Protein AF-0000000067927973 (afdb_homodimer)

Foldseek 3Di:
DPCLDPVLLVVLLVCLVVLLVDVRLQVSQVSVCVSVVFQKKKKWKACLDVVCRPDIDIHIPFDPVLVVVCVVVVVCVVACLNVVQQVDQAKDWCVPDDCVPPSNVVSLVVVVVRGFANTKMWHKDADDLRMIMIMMTHHPDDPVVCVVCVVVCRVRVNVVRHSSSVSVSVNSVVDAQLFDADPLLLQLLVVVVVVDDLVRSCVVVVHDSVVSVVSPVVLCVRQVHPDSVRSSSSCSSNCVSPDPD/DPCLDPVLLVVLLVCLVVLLPPVRLQVSQVSVCVSVVFQKKKKWKACLDVVCRPDIDIHIPFDPVLVVVCVVVVVCVPACLNVVQQVDQAKDWCVPDDCVPPSNVVSLVVVVVRGFANTKMWHKDADDLRMIMIMMTHHPDDPVVCVVCVVVCRVRVNVVRHSSSVSVSVNVVVDAQLFDADPLLLQLLVVVVVVDDLVRSCVVVVHDSVVSVVSPVVLCVRQVHPDSVRSSVSCSSSCVSPDPD

Structure (mmCIF, N/CA/C/O backbone):
data_AF-0000000067927973-model_v1
#
loop_
_entity.id
_entity.type
_entity.pdbx_description
1 polymer 'LuxR family transcriptional regulator (Modular protein)'
#
loop_
_atom_site.group_PDB
_atom_site.id
_atom_site.type_symbol
_atom_site.label_atom_id
_atom_site.label_alt_id
_atom_site.label_comp_id
_atom_site.label_asym_id
_atom_site.label_entity_id
_atom_site.label_seq_id
_atom_site.pdbx_PDB_ins_code
_atom_site.Cartn_x
_atom_site.Cartn_y
_atom_site.Cartn_z
_atom_site.occupancy
_atom_site.B_iso_or_equiv
_atom_site.auth_seq_id
_atom_site.auth_comp_id
_atom_site.auth_asym_id
_atom_site.auth_atom_id
_atom_site.pdbx_PDB_model_num
ATOM 1 N N . MET A 1 1 ? 14.305 26.734 12.539 1 32.91 1 MET A N 1
ATOM 2 C CA . MET A 1 1 ? 13.25 25.781 12.859 1 32.91 1 MET A CA 1
ATOM 3 C C . MET A 1 1 ? 12.266 25.641 11.703 1 32.91 1 MET A C 1
ATOM 5 O O . MET A 1 1 ? 11.484 26.547 11.438 1 32.91 1 MET A O 1
ATOM 9 N N . ASN A 1 2 ? 12.688 25.172 10.57 1 39.66 2 ASN A N 1
ATOM 10 C CA . ASN A 1 2 ? 12.117 25.312 9.234 1 39.66 2 ASN A CA 1
ATOM 11 C C . ASN A 1 2 ? 10.656 24.859 9.195 1 39.66 2 ASN A C 1
ATOM 13 O O . ASN A 1 2 ? 10.352 23.719 9.516 1 39.66 2 ASN A O 1
ATOM 17 N N . ASN A 1 3 ? 9.82 25.75 9.617 1 44.16 3 ASN A N 1
ATOM 18 C CA . ASN A 1 3 ? 8.359 25.703 9.594 1 44.16 3 ASN A CA 1
ATOM 19 C C . ASN A 1 3 ? 7.836 25.078 8.305 1 44.16 3 ASN A C 1
ATOM 21 O O . ASN A 1 3 ? 7.621 25.781 7.309 1 44.16 3 ASN A O 1
ATOM 25 N N . TRP A 1 4 ? 8.422 24.016 8.023 1 52.91 4 TRP A N 1
ATOM 26 C CA . TRP A 1 4 ? 7.801 23.5 6.805 1 52.91 4 TRP A CA 1
ATOM 27 C C . TRP A 1 4 ? 6.281 23.547 6.906 1 52.91 4 TRP A C 1
ATOM 29 O O . TRP A 1 4 ? 5.703 23.125 7.906 1 52.91 4 TRP A O 1
ATOM 39 N N . ARG A 1 5 ? 5.715 24.719 6.414 1 61.44 5 ARG A N 1
ATOM 40 C CA . ARG A 1 5 ? 4.312 25.109 6.43 1 61.44 5 ARG A CA 1
ATOM 41 C C . ARG A 1 5 ? 3.461 24.141 5.621 1 61.44 5 ARG A C 1
ATOM 43 O O . ARG A 1 5 ? 3.932 23.562 4.637 1 61.44 5 ARG A O 1
ATOM 50 N N . ALA A 1 6 ? 2.576 23.672 6.18 1 69 6 ALA A N 1
ATOM 51 C CA . ALA A 1 6 ? 1.533 22.922 5.488 1 69 6 ALA A CA 1
ATOM 52 C C . ALA A 1 6 ? 1.406 23.375 4.035 1 69 6 ALA A C 1
ATOM 54 O O . ALA A 1 6 ? 1.096 22.562 3.156 1 69 6 ALA A O 1
ATOM 55 N N . THR A 1 7 ? 2.008 24.5 3.777 1 74.5 7 THR A N 1
ATOM 56 C CA . THR A 1 7 ? 1.832 25.094 2.457 1 74.5 7 THR A CA 1
ATOM 57 C C . THR A 1 7 ? 2.748 24.422 1.436 1 74.5 7 THR A C 1
ATOM 59 O O . THR A 1 7 ? 2.375 24.266 0.272 1 74.5 7 THR A O 1
ATOM 62 N N . THR A 1 8 ? 3.84 23.953 1.928 1 86.69 8 THR A N 1
ATOM 63 C CA . THR A 1 8 ? 4.777 23.312 1.008 1 86.69 8 THR A CA 1
ATOM 64 C C . THR A 1 8 ? 4.195 22.016 0.457 1 86.69 8 THR A C 1
ATOM 66 O O . THR A 1 8 ? 4.156 21.812 -0.758 1 86.69 8 THR A O 1
ATOM 69 N N . LEU A 1 9 ? 3.633 21.25 1.323 1 92.94 9 LEU A N 1
ATOM 70 C CA . LEU A 1 9 ? 3.053 19.984 0.899 1 92.94 9 LEU A CA 1
ATOM 71 C C . LEU A 1 9 ? 1.876 20.203 -0.043 1 92.94 9 LEU A C 1
ATOM 73 O O . LEU A 1 9 ? 1.796 19.594 -1.105 1 92.94 9 LEU A O 1
ATOM 77 N N . PHE A 1 10 ? 1.017 21.172 0.324 1 91.94 10 PHE A N 1
ATOM 78 C CA . PHE A 1 10 ? -0.204 21.391 -0.443 1 91.94 10 PHE A CA 1
ATOM 79 C C . PHE A 1 10 ? 0.12 21.922 -1.834 1 91.94 10 PHE A C 1
ATOM 81 O O . PHE A 1 10 ? -0.5 21.516 -2.818 1 91.94 10 PHE A O 1
ATOM 88 N N . GLU A 1 11 ? 1.092 22.75 -1.889 1 89.75 11 GLU A N 1
ATOM 89 C CA . GLU A 1 11 ? 1.516 23.281 -3.182 1 89.75 11 GLU A CA 1
ATOM 90 C C . GLU A 1 11 ? 2.039 22.172 -4.086 1 89.75 11 GLU A C 1
ATOM 92 O O . GLU A 1 11 ? 1.733 22.141 -5.281 1 89.75 11 GLU A O 1
ATOM 97 N N . ILE A 1 12 ? 2.771 21.312 -3.535 1 90.25 12 ILE A N 1
ATOM 98 C CA . ILE A 1 12 ? 3.33 20.219 -4.312 1 90.25 12 ILE A CA 1
ATOM 99 C C . ILE A 1 12 ? 2.207 19.281 -4.777 1 90.25 12 ILE A C 1
ATOM 101 O O . ILE A 1 12 ? 2.145 18.922 -5.949 1 90.25 12 ILE A O 1
ATOM 105 N N . LEU A 1 13 ? 1.294 18.969 -3.9 1 90.31 13 LEU A N 1
ATOM 106 C CA . LEU A 1 13 ? 0.213 18.031 -4.211 1 90.31 13 LEU A CA 1
ATOM 107 C C . LEU A 1 13 ? -0.683 18.594 -5.312 1 90.31 13 LEU A C 1
ATOM 109 O O . LEU A 1 13 ? -1.119 17.859 -6.195 1 90.31 13 LEU A O 1
ATOM 113 N N . ILE A 1 14 ? -0.899 19.828 -5.262 1 87.06 14 ILE A N 1
ATOM 114 C CA . ILE A 1 14 ? -1.794 20.484 -6.215 1 87.06 14 ILE A CA 1
ATOM 115 C C . ILE A 1 14 ? -1.144 20.516 -7.594 1 87.06 14 ILE A C 1
ATOM 117 O O . ILE A 1 14 ? -1.825 20.359 -8.609 1 87.06 14 ILE A O 1
ATOM 121 N N . ASN A 1 15 ? 0.155 20.516 -7.66 1 85.5 15 ASN A N 1
ATOM 122 C CA . ASN A 1 15 ? 0.859 20.672 -8.93 1 85.5 15 ASN A CA 1
ATOM 123 C C . ASN A 1 15 ? 1.329 19.328 -9.484 1 85.5 15 ASN A C 1
ATOM 125 O O . ASN A 1 15 ? 1.759 19.25 -10.641 1 85.5 15 ASN A O 1
ATOM 129 N N . LEU A 1 16 ? 1.214 18.312 -8.719 1 85.06 16 LEU A N 1
ATOM 130 C CA . LEU A 1 16 ? 1.741 17.016 -9.109 1 85.06 16 LEU A CA 1
ATOM 131 C C . LEU A 1 16 ? 1.034 16.484 -10.359 1 85.06 16 LEU A C 1
ATOM 133 O O . LEU A 1 16 ? 1.679 15.969 -11.273 1 85.06 16 LEU A O 1
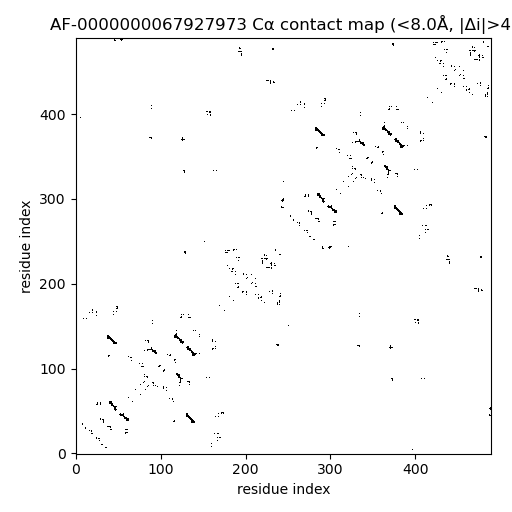ATOM 137 N N . PRO A 1 17 ? -0.336 16.641 -10.5 1 74.62 17 PRO A N 1
ATOM 138 C CA . PRO A 1 17 ? -1.008 16.156 -11.703 1 74.62 17 PRO A CA 1
ATOM 139 C C . PRO A 1 17 ? -0.509 16.844 -12.977 1 74.62 17 PRO A C 1
ATOM 141 O O . PRO A 1 17 ? -0.556 16.25 -14.062 1 74.62 17 PRO A O 1
ATOM 144 N N . ASP A 1 18 ? -0.152 18.047 -12.883 1 73.44 18 ASP A N 1
ATOM 145 C CA . ASP A 1 18 ? 0.335 18.812 -14.039 1 73.44 18 ASP A CA 1
ATOM 146 C C . ASP A 1 18 ? 1.708 18.312 -14.477 1 73.44 18 ASP A C 1
ATOM 148 O O . ASP A 1 18 ? 2.109 18.516 -15.625 1 73.44 18 ASP A O 1
ATOM 152 N N . LEU A 1 19 ? 2.398 17.703 -13.617 1 65.44 19 LEU A N 1
ATOM 153 C CA . LEU A 1 19 ? 3.715 17.156 -13.938 1 65.44 19 LEU A CA 1
ATOM 154 C C . LEU A 1 19 ? 3.586 15.867 -14.742 1 65.44 19 LEU A C 1
ATOM 156 O O . LEU A 1 19 ? 4.539 15.445 -15.398 1 65.44 19 LEU A O 1
ATOM 160 N N . ALA A 1 20 ? 2.508 15.148 -14.727 1 58.56 20 ALA A N 1
ATOM 161 C CA . ALA A 1 20 ? 2.273 13.859 -15.367 1 58.56 20 ALA A CA 1
ATOM 162 C C . ALA A 1 20 ? 2.41 13.969 -16.875 1 58.56 20 ALA A C 1
ATOM 164 O O . ALA A 1 20 ? 2.748 12.992 -17.547 1 58.56 20 ALA A O 1
ATOM 165 N N . ASP A 1 21 ? 2.152 14.953 -17.5 1 56.66 21 ASP A N 1
ATOM 166 C CA . ASP A 1 21 ? 2.295 15.062 -18.953 1 56.66 21 ASP A CA 1
ATOM 167 C C . ASP A 1 21 ? 3.764 15.023 -19.359 1 56.66 21 ASP A C 1
ATOM 169 O O . ASP A 1 21 ? 4.105 14.5 -20.422 1 56.66 21 ASP A O 1
ATOM 173 N N . GLN A 1 22 ? 4.844 15.594 -18.719 1 51.59 22 GLN A N 1
ATOM 174 C CA . GLN A 1 22 ? 6.242 15.617 -19.141 1 51.59 22 GLN A CA 1
ATOM 175 C C . GLN A 1 22 ? 7.078 14.641 -18.328 1 51.59 22 GLN A C 1
ATOM 177 O O . GLN A 1 22 ? 6.598 14.07 -17.344 1 51.59 22 GLN A O 1
ATOM 182 N N . GLN A 1 23 ? 8.625 14.438 -18.453 1 59.62 23 GLN A N 1
ATOM 183 C CA . GLN A 1 23 ? 9.633 13.68 -17.719 1 59.62 23 GLN A CA 1
ATOM 184 C C . GLN A 1 23 ? 9.375 13.742 -16.219 1 59.62 23 GLN A C 1
ATOM 186 O O . GLN A 1 23 ? 10.117 14.383 -15.477 1 59.62 23 GLN A O 1
ATOM 191 N N . GLN A 1 24 ? 8.156 13.117 -15.617 1 77.56 24 GLN A N 1
ATOM 192 C CA . GLN A 1 24 ? 7.219 13.648 -14.633 1 77.56 24 GLN A CA 1
ATOM 193 C C . GLN A 1 24 ? 7.656 13.305 -13.211 1 77.56 24 GLN A C 1
ATOM 195 O O . GLN A 1 24 ? 7.777 14.195 -12.367 1 77.56 24 GLN A O 1
ATOM 200 N N . VAL A 1 25 ? 8.445 12.211 -13.047 1 88.38 25 VAL A N 1
ATOM 201 C CA . VAL A 1 25 ? 8.727 11.883 -11.656 1 88.38 25 VAL A CA 1
ATOM 202 C C . VAL A 1 25 ? 10 12.594 -11.203 1 88.38 25 VAL A C 1
ATOM 204 O O . VAL A 1 25 ? 10.047 13.148 -10.102 1 88.38 25 VAL A O 1
ATOM 207 N N . GLU A 1 26 ? 10.992 12.797 -12.078 1 90.62 26 GLU A N 1
ATOM 208 C CA . GLU A 1 26 ? 12.25 13.469 -11.766 1 90.62 26 GLU A CA 1
ATOM 209 C C . GLU A 1 26 ? 12.023 14.945 -11.469 1 90.62 26 GLU A C 1
ATOM 211 O O . GLU A 1 26 ? 12.648 15.508 -10.562 1 90.62 26 GLU A O 1
ATOM 216 N N . ALA A 1 27 ? 11.203 15.539 -12.219 1 90.56 27 ALA A N 1
ATOM 217 C CA . ALA A 1 27 ? 10.875 16.953 -11.984 1 90.56 27 ALA A CA 1
ATOM 218 C C . ALA A 1 27 ? 10.203 17.125 -10.625 1 90.56 27 ALA A C 1
ATOM 220 O O . ALA A 1 27 ? 10.484 18.109 -9.914 1 90.56 27 ALA A O 1
ATOM 221 N N . ALA A 1 28 ? 9.336 16.219 -10.305 1 93.06 28 ALA A N 1
ATOM 222 C CA . ALA A 1 28 ? 8.68 16.266 -9 1 93.06 28 ALA A CA 1
ATOM 223 C C . ALA A 1 28 ? 9.703 16.141 -7.871 1 93.06 28 ALA A C 1
ATOM 225 O O . ALA A 1 28 ? 9.633 16.875 -6.887 1 93.06 28 ALA A O 1
ATOM 226 N N . LEU A 1 29 ? 10.688 15.227 -8.07 1 95.5 29 LEU A N 1
ATOM 227 C CA . LEU A 1 29 ? 11.719 15.031 -7.051 1 95.5 29 LEU A CA 1
ATOM 228 C C . LEU A 1 29 ? 12.555 16.297 -6.875 1 95.5 29 LEU A C 1
ATOM 230 O O . LEU A 1 29 ? 12.883 16.672 -5.746 1 95.5 29 LEU A O 1
ATOM 234 N N . ALA A 1 30 ? 12.844 16.922 -7.969 1 93.81 30 ALA A N 1
ATOM 235 C CA . ALA A 1 30 ? 13.641 18.141 -7.914 1 93.81 30 ALA A CA 1
ATOM 236 C C . ALA A 1 30 ? 12.906 19.234 -7.141 1 93.81 30 ALA A C 1
ATOM 238 O O . ALA A 1 30 ? 13.508 19.953 -6.344 1 93.81 30 ALA A O 1
ATOM 239 N N . ARG A 1 31 ? 11.68 19.344 -7.375 1 92.44 31 ARG A N 1
ATOM 240 C CA . ARG A 1 31 ? 10.859 20.328 -6.68 1 92.44 31 ARG A CA 1
ATOM 241 C C . ARG A 1 31 ? 10.797 20.031 -5.188 1 92.44 31 ARG A C 1
ATOM 243 O O . ARG A 1 31 ? 10.93 20.938 -4.359 1 92.44 31 ARG A O 1
ATOM 250 N N . ILE A 1 32 ? 10.578 18.781 -4.852 1 95.25 32 ILE A N 1
ATOM 251 C CA . ILE A 1 32 ? 10.516 18.359 -3.457 1 95.25 32 ILE A CA 1
ATOM 252 C C . ILE A 1 32 ? 11.844 18.656 -2.762 1 95.25 32 ILE A C 1
ATOM 254 O O . ILE A 1 32 ? 11.859 19.203 -1.657 1 95.25 32 ILE A O 1
ATOM 258 N N . LEU A 1 33 ? 12.93 18.297 -3.436 1 96.69 33 LEU A N 1
ATOM 259 C CA . LEU A 1 33 ? 14.273 18.547 -2.91 1 96.69 33 LEU A CA 1
ATOM 260 C C . LEU A 1 33 ? 14.461 20.016 -2.561 1 96.69 33 LEU A C 1
ATOM 262 O O . LEU A 1 33 ? 14.867 20.344 -1.444 1 96.69 33 LEU A O 1
ATOM 266 N N . ASP A 1 34 ? 14.07 20.859 -3.457 1 94.38 34 ASP A N 1
ATOM 267 C CA . ASP A 1 34 ? 14.273 22.297 -3.311 1 94.38 34 ASP A CA 1
ATOM 268 C C . ASP A 1 34 ? 13.375 22.875 -2.223 1 94.38 34 ASP A C 1
ATOM 270 O O . ASP A 1 34 ? 13.836 23.609 -1.343 1 94.38 34 ASP A O 1
ATOM 274 N N . GLN A 1 35 ? 12.188 22.531 -2.203 1 93.81 35 GLN A N 1
ATOM 275 C CA . GLN A 1 35 ? 11.203 23.141 -1.321 1 93.81 35 GLN A CA 1
ATOM 276 C C . GLN A 1 35 ? 11.414 22.703 0.126 1 93.81 35 GLN A C 1
ATOM 278 O O . GLN A 1 35 ? 11.133 23.469 1.056 1 93.81 35 GLN A O 1
ATOM 283 N N . TYR A 1 36 ? 11.961 21.469 0.339 1 95.25 36 TYR A N 1
ATOM 284 C CA . TYR A 1 36 ? 12.148 20.969 1.696 1 95.25 36 TYR A CA 1
ATOM 285 C C . TYR A 1 36 ? 13.594 21.125 2.145 1 95.25 36 TYR A C 1
ATOM 287 O O . TYR A 1 36 ? 13.93 20.812 3.291 1 95.25 36 TYR A O 1
ATOM 295 N N . GLY A 1 37 ? 14.445 21.609 1.269 1 94.81 37 GLY A N 1
ATOM 296 C CA . GLY A 1 37 ? 15.852 21.797 1.613 1 94.81 37 GLY A CA 1
ATOM 297 C C . GLY A 1 37 ? 16.562 20.484 1.938 1 94.81 37 GLY A C 1
ATOM 298 O O . GLY A 1 37 ? 17.281 20.406 2.93 1 94.81 37 GLY A O 1
ATOM 299 N N . LEU A 1 38 ? 16.328 19.469 1.158 1 97.56 38 LEU A N 1
ATOM 300 C CA . LEU A 1 38 ? 16.906 18.141 1.364 1 97.56 38 LEU A CA 1
ATOM 301 C C . LEU A 1 38 ? 18.219 18.016 0.601 1 97.56 38 LEU A C 1
ATOM 303 O O . LEU A 1 38 ? 18.516 18.812 -0.283 1 97.56 38 LEU A O 1
ATOM 307 N N . LYS A 1 39 ? 18.969 17.125 1.025 1 98.31 39 LYS A N 1
ATOM 308 C CA . LYS A 1 39 ? 20.219 16.844 0.317 1 98.31 39 LYS A CA 1
ATOM 309 C C . LYS A 1 39 ? 19.984 16 -0.93 1 98.31 39 LYS A C 1
ATOM 311 O O . LYS A 1 39 ? 20.516 16.297 -2 1 98.31 39 LYS A O 1
ATOM 316 N N . THR A 1 40 ? 19.266 14.961 -0.766 1 98.44 40 THR A N 1
ATOM 317 C CA . THR A 1 40 ? 18.906 14.141 -1.915 1 98.44 40 THR A CA 1
ATOM 318 C C . THR A 1 40 ? 17.516 13.539 -1.732 1 98.44 40 THR A C 1
ATOM 320 O O . THR A 1 40 ? 17 13.477 -0.614 1 98.44 40 THR A O 1
ATOM 323 N N . VAL A 1 41 ? 16.891 13.156 -2.848 1 98.25 41 VAL A N 1
ATOM 324 C CA . VAL A 1 41 ? 15.617 12.445 -2.898 1 98.25 41 VAL A CA 1
ATOM 325 C C . VAL A 1 41 ? 15.695 11.32 -3.93 1 98.25 41 VAL A C 1
ATOM 327 O O . VAL A 1 41 ? 16.328 11.469 -4.977 1 98.25 41 VAL A O 1
ATOM 330 N N . ALA A 1 42 ? 15.07 10.203 -3.59 1 97.94 42 ALA A N 1
ATOM 331 C CA . ALA A 1 42 ? 15.078 9.055 -4.492 1 97.94 42 ALA A CA 1
ATOM 332 C C . ALA A 1 42 ? 13.75 8.312 -4.453 1 97.94 42 ALA A C 1
ATOM 334 O O . ALA A 1 42 ? 13.117 8.219 -3.398 1 97.94 42 ALA A O 1
ATOM 335 N N . TYR A 1 43 ? 13.32 7.809 -5.594 1 96.88 43 TYR A N 1
ATOM 336 C CA . TYR A 1 43 ? 12.18 6.914 -5.727 1 96.88 43 TYR A CA 1
ATOM 337 C C . TYR A 1 43 ? 12.562 5.648 -6.484 1 96.88 43 TYR A C 1
ATOM 339 O O . TYR A 1 43 ? 13.109 5.723 -7.59 1 96.88 43 TYR A O 1
ATOM 347 N N . LEU A 1 44 ? 12.336 4.578 -5.828 1 95.25 44 LEU A N 1
ATOM 348 C CA . LEU A 1 44 ? 12.531 3.262 -6.426 1 95.25 44 LEU A CA 1
ATOM 349 C C . LEU A 1 44 ? 11.211 2.51 -6.531 1 95.25 44 LEU A C 1
ATOM 351 O O . LEU A 1 44 ? 10.531 2.289 -5.523 1 95.25 44 LEU A O 1
ATOM 355 N N . GLY A 1 45 ? 10.797 2.158 -7.738 1 92.38 45 GLY A N 1
ATOM 356 C CA . GLY A 1 45 ? 9.594 1.386 -7.977 1 92.38 45 GLY A CA 1
ATOM 357 C C . GLY A 1 45 ? 9.867 -0.007 -8.508 1 92.38 45 GLY A C 1
ATOM 358 O O . GLY A 1 45 ? 10.641 -0.173 -9.461 1 92.38 45 GLY A O 1
ATOM 359 N N . ALA A 1 46 ? 9.227 -0.953 -7.824 1 87.31 46 ALA A N 1
ATOM 360 C CA . ALA A 1 46 ? 9.32 -2.342 -8.266 1 87.31 46 ALA A CA 1
ATOM 361 C C . ALA A 1 46 ? 7.965 -2.865 -8.719 1 87.31 46 ALA A C 1
ATOM 363 O O . ALA A 1 46 ? 6.941 -2.582 -8.094 1 87.31 46 ALA A O 1
ATOM 364 N N . GLY A 1 47 ? 7.992 -3.602 -9.82 1 80.31 47 GLY A N 1
ATOM 365 C CA . GLY A 1 47 ? 6.777 -4.242 -10.297 1 80.31 47 GLY A CA 1
ATOM 366 C C . GLY A 1 47 ? 5.781 -3.266 -10.898 1 80.31 47 GLY A C 1
ATOM 367 O O . GLY A 1 47 ? 4.574 -3.518 -10.891 1 80.31 47 GLY A O 1
ATOM 368 N N . LEU A 1 48 ? 6.289 -2.127 -11.398 1 82.94 48 LEU A N 1
ATOM 369 C CA . LEU A 1 48 ? 5.379 -1.108 -11.914 1 82.94 48 LEU A CA 1
ATOM 370 C C . LEU A 1 48 ? 4.824 -1.512 -13.273 1 82.94 48 LEU A C 1
ATOM 372 O O . LEU A 1 48 ? 3.68 -1.188 -13.609 1 82.94 48 LEU A O 1
ATOM 376 N N . ASN A 1 49 ? 5.703 -2.129 -13.984 1 73.94 49 ASN A N 1
ATOM 377 C CA . ASN A 1 49 ? 5.32 -2.59 -15.312 1 73.94 49 ASN A CA 1
ATOM 378 C C . ASN A 1 49 ? 5.113 -4.102 -15.344 1 73.94 49 ASN A C 1
ATOM 380 O O . ASN A 1 49 ? 6.055 -4.867 -15.117 1 73.94 49 ASN A O 1
ATOM 384 N N . PRO A 1 50 ? 3.932 -4.508 -15.594 1 65.88 50 PRO A N 1
ATOM 385 C CA . PRO A 1 50 ? 3.68 -5.949 -15.586 1 65.88 50 PRO A CA 1
ATOM 386 C C . PRO A 1 50 ? 4.469 -6.691 -16.656 1 65.88 50 PRO A C 1
ATOM 388 O O . PRO A 1 50 ? 4.723 -7.895 -16.531 1 65.88 50 PRO A O 1
ATOM 391 N N . GLN A 1 51 ? 4.773 -6.023 -17.734 1 64.12 51 GLN A N 1
ATOM 392 C CA . GLN A 1 51 ? 5.496 -6.664 -18.828 1 64.12 51 GLN A CA 1
ATOM 393 C C . GLN A 1 51 ? 6.992 -6.727 -18.547 1 64.12 51 GLN A C 1
ATOM 395 O O . GLN A 1 51 ? 7.719 -7.5 -19.172 1 64.12 51 GLN A O 1
ATOM 400 N N . ARG A 1 52 ? 7.469 -5.848 -17.703 1 64.62 52 ARG A N 1
ATOM 401 C CA . ARG A 1 52 ? 8.875 -5.773 -17.328 1 64.62 52 ARG A CA 1
ATOM 402 C C . ARG A 1 52 ? 9.055 -5.809 -15.82 1 64.62 52 ARG A C 1
ATOM 404 O O . ARG A 1 52 ? 9.641 -4.895 -15.234 1 64.62 52 ARG A O 1
ATOM 411 N N . THR A 1 53 ? 8.656 -6.922 -15.25 1 61.41 53 THR A N 1
ATOM 412 C CA . THR A 1 53 ? 8.547 -6.992 -13.797 1 61.41 53 THR A CA 1
ATOM 413 C C . THR A 1 53 ? 9.93 -7.012 -13.148 1 61.41 53 THR A C 1
ATOM 415 O O . THR A 1 53 ? 10.086 -6.598 -12 1 61.41 53 THR A O 1
ATOM 418 N N . LEU A 1 54 ? 10.859 -7.215 -13.992 1 65.31 54 LEU A N 1
ATOM 419 C CA . LEU A 1 54 ? 12.172 -7.418 -13.391 1 65.31 54 LEU A CA 1
ATOM 420 C C . LEU A 1 54 ? 13.008 -6.141 -13.469 1 65.31 54 LEU A C 1
ATOM 422 O O . LEU A 1 54 ? 14.094 -6.074 -12.898 1 65.31 54 LEU A O 1
ATOM 426 N N . GLU A 1 55 ? 12.461 -5.125 -14.039 1 76.06 55 GLU A N 1
ATOM 427 C CA . GLU A 1 55 ? 13.195 -3.871 -14.148 1 76.06 55 GLU A CA 1
ATOM 428 C C . GLU A 1 55 ? 12.602 -2.799 -13.242 1 76.06 55 GLU A C 1
ATOM 430 O O . GLU A 1 55 ? 11.492 -2.318 -13.492 1 76.06 55 GLU A O 1
ATOM 435 N N . PRO A 1 56 ? 13.391 -2.379 -12.328 1 85.62 56 PRO A N 1
ATOM 436 C CA . PRO A 1 56 ? 12.844 -1.354 -11.438 1 85.62 56 PRO A CA 1
ATOM 437 C C . PRO A 1 56 ? 12.828 0.034 -12.07 1 85.62 56 PRO A C 1
ATOM 439 O O . PRO A 1 56 ? 13.609 0.309 -12.984 1 85.62 56 PRO A O 1
ATOM 442 N N . TYR A 1 57 ? 11.898 0.81 -11.734 1 89.88 57 TYR A N 1
ATOM 443 C CA . TYR A 1 57 ? 11.828 2.229 -12.07 1 89.88 57 TYR A CA 1
ATOM 444 C C . TYR A 1 57 ? 12.625 3.062 -11.07 1 89.88 57 TYR A C 1
ATOM 446 O O . TYR A 1 57 ? 12.406 2.963 -9.859 1 89.88 57 TYR A O 1
ATOM 454 N N . LEU A 1 58 ? 13.586 3.803 -11.609 1 92.81 58 LEU A N 1
ATOM 455 C CA . LEU A 1 58 ? 14.43 4.594 -10.719 1 92.81 58 LEU A CA 1
ATOM 456 C C . LEU A 1 58 ? 14.398 6.066 -11.109 1 92.81 58 LEU A C 1
ATOM 458 O O . LEU A 1 58 ? 14.633 6.418 -12.266 1 92.81 58 LEU A O 1
ATOM 462 N N . ALA A 1 59 ? 14.047 6.898 -10.18 1 94.44 59 ALA A N 1
ATOM 463 C CA . ALA A 1 59 ? 14.188 8.352 -10.273 1 94.44 59 ALA A CA 1
ATOM 464 C C . ALA A 1 59 ? 14.922 8.906 -9.062 1 94.44 59 ALA A C 1
ATOM 466 O O . ALA A 1 59 ? 14.492 8.703 -7.922 1 94.44 59 ALA A O 1
ATOM 467 N N . VAL A 1 60 ? 16.016 9.586 -9.32 1 96.19 60 VAL A N 1
ATOM 468 C CA . VAL A 1 60 ? 16.828 10.031 -8.195 1 96.19 60 VAL A CA 1
ATOM 469 C C . VAL A 1 60 ? 17.438 11.406 -8.5 1 96.19 60 VAL A C 1
ATOM 471 O O . VAL A 1 60 ? 17.469 11.828 -9.656 1 96.19 60 VAL A O 1
ATOM 474 N N . THR A 1 61 ? 17.828 12.039 -7.438 1 97.06 61 THR A N 1
ATOM 475 C CA . THR A 1 61 ? 18.594 13.273 -7.57 1 97.06 61 THR A CA 1
ATOM 476 C C . THR A 1 61 ? 20.062 13.039 -7.285 1 97.06 61 THR A C 1
ATOM 478 O O . THR A 1 61 ? 20.844 13.992 -7.164 1 97.06 61 THR A O 1
ATOM 481 N N . TYR A 1 62 ? 20.438 11.766 -7.156 1 96.56 62 TYR A N 1
ATOM 482 C CA . TYR A 1 62 ? 21.828 11.398 -6.949 1 96.56 62 TYR A CA 1
ATOM 483 C C . TYR A 1 62 ? 22.688 11.781 -8.156 1 96.56 62 TYR A C 1
ATOM 485 O O . TYR A 1 62 ? 22.172 11.906 -9.273 1 96.56 62 TYR A O 1
ATOM 493 N N . CYS A 1 63 ? 23.984 11.969 -7.902 1 97 63 CYS A N 1
ATOM 494 C CA . CYS A 1 63 ? 24.875 12.125 -9.047 1 97 63 CYS A CA 1
ATOM 495 C C . CYS A 1 63 ? 25.047 10.805 -9.797 1 97 63 CYS A C 1
ATOM 497 O O . CYS A 1 63 ? 24.953 9.734 -9.195 1 97 63 CYS A O 1
ATOM 499 N N . ASP A 1 64 ? 25.359 10.891 -11.055 1 96.94 64 ASP A N 1
ATOM 500 C CA . ASP A 1 64 ? 25.469 9.727 -11.93 1 96.94 64 ASP A CA 1
ATOM 501 C C . ASP A 1 64 ? 26.578 8.781 -11.461 1 96.94 64 ASP A C 1
ATOM 503 O O . ASP A 1 64 ? 26.453 7.562 -11.586 1 96.94 64 ASP A O 1
ATOM 507 N N . GLU A 1 65 ? 27.594 9.328 -10.93 1 97.88 65 GLU A N 1
ATOM 508 C CA . GLU A 1 65 ? 28.719 8.523 -10.477 1 97.88 65 GLU A CA 1
ATOM 509 C C . GLU A 1 65 ? 28.312 7.59 -9.336 1 97.88 65 GLU A C 1
ATOM 511 O O . GLU A 1 65 ? 28.703 6.422 -9.312 1 97.88 65 GLU A O 1
ATOM 516 N N . TRP A 1 66 ? 27.531 8.086 -8.469 1 98.06 66 TRP A N 1
ATOM 517 C CA . TRP A 1 66 ? 27.062 7.25 -7.367 1 98.06 66 TRP A CA 1
ATOM 518 C C . TRP A 1 66 ? 26.125 6.152 -7.871 1 98.06 66 TRP A C 1
ATOM 520 O O . TRP A 1 66 ? 26.25 4.996 -7.461 1 98.06 66 TRP A O 1
ATOM 530 N N . VAL A 1 67 ? 25.234 6.512 -8.75 1 97.38 67 VAL A N 1
ATOM 531 C CA . VAL A 1 67 ? 24.297 5.543 -9.297 1 97.38 67 VAL A CA 1
ATOM 532 C C . VAL A 1 67 ? 25.047 4.395 -9.961 1 97.38 67 VAL A C 1
ATOM 534 O O . VAL A 1 67 ? 24.75 3.225 -9.711 1 97.38 67 VAL A O 1
ATOM 537 N N . SER A 1 68 ? 26.031 4.719 -10.734 1 97.25 68 SER A N 1
ATOM 538 C CA . SER A 1 68 ? 26.828 3.717 -11.422 1 97.25 68 SER A CA 1
ATOM 539 C C . SER A 1 68 ? 27.609 2.855 -10.438 1 97.25 68 SER A C 1
ATOM 541 O O . SER A 1 68 ? 27.656 1.631 -10.57 1 97.25 68 SER A O 1
ATOM 543 N N . HIS A 1 69 ? 28.219 3.506 -9.469 1 97.88 69 HIS A N 1
ATOM 544 C CA . HIS A 1 69 ? 29 2.797 -8.461 1 97.88 69 HIS A CA 1
ATOM 545 C C . HIS A 1 69 ? 28.125 1.851 -7.648 1 97.88 69 HIS A C 1
ATOM 547 O O . HIS A 1 69 ? 28.469 0.689 -7.441 1 97.88 69 HIS A O 1
ATOM 553 N N . TYR A 1 70 ? 26.984 2.334 -7.219 1 97.12 70 TYR A N 1
ATOM 554 C CA . TYR A 1 70 ? 26.016 1.57 -6.449 1 97.12 70 TYR A CA 1
ATOM 555 C C . TYR A 1 70 ? 25.609 0.298 -7.184 1 97.12 70 TYR A C 1
ATOM 557 O O . TYR A 1 70 ? 25.594 -0.786 -6.598 1 97.12 70 TYR A O 1
ATOM 565 N N . LYS A 1 71 ? 25.344 0.423 -8.477 1 94.75 71 LYS A N 1
ATOM 566 C CA . LYS A 1 71 ? 24.953 -0.709 -9.305 1 94.75 71 LYS A CA 1
ATOM 567 C C . LYS A 1 71 ? 26.109 -1.671 -9.516 1 94.75 71 LYS A C 1
ATOM 569 O O . LYS A 1 71 ? 25.953 -2.887 -9.406 1 94.75 71 LYS A O 1
ATOM 574 N N . ALA A 1 72 ? 27.266 -1.153 -9.781 1 96.44 72 ALA A N 1
ATOM 575 C CA . ALA A 1 72 ? 28.453 -1.955 -10.086 1 96.44 72 ALA A CA 1
ATOM 576 C C . ALA A 1 72 ? 28.844 -2.828 -8.898 1 96.44 72 ALA A C 1
ATOM 578 O O . ALA A 1 72 ? 29.25 -3.982 -9.078 1 96.44 72 ALA A O 1
ATOM 579 N N . VAL A 1 73 ? 28.719 -2.285 -7.715 1 96.25 73 VAL A N 1
ATOM 580 C CA . VAL A 1 73 ? 29.125 -2.992 -6.508 1 96.25 73 VAL A CA 1
ATOM 581 C C . VAL A 1 73 ? 28.047 -3.969 -6.078 1 96.25 73 VAL A C 1
ATOM 583 O O . VAL A 1 73 ? 28.297 -4.91 -5.324 1 96.25 73 VAL A O 1
ATOM 586 N N . GLY A 1 74 ? 26.797 -3.676 -6.508 1 94.19 74 GLY A N 1
ATOM 587 C CA . GLY A 1 74 ? 25.656 -4.484 -6.09 1 94.19 74 GLY A CA 1
ATOM 588 C C . GLY A 1 74 ? 25.156 -4.137 -4.703 1 94.19 74 GLY A C 1
ATOM 589 O O . GLY A 1 74 ? 24.812 -5.023 -3.92 1 94.19 74 GLY A O 1
ATOM 590 N N . TYR A 1 75 ? 25.125 -2.867 -4.352 1 95.44 75 TYR A N 1
ATOM 591 C CA . TYR A 1 75 ? 24.766 -2.416 -3.012 1 95.44 75 TYR A CA 1
ATOM 592 C C . TYR A 1 75 ? 23.297 -2.717 -2.709 1 95.44 75 TYR A C 1
ATOM 594 O O . TYR A 1 75 ? 22.906 -2.807 -1.544 1 95.44 75 TYR A O 1
ATOM 602 N N . VAL A 1 76 ? 22.5 -2.896 -3.781 1 91.62 76 VAL A N 1
ATOM 603 C CA . VAL A 1 76 ? 21.078 -3.152 -3.594 1 91.62 76 VAL A CA 1
ATOM 604 C C . VAL A 1 76 ? 20.875 -4.418 -2.76 1 91.62 76 VAL A C 1
ATOM 606 O O . VAL A 1 76 ? 19.906 -4.531 -2.012 1 91.62 76 VAL A O 1
ATOM 609 N N . ASP A 1 77 ? 21.828 -5.277 -2.764 1 86.56 77 ASP A N 1
ATOM 610 C CA . ASP A 1 77 ? 21.703 -6.566 -2.09 1 86.56 77 ASP A CA 1
ATOM 611 C C . ASP A 1 77 ? 22 -6.434 -0.598 1 86.56 77 ASP A C 1
ATOM 613 O O . ASP A 1 77 ? 21.688 -7.328 0.187 1 86.56 77 ASP A O 1
ATOM 617 N N . ILE A 1 78 ? 22.594 -5.32 -0.167 1 91.44 78 ILE A N 1
ATOM 618 C CA . ILE A 1 78 ? 23 -5.23 1.233 1 91.44 78 ILE A CA 1
ATOM 619 C C . ILE A 1 78 ? 22.453 -3.941 1.843 1 91.44 78 ILE A C 1
ATOM 621 O O . ILE A 1 78 ? 22.516 -3.744 3.059 1 91.44 78 ILE A O 1
ATOM 625 N N . ASP A 1 79 ? 21.953 -3.008 1.049 1 95.31 79 ASP A N 1
ATOM 626 C CA . ASP A 1 79 ? 21.422 -1.727 1.511 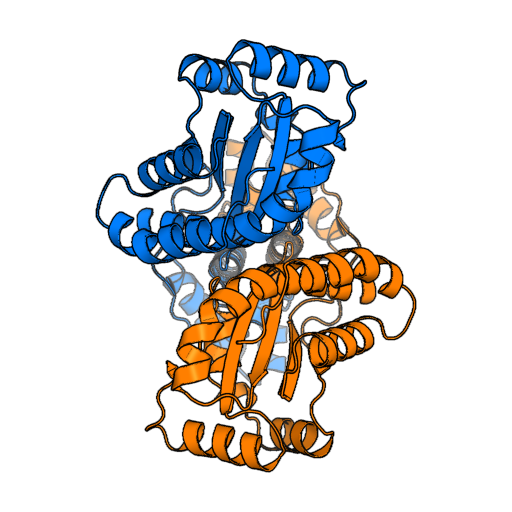1 95.31 79 ASP A CA 1
ATOM 627 C C . ASP A 1 79 ? 20.219 -1.928 2.426 1 95.31 79 ASP A C 1
ATOM 629 O O . ASP A 1 79 ? 19.141 -2.316 1.968 1 95.31 79 ASP A O 1
ATOM 633 N N . PRO A 1 80 ? 20.391 -1.604 3.67 1 95.44 80 PRO A N 1
ATOM 634 C CA . PRO A 1 80 ? 19.266 -1.828 4.582 1 95.44 80 PRO A CA 1
ATOM 635 C C . PRO A 1 80 ? 18.062 -0.958 4.25 1 95.44 80 PRO A C 1
ATOM 637 O O . PRO A 1 80 ? 16.922 -1.344 4.535 1 95.44 80 PRO A O 1
ATOM 640 N N . ALA A 1 81 ? 18.266 0.221 3.639 1 96.38 81 ALA A N 1
ATOM 641 C CA . ALA A 1 81 ? 17.141 1.061 3.242 1 96.38 81 ALA A CA 1
ATOM 642 C C . ALA A 1 81 ? 16.219 0.327 2.266 1 96.38 81 ALA A C 1
ATOM 644 O O . ALA A 1 81 ? 15 0.417 2.367 1 96.38 81 ALA A O 1
ATOM 645 N N . VAL A 1 82 ? 16.812 -0.403 1.401 1 93.69 82 VAL A N 1
ATOM 646 C CA . VAL A 1 82 ? 16.062 -1.138 0.396 1 93.69 82 VAL A CA 1
ATOM 647 C C . VAL A 1 82 ? 15.57 -2.459 0.983 1 93.69 82 VAL A C 1
ATOM 649 O O . VAL A 1 82 ? 14.375 -2.777 0.902 1 93.69 82 VAL A O 1
ATOM 652 N N . GLN A 1 83 ? 16.438 -3.207 1.683 1 88.25 83 GLN A N 1
ATOM 653 C CA . GLN A 1 83 ? 16.125 -4.543 2.176 1 88.25 83 GLN A CA 1
ATOM 654 C C . GLN A 1 83 ? 15.039 -4.492 3.246 1 88.25 83 GLN A C 1
ATOM 656 O O . GLN A 1 83 ? 14.133 -5.336 3.266 1 88.25 83 GLN A O 1
ATOM 661 N N . ILE A 1 84 ? 15.109 -3.539 4.09 1 90 84 ILE A N 1
ATOM 662 C CA . ILE A 1 84 ? 14.133 -3.387 5.164 1 90 84 ILE A CA 1
ATOM 663 C C . ILE A 1 84 ? 12.93 -2.586 4.66 1 90 84 ILE A C 1
ATOM 665 O O . ILE A 1 84 ? 11.781 -2.975 4.879 1 90 84 ILE A O 1
ATOM 669 N N . GLY A 1 85 ? 13.188 -1.519 3.939 1 91.5 85 GLY A N 1
ATOM 670 C CA . GLY A 1 85 ? 12.141 -0.618 3.484 1 91.5 85 GLY A CA 1
ATOM 671 C C . GLY A 1 85 ? 11.109 -1.298 2.6 1 91.5 85 GLY A C 1
ATOM 672 O O . GLY A 1 85 ? 9.906 -1.078 2.754 1 91.5 85 GLY A O 1
ATOM 673 N N . MET A 1 86 ? 11.57 -2.105 1.805 1 88.56 86 MET A N 1
ATOM 674 C CA . MET A 1 86 ? 10.68 -2.736 0.834 1 88.56 86 MET A CA 1
ATOM 675 C C . MET A 1 86 ? 9.828 -3.816 1.495 1 88.56 86 MET A C 1
ATOM 677 O O . MET A 1 86 ? 8.883 -4.324 0.893 1 88.56 86 MET A O 1
ATOM 681 N N . ARG A 1 87 ? 10.086 -4.109 2.746 1 83.06 87 ARG A N 1
ATOM 682 C CA . ARG A 1 87 ? 9.359 -5.164 3.445 1 83.06 87 ARG A CA 1
ATOM 683 C C . ARG A 1 87 ? 8.492 -4.59 4.562 1 83.06 87 ARG A C 1
ATOM 685 O O . ARG A 1 87 ? 7.887 -5.336 5.332 1 83.06 87 ARG A O 1
ATOM 692 N N . ARG A 1 88 ? 8.461 -3.314 4.676 1 88.38 88 ARG A N 1
ATOM 693 C CA . ARG A 1 88 ? 7.676 -2.637 5.703 1 88.38 88 ARG A CA 1
ATOM 694 C C . ARG A 1 88 ? 6.539 -1.835 5.082 1 88.38 88 ARG A C 1
ATOM 696 O O . ARG A 1 88 ? 6.5 -1.643 3.863 1 88.38 88 ARG A O 1
ATOM 703 N N . ILE A 1 89 ? 5.621 -1.47 5.945 1 91.88 89 ILE A N 1
ATOM 704 C CA . ILE A 1 89 ? 4.578 -0.566 5.469 1 91.88 89 ILE A CA 1
ATOM 705 C C . ILE A 1 89 ? 4.758 0.81 6.105 1 91.88 89 ILE A C 1
ATOM 707 O O . ILE A 1 89 ? 4.207 1.802 5.617 1 91.88 89 ILE A O 1
ATOM 711 N N . VAL A 1 90 ? 5.586 0.883 7.23 1 94.62 90 VAL A N 1
ATOM 712 C CA .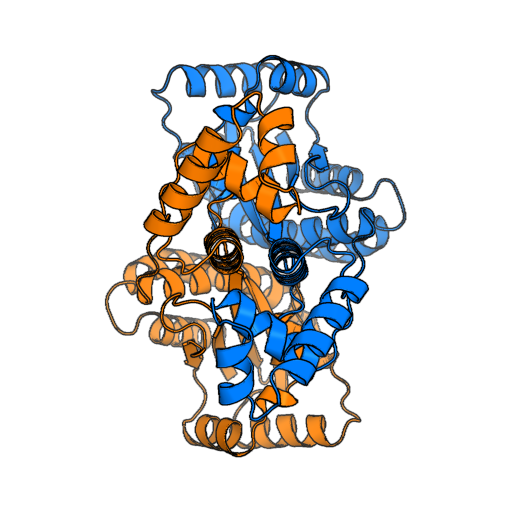 VAL A 1 90 ? 5.836 2.154 7.898 1 94.62 90 VAL A CA 1
ATOM 713 C C . VAL A 1 90 ? 7.238 2.654 7.555 1 94.62 90 VAL A C 1
ATOM 715 O O . VAL A 1 90 ? 8.102 1.871 7.156 1 94.62 90 VAL A O 1
ATOM 718 N N . PRO A 1 91 ? 7.531 3.961 7.742 1 97.25 91 PRO A N 1
ATOM 719 C CA . PRO A 1 91 ? 8.836 4.531 7.406 1 97.25 91 PRO A CA 1
ATOM 720 C C . PRO A 1 91 ? 9.969 3.932 8.234 1 97.25 91 PRO A C 1
ATOM 722 O O . PRO A 1 91 ? 9.742 3.473 9.359 1 97.25 91 PRO A O 1
ATOM 725 N N . VAL A 1 92 ? 11.133 3.988 7.625 1 97.06 92 VAL A N 1
ATOM 726 C CA . VAL A 1 92 ? 12.344 3.537 8.305 1 97.06 92 VAL A CA 1
ATOM 727 C C . VAL A 1 92 ? 13.344 4.688 8.391 1 97.06 92 VAL A C 1
ATOM 729 O O . VAL A 1 92 ? 13.734 5.262 7.371 1 97.06 92 VAL A O 1
ATOM 732 N N . ASP A 1 93 ? 13.648 4.961 9.586 1 97.62 93 ASP A N 1
ATOM 733 C CA . ASP A 1 93 ? 14.711 5.93 9.828 1 97.62 93 ASP A CA 1
ATOM 734 C C . ASP A 1 93 ? 16.094 5.273 9.719 1 97.62 93 ASP A C 1
ATOM 736 O O . ASP A 1 93 ? 16.344 4.242 10.344 1 97.62 93 ASP A O 1
ATOM 740 N N . TRP A 1 94 ? 17.031 5.867 8.961 1 97.62 94 TRP A N 1
ATOM 741 C CA . TRP A 1 94 ? 18.312 5.242 8.703 1 97.62 94 TRP A CA 1
ATOM 742 C C . TRP A 1 94 ? 19.141 5.148 9.977 1 97.62 94 TRP A C 1
ATOM 744 O O . TRP A 1 94 ? 20.094 4.367 10.062 1 97.62 94 TRP A O 1
ATOM 754 N N . SER A 1 95 ? 18.797 5.938 10.969 1 94.88 95 SER A N 1
ATOM 755 C CA . SER A 1 95 ? 19.5 5.879 12.25 1 94.88 95 SER A CA 1
ATOM 756 C C . SER A 1 95 ? 19.281 4.539 12.938 1 94.88 95 SER A C 1
ATOM 758 O O . SER A 1 95 ? 20 4.184 13.875 1 94.88 95 SER A O 1
ATOM 760 N N . SER A 1 96 ? 18.266 3.797 12.516 1 93.94 96 SER A N 1
ATOM 761 C CA . SER A 1 96 ? 17.953 2.514 13.133 1 93.94 96 SER A CA 1
ATOM 762 C C . SER A 1 96 ? 18.797 1.392 12.547 1 93.94 96 SER A C 1
ATOM 764 O O . SER A 1 96 ? 18.797 0.272 13.055 1 93.94 96 SER A O 1
ATOM 766 N N . PHE A 1 97 ? 19.547 1.686 11.523 1 95.06 97 PHE A N 1
ATOM 767 C CA . PHE A 1 97 ? 20.344 0.652 10.883 1 95.06 97 PHE A CA 1
ATOM 768 C C . PHE A 1 97 ? 21.547 0.294 11.742 1 95.06 97 PHE A C 1
ATOM 770 O O . PHE A 1 97 ? 22.047 1.126 12.508 1 95.06 97 PHE A O 1
ATOM 777 N N . ASP A 1 98 ? 21.969 -0.957 11.586 1 91.38 98 ASP A N 1
ATOM 778 C CA . ASP A 1 98 ? 23.141 -1.43 12.32 1 91.38 98 ASP A CA 1
ATOM 779 C C . ASP A 1 98 ? 24.422 -0.801 11.789 1 91.38 98 ASP A C 1
ATOM 781 O O . ASP A 1 98 ? 25.062 -1.347 10.883 1 91.38 98 ASP A O 1
ATOM 785 N N . GLY A 1 99 ? 24.891 0.22 12.406 1 87.56 99 GLY A N 1
ATOM 786 C CA . GLY A 1 99 ? 26.078 0.949 11.984 1 87.56 99 GLY A CA 1
ATOM 787 C C . GLY A 1 99 ? 27.359 0.206 12.273 1 87.56 99 GLY A C 1
ATOM 788 O O . GLY A 1 99 ? 28.438 0.602 11.805 1 87.56 99 GLY A O 1
ATOM 789 N N . THR A 1 100 ? 27.297 -0.829 12.977 1 90.44 100 THR A N 1
ATOM 790 C CA . THR A 1 100 ? 28.5 -1.582 13.305 1 90.44 100 THR A CA 1
ATOM 791 C C . THR A 1 100 ? 28.812 -2.598 12.211 1 90.44 100 THR A C 1
ATOM 793 O O . THR A 1 100 ? 29.938 -3.117 12.141 1 90.44 100 THR A O 1
ATOM 796 N N . ASN A 1 101 ? 27.875 -2.895 11.398 1 93.69 101 ASN A N 1
ATOM 797 C CA . ASN A 1 101 ? 28.109 -3.748 10.242 1 93.69 101 ASN A CA 1
ATOM 798 C C . ASN A 1 101 ? 29.031 -3.078 9.227 1 93.69 101 ASN A C 1
ATOM 800 O O . ASN A 1 101 ? 28.719 -2.006 8.711 1 93.69 101 ASN A O 1
ATOM 804 N N . PRO A 1 102 ? 30.156 -3.695 8.961 1 95.12 102 PRO A N 1
ATOM 805 C CA . PRO A 1 102 ? 31.156 -3.033 8.102 1 95.12 102 PRO A CA 1
ATOM 806 C C . PRO A 1 102 ? 30.625 -2.764 6.695 1 95.12 102 PRO A C 1
ATOM 808 O O . PRO A 1 102 ? 31 -1.769 6.074 1 95.12 102 PRO A O 1
ATOM 811 N N . HIS A 1 103 ? 29.828 -3.637 6.191 1 94.75 103 HIS A N 1
ATOM 812 C CA . HIS A 1 103 ? 29.281 -3.445 4.855 1 94.75 103 HIS A CA 1
ATOM 813 C C . HIS A 1 103 ? 28.328 -2.252 4.82 1 94.75 103 HIS A C 1
ATOM 815 O O . HIS A 1 103 ? 28.344 -1.465 3.871 1 94.75 103 HIS A O 1
ATOM 821 N N . VAL A 1 104 ? 27.594 -2.129 5.824 1 94.81 104 VAL A N 1
ATOM 822 C CA . VAL A 1 104 ? 26.641 -1.022 5.926 1 94.81 104 VAL A CA 1
ATOM 823 C C . VAL A 1 104 ? 27.406 0.289 6.125 1 94.81 104 VAL A C 1
ATOM 825 O O . VAL A 1 104 ? 27.078 1.298 5.492 1 94.81 104 VAL A O 1
ATOM 828 N N . ARG A 1 105 ? 28.375 0.189 6.922 1 95.88 105 ARG A N 1
ATOM 829 C CA . ARG A 1 105 ? 29.203 1.364 7.16 1 95.88 105 ARG A CA 1
ATOM 830 C C . ARG A 1 105 ? 29.875 1.828 5.871 1 95.88 105 ARG A C 1
ATOM 832 O O . ARG A 1 105 ? 29.938 3.027 5.59 1 95.88 105 ARG A O 1
ATOM 839 N N . LYS A 1 106 ? 30.375 0.886 5.184 1 97.62 106 LYS A N 1
ATOM 840 C CA . LYS A 1 106 ? 31.031 1.22 3.918 1 97.62 106 LYS A CA 1
ATOM 841 C C . LYS A 1 106 ? 30.047 1.843 2.938 1 97.62 106 LYS A C 1
ATOM 843 O O . LYS A 1 106 ? 30.344 2.857 2.307 1 97.62 106 LYS A O 1
ATOM 848 N N . LEU A 1 107 ? 28.891 1.292 2.814 1 97.69 107 LEU A N 1
ATOM 849 C CA . LEU A 1 107 ? 27.859 1.775 1.913 1 97.69 107 LEU A CA 1
ATOM 850 C C . LEU A 1 107 ? 27.516 3.23 2.213 1 97.69 107 LEU A C 1
ATOM 852 O O . LEU A 1 107 ? 27.578 4.086 1.327 1 97.69 107 LEU A O 1
ATOM 856 N N . PHE A 1 108 ? 27.234 3.535 3.432 1 96.81 108 PHE A N 1
ATOM 857 C CA . PHE A 1 108 ? 26.75 4.871 3.77 1 96.81 108 PHE A CA 1
ATOM 858 C C . PHE A 1 108 ? 27.906 5.859 3.838 1 96.81 108 PHE A C 1
ATOM 860 O O . PHE A 1 108 ? 27.734 7.055 3.607 1 96.81 108 PHE A O 1
ATOM 867 N N . GLY A 1 109 ? 29.125 5.324 4.18 1 97.19 109 GLY A N 1
ATOM 868 C CA . GLY A 1 109 ? 30.312 6.156 4.043 1 97.19 109 GLY A CA 1
ATOM 869 C C . GLY A 1 109 ? 30.547 6.625 2.623 1 97.19 109 GLY A C 1
ATOM 870 O O . GLY A 1 109 ? 30.766 7.816 2.383 1 97.19 109 GLY A O 1
ATOM 871 N N . GLU A 1 110 ? 30.469 5.703 1.697 1 98.12 110 GLU A N 1
ATOM 872 C CA . GLU A 1 110 ? 30.641 6.047 0.289 1 98.12 110 GLU A CA 1
ATOM 873 C C . GLU A 1 110 ? 29.516 6.957 -0.201 1 98.12 110 GLU A C 1
ATOM 875 O O . GLU A 1 110 ? 29.766 7.918 -0.931 1 98.12 110 GLU A O 1
ATOM 880 N N . ALA A 1 111 ? 28.328 6.664 0.201 1 98.12 111 ALA A N 1
ATOM 881 C CA . ALA A 1 111 ? 27.188 7.508 -0.181 1 98.12 111 ALA A CA 1
ATOM 882 C C . ALA A 1 111 ? 27.438 8.961 0.219 1 98.12 111 ALA A C 1
ATOM 884 O O . ALA A 1 111 ? 27.188 9.875 -0.569 1 98.12 111 ALA A O 1
ATOM 885 N N . ALA A 1 112 ? 27.922 9.117 1.419 1 97.5 112 ALA A N 1
ATOM 886 C CA . ALA A 1 112 ? 28.219 10.461 1.915 1 97.5 112 ALA A CA 1
ATOM 887 C C . ALA A 1 112 ? 29.281 11.133 1.067 1 97.5 112 ALA A C 1
ATOM 889 O O . ALA A 1 112 ? 29.203 12.336 0.786 1 97.5 112 ALA A O 1
ATOM 890 N N . GLU A 1 113 ? 30.25 10.383 0.697 1 97.75 113 GLU A N 1
ATOM 891 C CA . GLU A 1 113 ? 31.328 10.914 -0.134 1 97.75 113 GLU A CA 1
ATOM 892 C C . GLU A 1 113 ? 30.812 11.375 -1.49 1 97.75 113 GLU A C 1
ATOM 894 O O . GLU A 1 113 ? 31.328 12.336 -2.07 1 97.75 113 GLU A O 1
ATOM 899 N N . PHE A 1 114 ? 29.781 10.719 -1.9 1 98.06 114 PHE A N 1
ATOM 900 C CA . PHE A 1 114 ? 29.203 11.062 -3.193 1 98.06 114 PHE A CA 1
ATOM 901 C C . PHE A 1 114 ? 28.109 12.109 -3.037 1 98.06 114 PHE A C 1
ATOM 903 O O . PHE A 1 114 ? 27.391 12.422 -3.996 1 98.06 114 PHE A O 1
ATOM 910 N N . GLY A 1 115 ? 27.828 12.547 -1.843 1 97.44 115 GLY A N 1
ATOM 911 C CA . GLY A 1 115 ? 27 13.727 -1.679 1 97.44 115 GLY A CA 1
ATOM 912 C C . GLY A 1 115 ? 25.656 13.422 -1.056 1 97.44 115 GLY A C 1
ATOM 913 O O . GLY A 1 115 ? 24.781 14.289 -0.996 1 97.44 115 GLY A O 1
ATOM 914 N N . LEU A 1 116 ? 25.391 12.242 -0.623 1 98.19 116 LEU A N 1
ATOM 915 C CA . LEU A 1 116 ? 24.156 11.953 0.099 1 98.19 116 LEU A CA 1
ATOM 916 C C . LEU A 1 116 ? 24.234 12.453 1.538 1 98.19 116 LEU A C 1
ATOM 918 O O . LEU A 1 116 ? 25.312 12.484 2.129 1 98.19 116 LEU A O 1
ATOM 922 N N . GLY A 1 117 ? 23.109 12.828 2.053 1 97.75 117 GLY A N 1
ATOM 923 C CA . GLY A 1 117 ? 23.047 13.195 3.459 1 97.75 117 GLY A CA 1
ATOM 924 C C . GLY A 1 117 ? 23.203 12.008 4.391 1 97.75 117 GLY A C 1
ATOM 925 O O . GLY A 1 117 ? 22.891 10.875 4.016 1 97.75 117 GLY A O 1
ATOM 926 N N . ARG A 1 118 ? 23.609 12.359 5.559 1 95.69 118 ARG A N 1
ATOM 927 C CA . ARG A 1 118 ? 23.859 11.297 6.531 1 95.69 118 ARG A CA 1
ATOM 928 C C . ARG A 1 118 ? 22.578 10.906 7.258 1 95.69 118 ARG A C 1
ATOM 930 O O . ARG A 1 118 ? 22.469 9.797 7.785 1 95.69 118 ARG A O 1
ATOM 937 N N . GLN A 1 119 ? 21.703 11.875 7.402 1 97.44 119 GLN A N 1
ATOM 938 C CA . GLN A 1 119 ? 20.391 11.539 7.93 1 97.44 119 GLN A CA 1
ATOM 939 C C . GLN A 1 119 ? 19.438 11.109 6.812 1 97.44 119 GLN A C 1
ATOM 941 O O . GLN A 1 119 ? 19.359 11.773 5.773 1 97.44 119 GLN A O 1
ATOM 946 N N . GLY A 1 120 ? 18.812 9.922 6.996 1 98.19 120 GLY A N 1
ATOM 947 C CA . GLY A 1 120 ? 17.969 9.414 5.926 1 98.19 120 GLY A CA 1
ATOM 948 C C . GLY A 1 120 ? 16.672 8.812 6.426 1 98.19 120 GLY A C 1
ATOM 949 O O . GLY A 1 120 ? 16.594 8.344 7.562 1 98.19 120 GLY A O 1
ATOM 950 N N . LEU A 1 121 ? 15.672 8.883 5.637 1 98.38 121 LEU A N 1
ATOM 951 C CA . LEU A 1 121 ? 14.344 8.312 5.863 1 98.38 121 LEU A CA 1
ATOM 952 C C . LEU A 1 121 ? 13.82 7.637 4.602 1 98.38 121 LEU A C 1
ATOM 954 O O . LEU A 1 121 ? 13.883 8.211 3.514 1 98.38 121 LEU A O 1
ATOM 958 N N . SER A 1 122 ? 13.438 6.402 4.719 1 98.5 122 SER A N 1
ATOM 959 C CA . SER A 1 122 ? 12.828 5.68 3.602 1 98.5 122 SER A CA 1
ATOM 960 C C . SER A 1 122 ? 11.375 5.324 3.896 1 98.5 122 SER A C 1
ATOM 962 O O . SER A 1 122 ? 11.07 4.781 4.961 1 98.5 122 SER A O 1
ATOM 964 N N . ILE A 1 123 ? 10.516 5.637 2.984 1 98.31 123 ILE A N 1
ATOM 965 C CA . ILE A 1 123 ? 9.078 5.449 3.135 1 98.31 123 ILE A CA 1
ATOM 966 C C . ILE A 1 123 ? 8.578 4.441 2.102 1 98.31 123 ILE A C 1
ATOM 968 O O . ILE A 1 123 ? 8.586 4.719 0.9 1 98.31 123 ILE A O 1
ATOM 972 N N . PRO A 1 124 ? 8.078 3.344 2.564 1 96.88 124 PRO A N 1
ATOM 973 C CA . PRO A 1 124 ? 7.539 2.346 1.637 1 96.88 124 PRO A CA 1
ATOM 974 C C . PRO A 1 124 ? 6.102 2.645 1.216 1 96.88 124 PRO A C 1
ATOM 976 O O . PRO A 1 124 ? 5.348 3.262 1.974 1 96.88 124 PRO A O 1
ATOM 979 N N . VAL A 1 125 ? 5.801 2.277 0.01 1 95.88 125 VAL A N 1
ATOM 980 C CA . VAL A 1 125 ? 4.441 2.301 -0.513 1 95.88 125 VAL A CA 1
ATOM 981 C C . VAL A 1 125 ? 4.125 0.972 -1.197 1 95.88 125 VAL A C 1
ATOM 983 O O . VAL A 1 125 ? 4.922 0.477 -1.999 1 95.88 125 VAL A O 1
ATOM 986 N N . HIS A 1 126 ? 3.029 0.433 -0.806 1 91.44 126 HIS A N 1
ATOM 987 C CA . HIS A 1 126 ? 2.527 -0.743 -1.51 1 91.44 126 HIS A CA 1
ATOM 988 C C . HIS A 1 126 ? 1.362 -0.382 -2.424 1 91.44 126 HIS A C 1
ATOM 990 O O . HIS A 1 126 ? 0.499 0.417 -2.053 1 91.44 126 HIS A O 1
ATOM 996 N N . GLY A 1 127 ? 1.438 -0.906 -3.607 1 88 127 GLY A N 1
ATOM 997 C CA . GLY A 1 127 ? 0.419 -0.586 -4.594 1 88 127 GLY A CA 1
ATOM 998 C C . GLY A 1 127 ? -0.632 -1.67 -4.738 1 88 127 GLY A C 1
ATOM 999 O O . GLY A 1 127 ? -0.612 -2.662 -4.008 1 88 127 GLY A O 1
ATOM 1000 N N . ARG A 1 128 ? -1.529 -1.39 -5.633 1 79.5 128 ARG A N 1
ATOM 1001 C CA . ARG A 1 128 ? -2.73 -2.199 -5.805 1 79.5 128 ARG A CA 1
ATOM 1002 C C . ARG A 1 128 ? -2.402 -3.533 -6.469 1 79.5 128 ARG A C 1
ATOM 1004 O O . ARG A 1 128 ? -3.107 -4.523 -6.266 1 79.5 128 ARG A O 1
ATOM 1011 N N . PHE A 1 129 ? -1.314 -3.602 -7.281 1 73.75 129 PHE A N 1
ATOM 1012 C CA . PHE A 1 129 ? -1.071 -4.758 -8.133 1 73.75 129 PHE A CA 1
ATOM 1013 C C . PHE A 1 129 ? 0.171 -5.516 -7.676 1 73.75 129 PHE A C 1
ATOM 1015 O O . PHE A 1 129 ? 0.832 -6.176 -8.484 1 73.75 129 PHE A O 1
ATOM 1022 N N . GLY A 1 130 ? 0.497 -5.32 -6.449 1 76.81 130 GLY A N 1
ATOM 1023 C CA . GLY A 1 130 ? 1.711 -5.941 -5.945 1 76.81 130 GLY A CA 1
ATOM 1024 C C . GLY A 1 130 ? 2.949 -5.094 -6.16 1 76.81 130 GLY A C 1
ATOM 1025 O O . GLY A 1 130 ? 4.043 -5.457 -5.723 1 76.81 130 GLY A O 1
ATOM 1026 N N . ASP A 1 131 ? 2.768 -4.016 -6.871 1 85.75 131 ASP A N 1
ATOM 1027 C CA . ASP A 1 131 ? 3.871 -3.078 -7.059 1 85.75 131 ASP A CA 1
ATOM 1028 C C . ASP A 1 131 ? 4.25 -2.402 -5.742 1 85.75 131 ASP A C 1
ATOM 1030 O O . ASP A 1 131 ? 3.414 -2.273 -4.844 1 85.75 131 ASP A O 1
ATOM 1034 N N . ARG A 1 132 ? 5.512 -1.994 -5.707 1 90.19 132 ARG A N 1
ATOM 1035 C CA . ARG A 1 132 ? 6.043 -1.36 -4.504 1 90.19 132 ARG A CA 1
ATOM 1036 C C . ARG A 1 132 ? 6.871 -0.129 -4.855 1 90.19 132 ARG A C 1
ATOM 1038 O O . ARG A 1 132 ? 7.512 -0.083 -5.906 1 90.19 132 ARG A O 1
ATOM 1045 N N . GLY A 1 133 ? 6.789 0.758 -4.008 1 94 133 GLY A N 1
ATOM 1046 C CA . GLY A 1 133 ? 7.629 1.943 -4.09 1 94 133 GLY A CA 1
ATOM 1047 C C . GLY A 1 133 ? 8.398 2.217 -2.812 1 94 133 GLY A C 1
ATOM 1048 O O . GLY A 1 133 ? 7.934 1.892 -1.718 1 94 133 GLY A O 1
ATOM 1049 N N . LEU A 1 134 ? 9.539 2.699 -2.977 1 96.88 134 LEU A N 1
ATOM 1050 C CA . LEU A 1 134 ? 10.352 3.186 -1.862 1 96.88 134 LEU A CA 1
ATOM 1051 C C . LEU A 1 134 ? 10.805 4.621 -2.107 1 96.88 134 LEU A C 1
ATOM 1053 O O . LEU A 1 134 ? 11.539 4.887 -3.057 1 96.88 134 LEU A O 1
ATOM 1057 N N . PHE A 1 135 ? 10.328 5.504 -1.308 1 98.31 135 PHE A N 1
ATOM 1058 C CA . PHE A 1 135 ? 10.695 6.914 -1.363 1 98.31 135 PHE A CA 1
ATOM 1059 C C . PHE A 1 135 ? 11.688 7.262 -0.263 1 98.31 135 PHE A C 1
ATOM 1061 O O . PHE A 1 135 ? 11.398 7.09 0.922 1 98.31 135 PHE A O 1
ATOM 1068 N N . SER A 1 136 ? 12.883 7.742 -0.629 1 98.5 136 SER A N 1
ATOM 1069 C CA . SER A 1 136 ? 13.938 8.016 0.345 1 98.5 136 SER A CA 1
ATOM 1070 C C . SER A 1 136 ? 14.406 9.469 0.262 1 98.5 136 SER A C 1
ATOM 1072 O O . SER A 1 136 ? 14.555 10.016 -0.833 1 98.5 136 SER A O 1
ATOM 1074 N N . ILE A 1 137 ? 14.602 10.039 1.421 1 98.56 137 ILE A N 1
ATOM 1075 C CA . ILE A 1 137 ? 15.148 11.391 1.501 1 98.56 137 ILE A CA 1
ATOM 1076 C C . ILE A 1 137 ? 16.391 11.391 2.396 1 98.56 137 ILE A C 1
ATOM 1078 O O . ILE A 1 137 ? 16.5 10.586 3.32 1 98.56 137 ILE A O 1
ATOM 1082 N N . THR A 1 138 ? 17.312 12.242 2.104 1 98.56 138 THR A N 1
ATOM 1083 C CA . THR A 1 138 ? 18.469 12.445 2.984 1 98.56 138 THR A CA 1
ATOM 1084 C C . THR A 1 138 ? 18.641 13.922 3.309 1 98.56 138 THR A C 1
ATOM 1086 O O . THR A 1 138 ? 18.141 14.789 2.586 1 98.56 138 THR A O 1
ATOM 1089 N N . SER A 1 139 ? 19.297 14.156 4.391 1 97.81 139 SER A N 1
ATOM 1090 C CA . SER A 1 139 ? 19.5 15.516 4.891 1 97.81 139 SER A CA 1
ATOM 1091 C C . SER A 1 139 ? 20.875 15.664 5.543 1 97.81 139 SER A C 1
ATOM 1093 O O . SER A 1 139 ? 21.438 14.688 6.035 1 97.81 139 SER A O 1
ATOM 1095 N N . ASP A 1 140 ? 21.297 16.938 5.555 1 96.06 140 ASP A N 1
ATOM 1096 C CA . ASP A 1 140 ? 22.562 17.266 6.215 1 96.06 140 ASP A CA 1
ATOM 1097 C C . ASP A 1 140 ? 22.328 17.781 7.633 1 96.06 140 ASP A C 1
ATOM 1099 O O . ASP A 1 140 ? 23.234 18.312 8.266 1 96.06 140 ASP A O 1
ATOM 1103 N N . LEU A 1 141 ? 21.156 17.656 8.07 1 96.56 141 LEU A N 1
ATOM 1104 C CA . LEU A 1 141 ? 20.875 18.094 9.438 1 96.56 141 LEU A CA 1
ATOM 1105 C C . LEU A 1 141 ? 21.703 17.297 10.445 1 96.56 141 LEU A C 1
ATOM 1107 O O . LEU A 1 141 ? 22.062 16.156 10.195 1 96.56 141 LEU A O 1
ATOM 1111 N N . SER A 1 142 ? 21.984 17.984 11.547 1 96.81 142 SER A N 1
ATOM 1112 C CA . SER A 1 142 ? 22.609 17.266 12.648 1 96.81 142 SER A CA 1
ATOM 1113 C C . SER A 1 142 ? 21.688 16.172 13.188 1 96.81 142 SER A C 1
ATOM 1115 O O . SER A 1 142 ? 20.469 16.219 12.992 1 96.81 142 SER A O 1
ATOM 1117 N N . PRO A 1 143 ? 22.281 15.219 13.859 1 95.38 143 PRO A N 1
ATOM 1118 C CA . PRO A 1 143 ? 21.438 14.172 14.445 1 95.38 143 PRO A CA 1
ATOM 1119 C C . PRO A 1 143 ? 20.344 14.742 15.344 1 95.38 143 PRO A C 1
ATOM 1121 O O . PRO A 1 143 ? 19.203 14.266 15.312 1 95.38 143 PRO A O 1
ATOM 1124 N N . SER A 1 144 ? 20.703 15.727 16.109 1 96.19 144 SER A N 1
ATOM 1125 C CA . SER A 1 144 ? 19.719 16.328 17.016 1 96.19 144 SER A CA 1
ATOM 1126 C C . SER A 1 144 ? 18.625 17.047 16.25 1 96.19 144 SER A C 1
ATOM 1128 O O . SER A 1 144 ? 17.453 16.922 16.562 1 96.19 144 SER A O 1
ATOM 1130 N N . ASP A 1 145 ? 19 17.812 15.258 1 96.38 145 ASP A N 1
ATOM 1131 C CA . ASP A 1 145 ? 18.031 18.531 14.445 1 96.38 145 ASP A CA 1
ATOM 1132 C C . ASP A 1 145 ? 17.141 17.562 13.664 1 96.38 145 ASP A C 1
ATOM 1134 O O . ASP A 1 145 ? 15.945 17.797 13.477 1 96.38 145 ASP A O 1
ATOM 1138 N N . TRP A 1 146 ? 17.75 16.516 13.211 1 96.12 146 TRP A N 1
ATOM 1139 C CA . TRP A 1 146 ? 17.016 15.492 12.492 1 96.12 146 TRP A CA 1
ATOM 1140 C C . TRP A 1 146 ? 15.961 14.844 13.391 1 96.12 146 TRP A C 1
ATOM 1142 O O . TRP A 1 146 ? 14.805 14.68 12.984 1 96.12 146 TRP A O 1
ATOM 1152 N N . ALA A 1 147 ? 16.328 14.523 14.586 1 94.44 147 ALA A N 1
ATOM 1153 C CA . ALA A 1 147 ? 15.406 13.922 15.539 1 94.44 147 ALA A CA 1
ATOM 1154 C C . ALA A 1 147 ? 14.203 14.828 15.789 1 94.44 147 ALA A C 1
ATOM 1156 O O . ALA A 1 147 ? 13.078 14.344 15.922 1 94.44 147 ALA A O 1
ATOM 1157 N N . ALA A 1 148 ? 14.445 16.078 15.766 1 92.69 148 ALA A N 1
ATOM 1158 C CA . ALA A 1 148 ? 13.383 17.047 16.016 1 92.69 148 ALA A CA 1
ATOM 1159 C C . ALA A 1 148 ? 12.484 17.203 14.797 1 92.69 148 ALA A C 1
ATOM 1161 O O . ALA A 1 148 ? 11.281 17.469 14.938 1 92.69 148 ALA A O 1
ATOM 1162 N N . ALA A 1 149 ? 13.016 16.984 13.625 1 93.94 149 ALA A N 1
ATOM 1163 C CA . ALA A 1 149 ? 12.297 17.281 12.398 1 93.94 149 ALA A CA 1
ATOM 1164 C C . ALA A 1 149 ? 11.648 16.016 11.82 1 93.94 149 ALA A C 1
ATOM 1166 O O . ALA A 1 149 ? 10.773 16.109 10.961 1 93.94 149 ALA A O 1
ATOM 1167 N N . ARG A 1 150 ? 12.062 14.93 12.266 1 94.12 150 ARG A N 1
ATOM 1168 C CA . ARG A 1 150 ? 11.766 13.641 11.641 1 94.12 150 ARG A CA 1
ATOM 1169 C C . ARG A 1 150 ? 10.258 13.422 11.531 1 94.12 150 ARG A C 1
ATOM 1171 O O . ARG A 1 150 ? 9.766 12.969 10.5 1 94.12 150 ARG A O 1
ATOM 1178 N N . LEU A 1 151 ? 9.547 13.703 12.594 1 92.69 151 LEU A N 1
ATOM 1179 C CA . LEU A 1 151 ? 8.109 13.461 12.578 1 92.69 151 LEU A CA 1
ATOM 1180 C C . LEU A 1 151 ? 7.418 14.359 11.555 1 92.69 151 LEU A C 1
ATOM 1182 O O . LEU A 1 151 ? 6.426 13.961 10.945 1 92.69 151 LEU A O 1
ATOM 1186 N N . HIS A 1 152 ? 7.961 15.531 11.367 1 93.56 152 HIS A N 1
ATOM 1187 C CA . HIS A 1 152 ? 7.418 16.422 10.344 1 93.56 152 HIS A CA 1
ATOM 1188 C C . HIS A 1 152 ? 7.672 15.867 8.945 1 93.56 152 HIS A C 1
ATOM 1190 O O . HIS A 1 152 ? 6.805 15.961 8.07 1 93.56 152 HIS A O 1
ATOM 1196 N N . TYR A 1 153 ? 8.852 15.305 8.766 1 95.12 153 TYR A N 1
ATOM 1197 C CA . TYR A 1 153 ? 9.148 14.656 7.492 1 95.12 153 TYR A CA 1
ATOM 1198 C C . TYR A 1 153 ? 8.234 13.461 7.27 1 95.12 153 TYR A C 1
ATOM 1200 O O . TYR A 1 153 ? 7.691 13.281 6.176 1 95.12 153 TYR A O 1
ATOM 1208 N N . ILE A 1 154 ? 8.039 12.703 8.312 1 96.06 154 ILE A N 1
ATOM 1209 C CA . ILE A 1 154 ? 7.16 11.539 8.203 1 96.06 154 ILE A CA 1
ATOM 1210 C C . ILE A 1 154 ? 5.754 11.992 7.824 1 96.06 154 ILE A C 1
ATOM 1212 O O . ILE A 1 154 ? 5.137 11.422 6.918 1 96.06 154 ILE A O 1
ATOM 1216 N N . ARG A 1 155 ? 5.281 13.008 8.43 1 95.69 155 ARG A N 1
ATOM 1217 C CA . ARG A 1 155 ? 3.941 13.531 8.203 1 95.69 155 ARG A CA 1
ATOM 1218 C C . ARG A 1 155 ? 3.748 13.914 6.738 1 95.69 155 ARG A C 1
ATOM 1220 O O . ARG A 1 155 ? 2.729 13.578 6.133 1 95.69 155 ARG A O 1
ATOM 1227 N N . ASP A 1 156 ? 4.703 14.555 6.168 1 96.56 156 ASP A N 1
ATOM 1228 C CA . ASP A 1 156 ? 4.547 15.055 4.801 1 96.56 156 ASP A CA 1
ATOM 1229 C C . ASP A 1 156 ? 4.934 13.984 3.783 1 96.56 156 ASP A C 1
ATOM 1231 O O . ASP A 1 156 ? 4.266 13.82 2.76 1 96.56 156 ASP A O 1
ATOM 1235 N N . PHE A 1 157 ? 5.898 13.227 4.062 1 97.5 157 PHE A N 1
ATOM 1236 C CA . PHE A 1 157 ? 6.508 12.398 3.025 1 97.5 157 PHE A CA 1
ATOM 1237 C C . PHE A 1 157 ? 5.773 11.07 2.891 1 97.5 157 PHE A C 1
ATOM 1239 O O . PHE A 1 157 ? 5.867 10.406 1.855 1 97.5 157 PHE A O 1
ATOM 1246 N N . GLN A 1 158 ? 5.094 10.625 3.928 1 97.56 158 GLN A N 1
ATOM 1247 C CA . GLN A 1 158 ? 4.207 9.484 3.717 1 97.56 158 GLN A CA 1
ATOM 1248 C C . GLN A 1 158 ? 3.096 9.828 2.73 1 97.56 158 GLN A C 1
ATOM 1250 O O . GLN A 1 158 ? 2.666 8.977 1.952 1 97.56 158 GLN A O 1
ATOM 1255 N N . VAL A 1 159 ? 2.652 11.07 2.752 1 97.12 159 VAL A N 1
ATOM 1256 C CA . VAL A 1 159 ? 1.66 11.531 1.786 1 97.12 159 VAL A CA 1
ATOM 1257 C C . VAL A 1 159 ? 2.293 11.625 0.4 1 97.12 159 VAL A C 1
ATOM 1259 O O . VAL A 1 159 ? 1.776 11.062 -0.566 1 97.12 159 VAL A O 1
ATOM 1262 N N . LEU A 1 160 ? 3.402 12.25 0.344 1 96.69 160 LEU A N 1
ATOM 1263 C CA . LEU A 1 160 ? 4.07 12.453 -0.936 1 96.69 160 LEU A CA 1
ATOM 1264 C C . LEU A 1 160 ? 4.438 11.117 -1.574 1 96.69 160 LEU A C 1
ATOM 1266 O O . LEU A 1 160 ? 4.383 10.969 -2.799 1 96.69 160 LEU A O 1
ATOM 1270 N N . ALA A 1 161 ? 4.82 10.156 -0.771 1 97.56 161 ALA A N 1
ATOM 1271 C CA . ALA A 1 161 ? 5.227 8.852 -1.278 1 97.56 161 ALA A CA 1
ATOM 1272 C C . ALA A 1 161 ? 4.098 8.188 -2.062 1 97.56 161 ALA A C 1
ATOM 1274 O O . ALA A 1 161 ? 4.316 7.668 -3.158 1 97.56 161 ALA A O 1
ATOM 1275 N N . VAL A 1 162 ? 2.939 8.258 -1.535 1 96.62 162 VAL A N 1
ATOM 1276 C CA . VAL A 1 162 ? 1.791 7.625 -2.174 1 96.62 162 VAL A CA 1
ATOM 1277 C C . VAL A 1 162 ? 1.48 8.328 -3.494 1 96.62 162 VAL A C 1
ATOM 1279 O O . VAL A 1 162 ? 1.271 7.676 -4.52 1 96.62 162 VAL A O 1
ATOM 1282 N N . HIS A 1 163 ? 1.467 9.586 -3.463 1 94.44 163 HIS A N 1
ATOM 1283 C CA . HIS A 1 163 ? 1.11 10.352 -4.652 1 94.44 163 HIS A CA 1
ATOM 1284 C C . HIS A 1 163 ? 2.195 10.25 -5.719 1 94.44 163 HIS A C 1
ATOM 1286 O O . HIS A 1 163 ? 1.897 10.25 -6.918 1 94.44 163 HIS A O 1
ATOM 1292 N N . LEU A 1 164 ? 3.447 10.195 -5.316 1 93.75 164 LEU A N 1
ATOM 1293 C CA . LEU A 1 164 ? 4.535 9.969 -6.262 1 93.75 164 LEU A CA 1
ATOM 1294 C C . LEU A 1 164 ? 4.426 8.586 -6.891 1 93.75 164 LEU A C 1
ATOM 1296 O O . LEU A 1 164 ? 4.688 8.414 -8.086 1 93.75 164 LEU A O 1
ATOM 1300 N N . HIS A 1 165 ? 4.129 7.613 -6.066 1 93.88 165 HIS A N 1
ATOM 1301 C CA . HIS A 1 165 ? 3.945 6.266 -6.59 1 93.88 165 HIS A CA 1
ATOM 1302 C C . HIS A 1 165 ? 2.816 6.219 -7.613 1 93.88 165 HIS A C 1
ATOM 1304 O O . HIS A 1 165 ? 2.945 5.578 -8.656 1 93.88 165 HIS A O 1
ATOM 1310 N N . ASP A 1 166 ? 1.744 6.883 -7.289 1 91.12 166 ASP A N 1
ATOM 1311 C CA . ASP A 1 166 ? 0.624 6.969 -8.219 1 91.12 166 ASP A CA 1
ATOM 1312 C C . ASP A 1 166 ? 1.055 7.605 -9.539 1 91.12 166 ASP A C 1
ATOM 1314 O O . ASP A 1 166 ? 0.664 7.145 -10.617 1 91.12 166 ASP A O 1
ATOM 1318 N N . LEU A 1 167 ? 1.822 8.656 -9.406 1 89.56 167 LEU A N 1
ATOM 1319 C CA . LEU A 1 167 ? 2.357 9.336 -10.578 1 89.56 167 LEU A CA 1
ATOM 1320 C C . LEU A 1 167 ? 3.23 8.391 -11.406 1 89.56 167 LEU A C 1
ATOM 1322 O O . LEU A 1 167 ? 3.121 8.352 -12.633 1 89.56 167 LEU A O 1
ATOM 1326 N N . ALA A 1 168 ? 4.109 7.68 -10.781 1 90.5 168 ALA A N 1
ATOM 1327 C CA . ALA A 1 168 ? 4.988 6.734 -11.461 1 90.5 168 ALA A CA 1
ATOM 1328 C C . ALA A 1 168 ? 4.184 5.664 -12.188 1 90.5 168 ALA A C 1
ATOM 1330 O O . ALA A 1 168 ? 4.516 5.289 -13.32 1 90.5 168 ALA A O 1
ATOM 1331 N N . LEU A 1 169 ? 3.148 5.176 -11.555 1 87.19 169 LEU A N 1
ATOM 1332 C CA . LEU A 1 169 ? 2.291 4.168 -12.172 1 87.19 169 LEU A CA 1
ATOM 1333 C C . LEU A 1 169 ? 1.631 4.707 -13.43 1 87.19 169 LEU A C 1
ATOM 1335 O O . LEU A 1 169 ? 1.549 4.008 -14.445 1 87.19 169 LEU A O 1
ATOM 1339 N N . ARG A 1 170 ? 1.151 5.906 -13.344 1 83.25 170 ARG A N 1
ATOM 1340 C CA . ARG A 1 170 ? 0.53 6.531 -14.5 1 83.25 170 ARG A CA 1
ATOM 1341 C C . ARG A 1 170 ? 1.54 6.719 -15.633 1 83.25 170 ARG A C 1
ATOM 1343 O O . ARG A 1 170 ? 1.207 6.551 -16.797 1 83.25 170 ARG A O 1
ATOM 1350 N N . HIS A 1 171 ? 2.688 7.039 -15.234 1 82.06 171 HIS A N 1
ATOM 1351 C CA . HIS A 1 171 ? 3.746 7.285 -16.203 1 82.06 171 HIS A CA 1
ATOM 1352 C C . HIS A 1 171 ? 4.098 6.016 -16.969 1 82.06 171 HIS A C 1
ATOM 1354 O O . HIS A 1 171 ? 4.332 6.059 -18.188 1 82.06 171 HIS A O 1
ATOM 1360 N N . VAL A 1 172 ? 4.191 4.953 -16.281 1 81.75 172 VAL A N 1
ATOM 1361 C CA . VAL A 1 172 ? 4.59 3.707 -16.922 1 81.75 172 VAL A CA 1
ATOM 1362 C C . VAL A 1 172 ? 3.398 3.109 -17.672 1 81.75 172 VAL A C 1
ATOM 1364 O O . VAL A 1 172 ? 3.537 2.107 -18.375 1 81.75 172 VAL A O 1
ATOM 1367 N N . GLY A 1 173 ? 2.303 3.805 -17.641 1 73.31 173 GLY A N 1
ATOM 1368 C CA . GLY A 1 173 ? 1.12 3.402 -18.391 1 73.31 173 GLY A CA 1
ATOM 1369 C C . GLY A 1 173 ? 0.374 2.248 -17.75 1 73.31 173 GLY A C 1
ATOM 1370 O O . GLY A 1 173 ? -0.269 1.456 -18.438 1 73.31 173 GLY A O 1
ATOM 1371 N N . ARG A 1 174 ? 0.854 1.926 -16.547 1 64.31 174 ARG A N 1
ATOM 1372 C CA . ARG A 1 174 ? 0.102 0.856 -15.906 1 64.31 174 ARG A CA 1
ATOM 1373 C C . ARG A 1 174 ? -1.352 1.264 -15.688 1 64.31 174 ARG A C 1
ATOM 1375 O O . ARG A 1 174 ? -1.635 2.193 -14.93 1 64.31 174 ARG A O 1
ATOM 1382 N N . GLU A 1 175 ? -2.037 1.19 -16.875 1 57.09 175 GLU A N 1
ATOM 1383 C CA . GLU A 1 175 ? -3.477 1.421 -16.812 1 57.09 175 GLU A CA 1
ATOM 1384 C C . GLU A 1 175 ? -4.145 0.465 -15.82 1 57.09 175 GLU A C 1
ATOM 1386 O O . GLU A 1 175 ? -3.576 -0.575 -15.477 1 57.09 175 GLU A O 1
ATOM 1391 N N . ALA A 1 176 ? -5.34 1.008 -15.25 1 55.62 176 ALA A N 1
ATOM 1392 C CA . ALA A 1 176 ? -6.23 0.286 -14.344 1 55.62 176 ALA A CA 1
ATOM 1393 C C . ALA A 1 176 ? -6.246 -1.206 -14.664 1 55.62 176 ALA A C 1
ATOM 1395 O O . ALA A 1 176 ? -5.457 -1.68 -15.484 1 55.62 176 ALA A O 1
ATOM 1396 N N . GLU A 1 177 ? -7.602 -1.756 -14.57 1 57.19 177 GLU A N 1
ATOM 1397 C CA . GLU A 1 177 ? -8.031 -3.15 -14.602 1 57.19 177 GLU A CA 1
ATOM 1398 C C . GLU A 1 177 ? -7.676 -3.809 -15.93 1 57.19 177 GLU A C 1
ATOM 1400 O O . GLU A 1 177 ? -8.414 -3.68 -16.906 1 57.19 177 GLU A O 1
ATOM 1405 N N . PRO A 1 178 ? -6.234 -4.379 -15.953 1 58.59 178 PRO A N 1
ATOM 1406 C CA . PRO A 1 178 ? -5.801 -4.879 -17.266 1 58.59 178 PRO A CA 1
ATOM 1407 C C . PRO A 1 178 ? -6.676 -6.02 -17.781 1 58.59 178 PRO A C 1
ATOM 1409 O O . PRO A 1 178 ? -6.77 -6.234 -18.984 1 58.59 178 PRO A O 1
ATOM 1412 N N . TYR A 1 179 ? -7.34 -6.73 -16.875 1 72.44 179 TYR A N 1
ATOM 1413 C CA . TYR A 1 179 ? -8.094 -7.906 -17.297 1 72.44 179 TYR A CA 1
ATOM 1414 C C . TYR A 1 179 ? -9.516 -7.867 -16.75 1 72.44 179 TYR A C 1
ATOM 1416 O O . TYR A 1 179 ? -9.758 -7.328 -15.664 1 72.44 179 TYR A O 1
ATOM 1424 N N . THR A 1 180 ? -10.469 -8.211 -17.609 1 80.88 180 THR A N 1
ATOM 1425 C CA . THR A 1 180 ? -11.852 -8.359 -17.172 1 80.88 180 THR A CA 1
ATOM 1426 C C . THR A 1 180 ? -12.266 -9.82 -17.172 1 80.88 180 THR A C 1
ATOM 1428 O O . THR A 1 180 ? -12.273 -10.477 -18.219 1 80.88 180 THR A O 1
ATOM 1431 N N . LEU A 1 181 ? -12.453 -10.305 -15.984 1 88.19 181 LEU A N 1
ATOM 1432 C CA . LEU A 1 181 ? -12.969 -11.664 -15.844 1 88.19 181 LEU A CA 1
ATOM 1433 C C . LEU A 1 181 ? -14.453 -11.656 -15.5 1 88.19 181 LEU A C 1
ATOM 1435 O O . LEU A 1 181 ? -14.922 -10.781 -14.758 1 88.19 181 LEU A O 1
ATOM 1439 N N . SER A 1 182 ? -15.219 -12.602 -16.141 1 89.62 182 SER A N 1
ATOM 1440 C CA . SER A 1 182 ? -16.594 -12.789 -15.695 1 89.62 182 SER A CA 1
ATOM 1441 C C . SER A 1 182 ? -16.641 -13.273 -14.25 1 89.62 182 SER A C 1
ATOM 1443 O O . SER A 1 182 ? -15.664 -13.797 -13.727 1 89.62 182 SER A O 1
ATOM 1445 N N . PRO A 1 183 ? -17.828 -13.148 -13.688 1 88.12 183 PRO A N 1
ATOM 1446 C CA . PRO A 1 183 ? -17.953 -13.586 -12.297 1 88.12 183 PRO A CA 1
ATOM 1447 C C . PRO A 1 183 ? -17.609 -15.062 -12.109 1 88.12 183 PRO A C 1
ATOM 1449 O O . PRO A 1 183 ? -16.922 -15.43 -11.164 1 88.12 183 PRO A O 1
ATOM 1452 N N . ARG A 1 184 ? -18.031 -15.781 -13.031 1 92.56 184 ARG A N 1
ATOM 1453 C CA . ARG A 1 184 ? -17.797 -17.219 -12.898 1 92.56 184 ARG A CA 1
ATOM 1454 C C . ARG A 1 184 ? -16.344 -17.578 -13.156 1 92.56 184 ARG A C 1
ATOM 1456 O O . ARG A 1 184 ? -15.789 -18.453 -12.5 1 92.56 184 ARG A O 1
ATOM 1463 N N . GLU A 1 185 ? -15.711 -16.922 -14.125 1 93.69 185 GLU A N 1
ATOM 1464 C CA . GLU A 1 185 ? -14.289 -17.094 -14.359 1 93.69 185 GLU A CA 1
ATOM 1465 C C . GLU A 1 185 ? -13.469 -16.766 -13.117 1 93.69 185 GLU A C 1
ATOM 1467 O O . GLU A 1 185 ? -12.57 -17.516 -12.734 1 93.69 185 GLU A O 1
ATOM 1472 N N . ARG A 1 186 ? -13.836 -15.734 -12.516 1 91.62 186 ARG A N 1
ATOM 1473 C CA . ARG A 1 186 ? -13.156 -15.266 -11.312 1 91.62 186 ARG A CA 1
ATOM 1474 C C . ARG A 1 186 ? -13.328 -16.25 -10.164 1 91.62 186 ARG A C 1
ATOM 1476 O O . ARG A 1 186 ? -12.367 -16.562 -9.461 1 91.62 186 ARG A O 1
ATOM 1483 N N . GLU A 1 187 ? -14.516 -16.672 -9.984 1 90.56 187 GLU A N 1
ATOM 1484 C CA . GLU A 1 187 ? -14.797 -17.625 -8.914 1 90.56 187 GLU A CA 1
ATOM 1485 C C . GLU A 1 187 ? -13.992 -18.906 -9.094 1 90.56 187 GLU A C 1
ATOM 1487 O O . GLU A 1 187 ? -13.406 -19.422 -8.141 1 90.56 187 GLU A O 1
ATOM 1492 N N . CYS A 1 188 ? -14.008 -19.391 -10.273 1 94.25 188 CYS A N 1
ATOM 1493 C CA . CYS A 1 188 ? -13.258 -20.609 -10.555 1 94.25 188 CYS A CA 1
ATOM 1494 C C . CYS A 1 188 ? -11.773 -20.406 -10.289 1 94.25 188 CYS A C 1
ATOM 1496 O O . CYS A 1 188 ? -11.125 -21.266 -9.695 1 94.25 188 CYS A O 1
ATOM 1498 N N . LEU A 1 189 ? -11.25 -19.297 -10.703 1 92.94 189 LEU A N 1
ATOM 1499 C CA . LEU A 1 189 ? -9.836 -19 -10.516 1 92.94 189 LEU A CA 1
ATOM 1500 C C . LEU A 1 189 ? -9.508 -18.844 -9.031 1 92.94 189 LEU A C 1
ATOM 1502 O O . LEU A 1 189 ? -8.43 -19.234 -8.578 1 92.94 189 LEU A O 1
ATOM 1506 N N . LEU A 1 190 ? -10.438 -18.266 -8.32 1 89.88 190 LEU A N 1
ATOM 1507 C CA . LEU A 1 190 ? -10.266 -18.094 -6.883 1 89.88 190 LEU A CA 1
ATOM 1508 C C . LEU A 1 190 ? -10.148 -19.438 -6.184 1 89.88 190 LEU A C 1
ATOM 1510 O O . LEU A 1 190 ? -9.273 -19.625 -5.332 1 89.88 190 LEU A O 1
ATOM 1514 N N . TRP A 1 191 ? -10.992 -20.328 -6.531 1 91.44 191 TRP A N 1
ATOM 1515 C CA . TRP A 1 191 ? -10.953 -21.656 -5.918 1 91.44 191 TRP A CA 1
ATOM 1516 C C . TRP A 1 191 ? -9.68 -22.406 -6.32 1 91.44 191 TRP A C 1
ATOM 1518 O O . TRP A 1 191 ? -9.094 -23.125 -5.508 1 91.44 191 TRP A O 1
ATOM 1528 N N . ALA A 1 192 ? -9.281 -22.219 -7.566 1 93.12 192 ALA A N 1
ATOM 1529 C CA . ALA A 1 192 ? -8 -22.797 -7.977 1 93.12 192 ALA A CA 1
ATOM 1530 C C . ALA A 1 192 ? -6.855 -22.234 -7.137 1 93.12 192 ALA A C 1
ATOM 1532 O O . ALA A 1 192 ? -5.977 -22.984 -6.703 1 93.12 192 ALA A O 1
ATOM 1533 N N . ALA A 1 193 ? -6.898 -21 -6.895 1 90.19 193 ALA A N 1
ATOM 1534 C CA . ALA A 1 193 ? -5.879 -20.328 -6.09 1 90.19 193 ALA A CA 1
ATOM 1535 C C . ALA A 1 193 ? -5.863 -20.875 -4.664 1 90.19 193 ALA A C 1
ATOM 1537 O O . ALA A 1 193 ? -4.82 -20.875 -4.004 1 90.19 193 ALA A O 1
ATOM 1538 N N . GLU A 1 194 ? -7.012 -21.328 -4.254 1 88.44 194 GLU A N 1
ATOM 1539 C CA . GLU A 1 194 ? -7.141 -21.875 -2.908 1 88.44 194 GLU A CA 1
ATOM 1540 C C . GLU A 1 194 ? -6.82 -23.375 -2.889 1 88.44 194 GLU A C 1
ATOM 1542 O O . GLU A 1 194 ? -7.066 -24.047 -1.891 1 88.44 194 GLU A O 1
ATOM 1547 N N . GLY A 1 195 ? -6.395 -23.844 -4.016 1 92.06 195 GLY A N 1
ATOM 1548 C CA . GLY A 1 195 ? -5.883 -25.203 -4.066 1 92.06 195 GLY A CA 1
ATOM 1549 C C . GLY A 1 195 ? -6.953 -26.234 -4.391 1 92.06 195 GLY A C 1
ATOM 1550 O O . GLY A 1 195 ? -6.719 -27.438 -4.285 1 92.06 195 GLY A O 1
ATOM 1551 N N . LYS A 1 196 ? -8.07 -25.734 -4.77 1 94.62 196 LYS A N 1
ATOM 1552 C CA . LYS A 1 196 ? -9.133 -26.672 -5.109 1 94.62 196 LYS A CA 1
ATOM 1553 C C . LYS A 1 196 ? -8.961 -27.203 -6.527 1 94.62 196 LYS A C 1
ATOM 1555 O O . LYS A 1 196 ? -8.586 -26.469 -7.438 1 94.62 196 LYS A O 1
ATOM 1560 N N . THR A 1 197 ? -9.266 -28.516 -6.688 1 94.5 197 THR A N 1
ATOM 1561 C CA . THR A 1 197 ? -9.273 -29.125 -8.008 1 94.5 197 THR A CA 1
ATOM 1562 C C . THR A 1 197 ? -10.523 -28.719 -8.789 1 94.5 197 THR A C 1
ATOM 1564 O O . THR A 1 197 ? -11.469 -28.172 -8.219 1 94.5 197 THR A O 1
ATOM 1567 N N . ALA A 1 198 ? -10.438 -29.047 -10.102 1 94.69 198 ALA A N 1
ATOM 1568 C CA . ALA A 1 198 ? -11.617 -28.766 -10.922 1 94.69 198 ALA A CA 1
ATOM 1569 C C . ALA A 1 198 ? -12.844 -29.5 -10.383 1 94.69 198 ALA A C 1
ATOM 1571 O O . ALA A 1 198 ? -13.953 -28.953 -10.391 1 94.69 198 ALA A O 1
ATOM 1572 N N . TRP A 1 199 ? -12.633 -30.656 -9.938 1 96.12 199 TRP A N 1
ATOM 1573 C CA . TRP A 1 199 ? -13.742 -31.422 -9.383 1 96.12 199 TRP A CA 1
ATOM 1574 C C . TRP A 1 199 ? -14.297 -30.766 -8.125 1 96.12 199 TRP A C 1
ATOM 1576 O O . TRP A 1 199 ? -15.508 -30.594 -7.988 1 96.12 199 TRP A O 1
ATOM 1586 N N . GLU A 1 200 ? -13.469 -30.438 -7.219 1 96.44 200 GLU A N 1
ATOM 1587 C CA . GLU A 1 200 ? -13.898 -29.766 -5.988 1 96.44 200 GLU A CA 1
ATOM 1588 C C . GLU A 1 200 ? -14.641 -28.469 -6.289 1 96.44 200 GLU A C 1
ATOM 1590 O O . GLU A 1 200 ? -15.664 -28.172 -5.676 1 96.44 200 GLU A O 1
ATOM 1595 N N . CYS A 1 201 ? -14.117 -27.734 -7.191 1 95.62 201 CYS A N 1
ATOM 1596 C CA . CYS A 1 201 ? -14.742 -26.484 -7.605 1 95.62 201 CYS A CA 1
ATOM 1597 C C . CYS A 1 201 ? -16.141 -26.719 -8.133 1 95.62 201 CYS A C 1
AT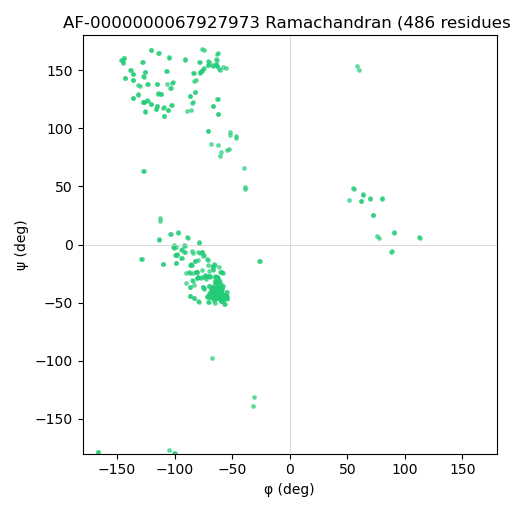OM 1599 O O . CYS A 1 201 ? -17.062 -25.953 -7.836 1 95.62 201 CYS A O 1
ATOM 1601 N N . SER A 1 202 ? -16.281 -27.781 -8.945 1 97.19 202 SER A N 1
ATOM 1602 C CA . SER A 1 202 ? -17.594 -28.094 -9.508 1 97.19 202 SER A CA 1
ATOM 1603 C C . SER A 1 202 ? -18.609 -28.391 -8.414 1 97.19 202 SER A C 1
ATOM 1605 O O . SER A 1 202 ? -19.781 -27.984 -8.523 1 97.19 202 SER A O 1
ATOM 1607 N N . VAL A 1 203 ? -18.25 -29 -7.375 1 97.06 203 VAL A N 1
ATOM 1608 C CA . VAL A 1 203 ? -19.109 -29.312 -6.246 1 97.06 203 VAL A CA 1
ATOM 1609 C C . VAL A 1 203 ? -19.469 -28.047 -5.484 1 97.06 203 VAL A C 1
ATOM 1611 O O . VAL A 1 203 ? -20.641 -27.797 -5.18 1 97.06 203 VAL A O 1
ATOM 1614 N N . ILE A 1 204 ? -18.5 -27.234 -5.258 1 94.44 204 ILE A N 1
ATOM 1615 C CA . ILE A 1 204 ? -18.672 -26.016 -4.473 1 94.44 204 ILE A CA 1
ATOM 1616 C C . ILE A 1 204 ? -19.625 -25.062 -5.195 1 94.44 204 ILE A C 1
ATOM 1618 O O . ILE A 1 204 ? -20.5 -24.453 -4.566 1 94.44 204 ILE A O 1
ATOM 1622 N N . LEU A 1 205 ? -19.516 -25 -6.508 1 95.25 205 LEU A N 1
ATOM 1623 C CA . LEU A 1 205 ? -20.234 -24 -7.27 1 95.25 205 LEU A CA 1
ATOM 1624 C C . LEU A 1 205 ? -21.516 -24.578 -7.863 1 95.25 205 LEU A C 1
ATOM 1626 O O . LEU A 1 205 ? -22.328 -23.844 -8.445 1 95.25 205 LEU A O 1
ATOM 1630 N N . GLY A 1 206 ? -21.641 -25.859 -7.727 1 96.75 206 GLY A N 1
ATOM 1631 C CA . GLY A 1 206 ? -22.812 -26.5 -8.312 1 96.75 206 GLY A CA 1
ATOM 1632 C C . GLY A 1 206 ? -22.781 -26.5 -9.828 1 96.75 206 GLY A C 1
ATOM 1633 O O . GLY A 1 206 ? -23.797 -26.234 -10.477 1 96.75 206 GLY A O 1
ATOM 1634 N N . LEU A 1 207 ? -21.656 -26.734 -10.383 1 97.31 207 LEU A N 1
ATOM 1635 C CA . LEU A 1 207 ? -21.438 -26.797 -11.828 1 97.31 207 LEU A CA 1
ATOM 1636 C C . LEU A 1 207 ? -20.906 -28.156 -12.234 1 97.31 207 LEU A C 1
ATOM 1638 O O . LEU A 1 207 ? -20.5 -28.953 -11.383 1 97.31 207 LEU A O 1
ATOM 1642 N N . SER A 1 208 ? -20.922 -28.406 -13.516 1 97.56 208 SER A N 1
ATOM 1643 C CA . SER A 1 208 ? -20.234 -29.594 -13.992 1 97.56 208 SER A CA 1
ATOM 1644 C C . SER A 1 208 ? -18.719 -29.375 -14.062 1 97.56 208 SER A C 1
ATOM 1646 O O . SER A 1 208 ? -18.266 -28.25 -14.211 1 97.56 208 SER A O 1
ATOM 1648 N N . ILE A 1 209 ? -18.031 -30.484 -14.008 1 97 209 ILE A N 1
ATOM 1649 C CA . ILE A 1 209 ? -16.578 -30.406 -14.094 1 97 209 ILE A CA 1
ATOM 1650 C C . ILE A 1 209 ? -16.172 -29.812 -15.438 1 97 209 ILE A C 1
ATOM 1652 O O . ILE A 1 209 ? -15.203 -29.047 -15.523 1 97 209 ILE A O 1
ATOM 1656 N N . HIS A 1 210 ? -16.891 -30.141 -16.422 1 97.5 210 HIS A N 1
ATOM 1657 C CA . HIS A 1 210 ? -16.609 -29.625 -17.766 1 97.5 210 HIS A CA 1
ATOM 1658 C C . HIS A 1 210 ? -16.797 -28.109 -17.812 1 97.5 210 HIS A C 1
ATOM 1660 O O . HIS A 1 210 ? -15.961 -27.391 -18.359 1 97.5 210 HIS A O 1
ATOM 1666 N N . THR A 1 211 ? -17.781 -27.609 -17.234 1 97.69 211 THR A N 1
ATOM 1667 C CA . THR A 1 211 ? -18.062 -26.188 -17.219 1 97.69 211 THR A CA 1
ATOM 1668 C C . THR A 1 211 ? -16.984 -25.438 -16.453 1 97.69 211 THR A C 1
ATOM 1670 O O . THR A 1 211 ? -16.531 -24.359 -16.891 1 97.69 211 THR A O 1
ATOM 1673 N N . VAL A 1 212 ? -16.547 -26 -15.391 1 97.62 212 VAL A N 1
ATOM 1674 C CA . VAL A 1 212 ? -15.477 -25.391 -14.609 1 97.62 212 VAL A CA 1
ATOM 1675 C C . VAL A 1 212 ? -14.211 -25.281 -15.461 1 97.62 212 VAL A C 1
ATOM 1677 O O . VAL A 1 212 ? -13.562 -24.234 -15.492 1 97.62 212 VAL A O 1
ATOM 1680 N N . ARG A 1 213 ? -13.914 -26.344 -16.125 1 97.38 213 ARG A N 1
ATOM 1681 C CA . ARG A 1 213 ? -12.719 -26.359 -16.969 1 97.38 213 ARG A CA 1
ATOM 1682 C C . ARG A 1 213 ? -12.82 -25.344 -18.094 1 97.38 213 ARG A C 1
ATOM 1684 O O . ARG A 1 213 ? -11.828 -24.703 -18.453 1 97.38 213 ARG A O 1
ATOM 1691 N N . CYS A 1 214 ? -13.992 -25.188 -18.578 1 97.62 214 CYS A N 1
ATOM 1692 C CA . CYS A 1 214 ? -14.211 -24.188 -19.609 1 97.62 214 CYS A CA 1
ATOM 1693 C C . CYS A 1 214 ? -13.977 -22.781 -19.078 1 97.62 214 CYS A C 1
ATOM 1695 O O . CYS A 1 214 ? -13.344 -21.953 -19.734 1 97.62 214 CYS A O 1
ATOM 1697 N N . TYR A 1 215 ? -14.438 -22.484 -17.875 1 97 215 TYR A N 1
ATOM 1698 C CA . TYR A 1 215 ? -14.234 -21.172 -17.266 1 97 215 TYR A CA 1
ATOM 1699 C C . TYR A 1 215 ? -12.758 -20.922 -16.984 1 97 215 TYR A C 1
ATOM 1701 O O . TYR A 1 215 ? -12.258 -19.797 -17.188 1 97 215 TYR A O 1
ATOM 1709 N N . LEU A 1 216 ? -12.109 -21.922 -16.547 1 96.75 216 LEU A N 1
ATOM 1710 C CA . LEU A 1 216 ? -10.68 -21.781 -16.281 1 96.75 216 LEU A CA 1
ATOM 1711 C C . LEU A 1 216 ? -9.906 -21.531 -17.578 1 96.75 216 LEU A C 1
ATOM 1713 O O . LEU A 1 216 ? -8.969 -20.734 -17.594 1 96.75 216 LEU A O 1
ATOM 1717 N N . GLU A 1 217 ? -10.297 -22.234 -18.578 1 97 217 GLU A N 1
ATOM 1718 C CA . GLU A 1 217 ? -9.664 -22.031 -19.875 1 97 217 GLU A CA 1
ATOM 1719 C C . GLU A 1 217 ? -9.914 -20.625 -20.391 1 97 217 GLU A C 1
ATOM 1721 O O . GLU A 1 217 ? -9 -19.969 -20.906 1 97 217 GLU A O 1
ATOM 1726 N N . SER A 1 218 ? -11.125 -20.234 -20.281 1 96.81 218 SER A N 1
ATOM 1727 C CA . SER A 1 218 ? -11.477 -18.875 -20.688 1 96.81 218 SER A CA 1
ATOM 1728 C C . SER A 1 218 ? -10.68 -17.828 -19.906 1 96.81 218 SER A C 1
ATOM 1730 O O . SER A 1 218 ? -10.164 -16.875 -20.484 1 96.81 218 SER A O 1
ATOM 1732 N N . ALA A 1 219 ? -10.555 -18.016 -18.641 1 94.88 219 ALA A N 1
ATOM 1733 C CA . ALA A 1 219 ? -9.781 -17.109 -17.781 1 94.88 219 ALA A CA 1
ATOM 1734 C C . ALA A 1 219 ? -8.32 -17.078 -18.203 1 94.88 219 ALA A C 1
ATOM 1736 O O . ALA A 1 219 ? -7.719 -16 -18.281 1 94.88 219 ALA A O 1
ATOM 1737 N N . ARG A 1 220 ? -7.785 -18.25 -18.5 1 94.56 220 ARG A N 1
ATOM 1738 C CA . ARG A 1 220 ? -6.398 -18.328 -18.953 1 94.56 220 ARG A CA 1
ATOM 1739 C C . ARG A 1 220 ? -6.191 -17.531 -20.234 1 94.56 220 ARG A C 1
ATOM 1741 O O . ARG A 1 220 ? -5.203 -16.797 -20.359 1 94.56 220 ARG A O 1
ATOM 1748 N N . HIS A 1 221 ? -7.09 -17.656 -21.062 1 94.88 221 HIS A N 1
ATOM 1749 C CA . HIS A 1 221 ? -7.004 -16.953 -22.328 1 94.88 221 HIS A CA 1
ATOM 1750 C C . HIS A 1 221 ? -7.074 -15.445 -22.141 1 94.88 221 HIS A C 1
ATOM 1752 O O . HIS A 1 221 ? -6.254 -14.703 -22.688 1 94.88 221 HIS A O 1
ATOM 1758 N N . LYS A 1 222 ? -7.938 -14.984 -21.297 1 92.5 222 LYS A N 1
ATOM 1759 C CA . LYS A 1 222 ? -8.117 -13.555 -21.062 1 92.5 222 LYS A CA 1
ATOM 1760 C C . LYS A 1 222 ? -6.906 -12.961 -20.344 1 92.5 222 LYS A C 1
ATOM 1762 O O . LYS A 1 222 ? -6.562 -11.797 -20.547 1 92.5 222 LYS A O 1
ATOM 1767 N N . LEU A 1 223 ? -6.27 -13.805 -19.609 1 90.88 223 LEU A N 1
ATOM 1768 C CA . LEU A 1 223 ? -5.113 -13.352 -18.844 1 90.88 223 LEU A CA 1
ATOM 1769 C C . LEU A 1 223 ? -3.822 -13.586 -19.625 1 90.88 223 LEU A C 1
ATOM 1771 O O . LEU A 1 223 ? -2.734 -13.258 -19.156 1 90.88 223 LEU A O 1
ATOM 1775 N N . HIS A 1 224 ? -3.896 -14.203 -20.797 1 91.5 224 HIS A N 1
ATOM 1776 C CA . HIS A 1 224 ? -2.734 -14.57 -21.594 1 91.5 224 HIS A CA 1
ATOM 1777 C C . HIS A 1 224 ? -1.753 -15.414 -20.797 1 91.5 224 HIS A C 1
ATOM 1779 O O . HIS A 1 224 ? -0.556 -15.125 -20.766 1 91.5 224 HIS A O 1
ATOM 1785 N N . ALA A 1 225 ? -2.344 -16.406 -20.172 1 93.88 225 ALA A N 1
ATOM 1786 C CA . ALA A 1 225 ? -1.55 -17.281 -19.312 1 93.88 225 ALA A CA 1
ATOM 1787 C C . ALA A 1 225 ? -1.349 -18.641 -19.953 1 93.88 225 ALA A C 1
ATOM 1789 O O . ALA A 1 225 ? -2.23 -19.141 -20.656 1 93.88 225 ALA A O 1
ATOM 1790 N N . SER A 1 226 ? -0.252 -19.281 -19.672 1 94.19 226 SER A N 1
ATOM 1791 C CA . SER A 1 226 ? 0.099 -20.547 -20.281 1 94.19 226 SER A CA 1
ATOM 1792 C C . SER A 1 226 ? -0.533 -21.719 -19.516 1 94.19 226 SER A C 1
ATOM 1794 O O . SER A 1 226 ? -0.581 -22.844 -20.016 1 94.19 226 SER A O 1
ATOM 1796 N N . GLY A 1 227 ? -0.975 -21.516 -18.312 1 94.25 227 GLY A N 1
ATOM 1797 C CA . GLY A 1 227 ? -1.602 -22.516 -17.453 1 94.25 227 GLY A CA 1
ATOM 1798 C C . GLY A 1 227 ? -2.297 -21.906 -16.25 1 94.25 227 GLY A C 1
ATOM 1799 O O . GLY A 1 227 ? -2.34 -20.688 -16.094 1 94.25 227 GLY A O 1
ATOM 1800 N N . ASN A 1 228 ? -2.832 -22.844 -15.469 1 93.12 228 ASN A N 1
ATOM 1801 C CA . ASN A 1 228 ? -3.584 -22.375 -14.312 1 93.12 228 ASN A CA 1
ATOM 1802 C C . ASN A 1 228 ? -2.68 -21.656 -13.312 1 93.12 228 ASN A C 1
ATOM 1804 O O . ASN A 1 228 ? -3.072 -20.656 -12.719 1 93.12 228 ASN A O 1
ATOM 1808 N N . THR A 1 229 ? -1.504 -22.219 -13.172 1 93.44 229 THR A N 1
ATOM 1809 C CA . THR A 1 229 ? -0.552 -21.609 -12.25 1 93.44 229 THR A CA 1
ATOM 1810 C C . THR A 1 229 ? -0.227 -20.172 -12.672 1 93.44 229 THR A C 1
ATOM 1812 O O . THR A 1 229 ? -0.277 -19.266 -11.859 1 93.44 229 THR A O 1
ATOM 1815 N N . HIS A 1 230 ? 0.047 -20.047 -13.836 1 92.94 230 HIS A N 1
ATOM 1816 C CA . HIS A 1 230 ? 0.345 -18.75 -14.406 1 92.94 230 HIS A CA 1
ATOM 1817 C C . HIS A 1 230 ? -0.866 -17.828 -14.336 1 92.94 230 HIS A C 1
ATOM 1819 O O . HIS A 1 230 ? -0.733 -16.641 -13.992 1 92.94 230 HIS A O 1
ATOM 1825 N N . ALA A 1 231 ? -2.002 -18.328 -14.602 1 92.94 231 ALA A N 1
ATOM 1826 C CA . ALA A 1 231 ? -3.236 -17.547 -14.586 1 92.94 231 ALA A CA 1
ATOM 1827 C C . ALA A 1 231 ? -3.523 -17 -13.188 1 92.94 231 ALA A C 1
ATOM 1829 O O . ALA A 1 231 ? -3.842 -15.82 -13.023 1 92.94 231 ALA A O 1
ATOM 1830 N N . VAL A 1 232 ? -3.377 -17.844 -12.266 1 91.19 232 VAL A N 1
ATOM 1831 C CA . VAL A 1 232 ? -3.619 -17.453 -10.883 1 91.19 232 VAL A CA 1
ATOM 1832 C C . VAL A 1 232 ? -2.605 -16.391 -10.469 1 91.19 232 VAL A C 1
ATOM 1834 O O . VAL A 1 232 ? -2.965 -15.398 -9.828 1 91.19 232 VAL A O 1
ATOM 1837 N N . ALA A 1 233 ? -1.387 -16.594 -10.805 1 87.25 233 ALA A N 1
ATOM 1838 C CA . ALA A 1 233 ? -0.35 -15.609 -10.484 1 87.25 233 ALA A CA 1
ATOM 1839 C C . ALA A 1 233 ? -0.677 -14.242 -11.078 1 87.25 233 ALA A C 1
ATOM 1841 O O . ALA A 1 233 ? -0.642 -13.227 -10.383 1 87.25 233 ALA A O 1
ATOM 1842 N N . LYS A 1 234 ? -1.028 -14.242 -12.32 1 85.06 234 LYS A N 1
ATOM 1843 C CA . LYS A 1 234 ? -1.35 -13 -13.008 1 85.06 234 LYS A CA 1
ATOM 1844 C C . LYS A 1 234 ? -2.584 -12.336 -12.398 1 85.06 234 LYS A C 1
ATOM 1846 O O . LYS A 1 234 ? -2.629 -11.117 -12.25 1 85.06 234 LYS A O 1
ATOM 1851 N N . ALA A 1 235 ? -3.523 -13.148 -12.086 1 85.62 235 ALA A N 1
ATOM 1852 C CA . ALA A 1 235 ? -4.77 -12.625 -11.539 1 85.62 235 ALA A CA 1
ATOM 1853 C C . ALA A 1 235 ? -4.539 -11.969 -10.188 1 85.62 235 ALA A C 1
ATOM 1855 O O . ALA A 1 235 ? -5.109 -10.914 -9.898 1 85.62 235 ALA A O 1
ATOM 1856 N N . ILE A 1 236 ? -3.734 -12.562 -9.406 1 80.31 236 ILE A N 1
ATOM 1857 C CA . ILE A 1 236 ? -3.422 -12.016 -8.086 1 80.31 236 ILE A CA 1
ATOM 1858 C C . ILE A 1 236 ? -2.639 -10.711 -8.242 1 80.31 236 ILE A C 1
ATOM 1860 O O . ILE A 1 236 ? -2.967 -9.703 -7.617 1 80.31 236 ILE A O 1
ATOM 1864 N N . LYS A 1 237 ? -1.683 -10.75 -9.125 1 76.62 237 LYS A N 1
ATOM 1865 C CA . LYS A 1 237 ? -0.849 -9.578 -9.352 1 76.62 237 LYS A CA 1
ATOM 1866 C C . LYS A 1 237 ? -1.671 -8.422 -9.914 1 76.62 237 LYS A C 1
ATOM 1868 O O . LYS A 1 237 ? -1.404 -7.254 -9.602 1 76.62 237 LYS A O 1
ATOM 1873 N N . ALA A 1 238 ? -2.686 -8.812 -10.68 1 75.25 238 ALA A N 1
ATOM 1874 C CA . ALA A 1 238 ? -3.521 -7.789 -11.305 1 75.25 238 ALA A CA 1
ATOM 1875 C C . ALA A 1 238 ? -4.707 -7.43 -10.414 1 75.25 238 ALA A C 1
ATOM 1877 O O . ALA A 1 238 ? -5.508 -6.559 -10.766 1 75.25 238 ALA A O 1
ATOM 1878 N N . ASP A 1 239 ? -4.875 -8.125 -9.367 1 76.06 239 ASP A N 1
ATOM 1879 C CA . ASP A 1 239 ? -5.941 -7.91 -8.391 1 76.06 239 ASP A CA 1
ATOM 1880 C C . ASP A 1 239 ? -7.316 -8.109 -9.031 1 76.06 239 ASP A C 1
ATOM 1882 O O . ASP A 1 239 ? -8.227 -7.312 -8.805 1 76.06 239 ASP A O 1
ATOM 1886 N N . VAL A 1 240 ? -7.383 -8.992 -9.836 1 74 240 VAL A N 1
ATOM 1887 C CA . VAL A 1 240 ? -8.672 -9.195 -10.492 1 74 240 VAL A CA 1
ATOM 1888 C C . VAL A 1 240 ? -9.477 -10.25 -9.742 1 74 240 VAL A C 1
ATOM 1890 O O . VAL A 1 240 ? -10.672 -10.43 -9.992 1 74 240 VAL A O 1
ATOM 1893 N N . LEU A 1 241 ? -8.844 -10.93 -8.844 1 74.56 241 LEU A N 1
ATOM 1894 C CA . LEU A 1 241 ? -9.586 -11.922 -8.078 1 74.56 241 LEU A CA 1
ATOM 1895 C C . LEU A 1 241 ? -10.391 -11.258 -6.961 1 74.56 241 LEU A C 1
ATOM 1897 O O . LEU A 1 241 ? -11.352 -11.836 -6.453 1 74.56 241 LEU A O 1
ATOM 1901 N N . GLY A 1 242 ? -10.164 -10.039 -6.832 1 63.75 242 GLY A N 1
ATOM 1902 C CA . GLY A 1 242 ? -10.914 -9.273 -5.844 1 63.75 242 GLY A CA 1
ATOM 1903 C C . GLY A 1 242 ? -10.719 -9.781 -4.426 1 63.75 242 GLY A C 1
ATOM 1904 O O . GLY A 1 242 ? -10.141 -10.852 -4.215 1 63.75 242 GLY A O 1
ATOM 1905 N N . LEU A 1 243 ? -10.805 -8.875 -3.332 1 58.78 243 LEU A N 1
ATOM 1906 C CA . LEU A 1 243 ? -10.859 -9.242 -1.921 1 58.78 243 LEU A CA 1
ATOM 1907 C C . LEU A 1 243 ? -12.289 -9.539 -1.488 1 58.78 243 LEU A C 1
ATOM 1909 O O . LEU A 1 243 ? -13.234 -8.898 -1.966 1 58.78 243 LEU A O 1
ATOM 1913 N N . PRO A 1 244 ? -12.469 -10.867 -1.095 1 56.09 244 PRO A N 1
ATOM 1914 C CA . PRO A 1 244 ? -13.812 -11.07 -0.55 1 56.09 244 PRO A CA 1
ATOM 1915 C C . PRO A 1 244 ? -14.164 -10.07 0.549 1 56.09 244 PRO A C 1
ATOM 1917 O O . PRO A 1 244 ? -13.359 -9.828 1.449 1 56.09 244 PRO A O 1
ATOM 1920 N N . LEU A 1 245 ? -14.844 -8.969 0.122 1 55.03 245 LEU A N 1
ATOM 1921 C CA . LEU A 1 245 ? -15.266 -8.047 1.167 1 55.03 245 LEU A CA 1
ATOM 1922 C C . LEU A 1 245 ? -16.578 -8.484 1.792 1 55.03 245 LEU A C 1
ATOM 1924 O O . LEU A 1 245 ? -17.422 -9.102 1.122 1 55.03 245 LEU A O 1
ATOM 1928 N N . MET B 1 1 ? -11.305 27.812 12.695 1 33.41 1 MET B N 1
ATOM 1929 C CA . MET B 1 1 ? -10.359 27.281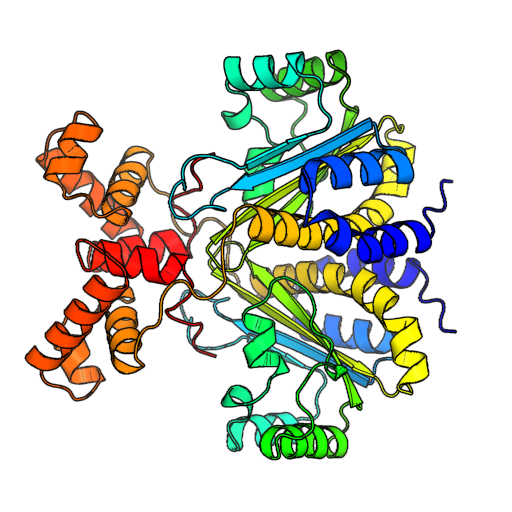 11.719 1 33.41 1 MET B CA 1
ATOM 1930 C C . MET B 1 1 ? -9.414 26.281 12.367 1 33.41 1 MET B C 1
ATOM 1932 O O . MET B 1 1 ? -8.547 26.656 13.156 1 33.41 1 MET B O 1
ATOM 1936 N N . ASN B 1 2 ? -9.922 25.172 12.82 1 40.12 2 ASN B N 1
ATOM 1937 C CA . ASN B 1 2 ? -9.344 24.25 13.797 1 40.12 2 ASN B CA 1
ATOM 1938 C C . ASN B 1 2 ? -7.938 23.828 13.398 1 40.12 2 ASN B C 1
ATOM 1940 O O . ASN B 1 2 ? -7.734 23.266 12.32 1 40.12 2 ASN B O 1
ATOM 1944 N N . ASN B 1 3 ? -7.016 24.672 13.719 1 44.38 3 ASN B N 1
ATOM 1945 C CA . ASN B 1 3 ? -5.566 24.516 13.617 1 44.38 3 ASN B CA 1
ATOM 1946 C C . ASN B 1 3 ? -5.117 23.109 13.984 1 44.38 3 ASN B C 1
ATOM 1948 O O . ASN B 1 3 ? -4.875 22.812 15.148 1 44.38 3 ASN B O 1
ATOM 1952 N N . TRP B 1 4 ? -5.785 22.25 13.391 1 53.12 4 TRP B N 1
ATOM 1953 C CA . TRP B 1 4 ? -5.227 20.953 13.789 1 53.12 4 TRP B CA 1
ATOM 1954 C C . TRP B 1 4 ? -3.705 20.969 13.695 1 53.12 4 TRP B C 1
ATOM 1956 O O . TRP B 1 4 ? -3.141 21.422 12.695 1 53.12 4 TRP B O 1
ATOM 1966 N N . ARG B 1 5 ? -3.062 21.297 14.875 1 61.84 5 ARG B N 1
ATOM 1967 C CA . ARG B 1 5 ? -1.631 21.453 15.102 1 61.84 5 ARG B CA 1
ATOM 1968 C C . ARG B 1 5 ? -0.886 20.141 14.867 1 61.84 5 ARG B C 1
ATOM 1970 O O . ARG B 1 5 ? -1.434 19.062 15.086 1 61.84 5 ARG B O 1
ATOM 1977 N N . ALA B 1 6 ? -0.034 20.188 14.125 1 68.81 6 ALA B N 1
ATOM 1978 C CA . ALA B 1 6 ? 0.919 19.094 13.961 1 68.81 6 ALA B CA 1
ATOM 1979 C C . ALA B 1 6 ? 1.039 18.281 15.25 1 68.81 6 ALA B C 1
ATOM 1981 O O . ALA B 1 6 ? 1.258 17.062 15.203 1 68.81 6 ALA B O 1
ATOM 1982 N N . THR B 1 7 ? 0.526 18.859 16.297 1 74.69 7 THR B N 1
ATOM 1983 C CA . THR B 1 7 ? 0.708 18.234 17.594 1 74.69 7 THR B CA 1
ATOM 1984 C C . THR B 1 7 ? -0.294 17.094 17.797 1 74.69 7 THR B C 1
ATOM 1986 O O . THR B 1 7 ? 0.022 16.094 18.438 1 74.69 7 THR B O 1
ATOM 1989 N N . THR B 1 8 ? -1.391 17.25 17.156 1 87 8 THR B N 1
ATOM 1990 C CA . THR B 1 8 ? -2.408 16.219 17.328 1 87 8 THR B CA 1
ATOM 1991 C C . THR B 1 8 ? -1.956 14.914 16.688 1 87 8 THR B C 1
ATOM 1993 O O . THR B 1 8 ? -1.979 13.859 17.328 1 87 8 THR B O 1
ATOM 1996 N N . LEU B 1 9 ? -1.429 15.023 15.523 1 92.94 9 LEU B N 1
ATOM 1997 C CA . LEU B 1 9 ? -0.966 13.828 14.82 1 92.94 9 LEU B CA 1
ATOM 1998 C C . LEU B 1 9 ? 0.19 13.172 15.57 1 92.94 9 LEU B C 1
ATOM 2000 O O . LEU B 1 9 ? 0.184 11.961 15.789 1 92.94 9 LEU B O 1
ATOM 2004 N N . PHE B 1 10 ? 1.135 14 16.016 1 91.94 10 PHE B N 1
ATOM 2005 C CA . PHE B 1 10 ? 2.338 13.469 16.641 1 91.94 10 PHE B CA 1
ATOM 2006 C C . PHE B 1 10 ? 2.006 12.797 17.969 1 91.94 10 PHE B C 1
ATOM 2008 O O . PHE B 1 10 ? 2.553 11.734 18.281 1 91.94 10 PHE B O 1
ATOM 2015 N N . GLU B 1 11 ? 1.099 13.375 18.672 1 89.62 11 GLU B N 1
ATOM 2016 C CA . GLU B 1 11 ? 0.67 12.773 19.938 1 89.62 11 GLU B CA 1
ATOM 2017 C C . GLU B 1 11 ? 0.026 11.414 19.703 1 89.62 11 GLU B C 1
ATOM 2019 O O . GLU B 1 11 ? 0.284 10.469 20.453 1 89.62 11 GLU B O 1
ATOM 2024 N N . ILE B 1 12 ? -0.754 11.336 18.734 1 90.12 12 ILE B N 1
ATOM 2025 C CA . ILE B 1 12 ? -1.428 10.078 18.422 1 90.12 12 ILE B CA 1
ATOM 2026 C C . ILE B 1 12 ? -0.401 9.031 17.984 1 90.12 12 ILE B C 1
ATOM 2028 O O . ILE B 1 12 ? -0.415 7.898 18.469 1 90.12 12 ILE B O 1
ATOM 2032 N N . LEU B 1 13 ? 0.517 9.406 17.141 1 90.06 13 LEU B N 1
ATOM 2033 C CA . LEU B 1 13 ? 1.509 8.477 16.609 1 90.06 13 LEU B CA 1
ATOM 2034 C C . LEU B 1 13 ? 2.402 7.938 17.719 1 90.06 13 LEU B C 1
ATOM 2036 O O . LEU B 1 13 ? 2.746 6.754 17.719 1 90.06 13 LEU B O 1
ATOM 2040 N N . ILE B 1 14 ? 2.723 8.766 18.609 1 86.69 14 ILE B N 1
ATOM 2041 C CA . ILE B 1 14 ? 3.629 8.391 19.688 1 86.69 14 ILE B CA 1
ATOM 2042 C C . ILE B 1 14 ? 2.932 7.418 20.641 1 86.69 14 ILE B C 1
ATOM 2044 O O . ILE B 1 14 ? 3.562 6.504 21.172 1 86.69 14 ILE B O 1
ATOM 2048 N N . ASN B 1 15 ? 1.635 7.488 20.719 1 85.12 15 ASN B N 1
ATOM 2049 C CA . ASN B 1 15 ? 0.901 6.691 21.703 1 85.12 15 ASN B CA 1
ATOM 2050 C C . ASN B 1 15 ? 0.315 5.43 21.062 1 85.12 15 ASN B C 1
ATOM 2052 O O . ASN B 1 15 ? -0.157 4.539 21.781 1 85.12 15 ASN B O 1
ATOM 2056 N N . LEU B 1 16 ? 0.377 5.336 19.797 1 84.44 16 LEU B N 1
ATOM 2057 C CA . LEU B 1 16 ? -0.262 4.234 19.078 1 84.44 16 LEU B CA 1
ATOM 2058 C C . LEU B 1 16 ? 0.37 2.9 19.469 1 84.44 16 LEU B C 1
ATOM 2060 O O . LEU B 1 16 ? -0.336 1.913 19.688 1 84.44 16 LEU B O 1
ATOM 2064 N N . PRO B 1 17 ? 1.748 2.791 19.594 1 73.88 17 PRO B N 1
ATOM 2065 C CA . PRO B 1 17 ? 2.348 1.512 19.984 1 73.88 17 PRO B CA 1
ATOM 2066 C C . PRO B 1 17 ? 1.878 1.026 21.344 1 73.88 17 PRO B C 1
ATOM 2068 O O . PRO B 1 17 ? 1.872 -0.179 21.609 1 73.88 17 PRO B O 1
ATOM 2071 N N . ASP B 1 18 ? 1.614 1.911 22.203 1 72.62 18 ASP B N 1
ATOM 2072 C CA . ASP B 1 18 ? 1.167 1.557 23.547 1 72.62 18 ASP B CA 1
ATOM 2073 C C . ASP B 1 18 ? -0.256 1.003 23.516 1 72.62 18 ASP B C 1
ATOM 2075 O O . ASP B 1 18 ? -0.699 0.375 24.484 1 72.62 18 ASP B O 1
ATOM 2079 N N . LEU B 1 19 ? -0.912 1.25 22.484 1 64.94 19 LEU B N 1
ATOM 2080 C CA . LEU B 1 19 ? -2.268 0.726 22.344 1 64.94 19 LEU B CA 1
ATOM 2081 C C . LEU B 1 19 ? -2.242 -0.74 21.922 1 64.94 19 LEU B C 1
ATOM 2083 O O . LEU B 1 19 ? -3.279 -1.406 21.922 1 64.94 19 LEU B O 1
ATOM 2087 N N . ALA B 1 20 ? -1.13 -1.27 21.484 1 57.5 20 ALA B N 1
ATOM 2088 C CA . ALA B 1 20 ? -0.979 -2.607 20.922 1 57.5 20 ALA B CA 1
ATOM 2089 C C . ALA B 1 20 ? -1.346 -3.68 21.953 1 57.5 20 ALA B C 1
ATOM 2091 O O . ALA B 1 20 ? -1.636 -4.82 21.578 1 57.5 20 ALA B O 1
ATOM 2092 N N . ASP B 1 21 ? -1.369 -3.406 23.141 1 56.19 21 ASP B N 1
ATOM 2093 C CA . ASP B 1 21 ? -1.761 -4.527 23.984 1 56.19 21 ASP B CA 1
ATOM 2094 C C . ASP B 1 21 ? -3.221 -4.906 23.75 1 56.19 21 ASP B C 1
ATOM 2096 O O . ASP B 1 21 ? -3.516 -6.016 23.312 1 56.19 21 ASP B O 1
ATOM 2100 N N . GLN B 1 22 ? -4.422 -4.613 24.406 1 48.75 22 GLN B N 1
ATOM 2101 C CA . GLN B 1 22 ? -5.805 -5.086 24.406 1 48.75 22 GLN B CA 1
ATOM 2102 C C . GLN B 1 22 ? -6.73 -4.086 23.719 1 48.75 22 GLN B C 1
ATOM 2104 O O . GLN B 1 22 ? -6.715 -2.896 24.047 1 48.75 22 GLN B O 1
ATOM 2109 N N . GLN B 1 23 ? -7.938 -4.543 22.672 1 58.75 23 GLN B N 1
ATOM 2110 C CA . GLN B 1 23 ? -9.055 -3.867 22.031 1 58.75 23 GLN B CA 1
ATOM 2111 C C . GLN B 1 23 ? -8.594 -2.59 21.328 1 58.75 23 GLN B C 1
ATOM 2113 O O . GLN B 1 23 ? -9.281 -1.567 21.375 1 58.75 23 GLN B O 1
ATOM 2118 N N . GLN B 1 24 ? -7.324 -2.598 20.641 1 78.56 24 GLN B N 1
ATOM 2119 C CA . GLN B 1 24 ? -6.375 -1.503 20.453 1 78.56 24 GLN B CA 1
ATOM 2120 C C . GLN B 1 24 ? -6.75 -0.64 19.25 1 78.56 24 GLN B C 1
ATOM 2122 O O . GLN B 1 24 ? -6.754 0.589 19.344 1 78.56 24 GLN B O 1
ATOM 2127 N N . VAL B 1 25 ? -7.492 -1.241 18.312 1 88.81 25 VAL B N 1
ATOM 2128 C CA . VAL B 1 25 ? -7.77 -0.4 17.156 1 88.81 25 VAL B CA 1
ATOM 2129 C C . VAL B 1 25 ? -8.969 0.503 17.438 1 88.81 25 VAL B C 1
ATOM 2131 O O . VAL B 1 25 ? -8.945 1.693 17.125 1 88.81 25 VAL B O 1
ATOM 2134 N N . GLU B 1 26 ? -9.945 -0.005 18.203 1 90.75 26 GLU B N 1
ATOM 2135 C CA . GLU B 1 26 ? -11.133 0.772 18.562 1 90.75 26 GLU B CA 1
ATOM 2136 C C . GLU B 1 26 ? -10.773 1.943 19.469 1 90.75 26 GLU B C 1
ATOM 2138 O O . GLU B 1 26 ? -11.32 3.039 19.328 1 90.75 26 GLU B O 1
ATOM 2143 N N . ALA B 1 27 ? -9.922 1.692 20.375 1 90.5 27 ALA B N 1
ATOM 2144 C CA . ALA B 1 27 ? -9.477 2.76 21.266 1 90.5 27 ALA B CA 1
ATOM 2145 C C . ALA B 1 27 ? -8.742 3.852 20.484 1 90.5 27 ALA B C 1
ATOM 2147 O O . ALA B 1 27 ? -8.914 5.043 20.766 1 90.5 27 ALA B O 1
ATOM 2148 N N . ALA B 1 28 ? -7.93 3.426 19.562 1 93.19 28 ALA B N 1
ATOM 2149 C CA . ALA B 1 28 ? -7.23 4.387 18.719 1 93.19 28 ALA B CA 1
ATOM 2150 C C . ALA B 1 28 ? -8.219 5.238 17.922 1 93.19 28 ALA B C 1
ATOM 2152 O O . ALA B 1 28 ? -8.062 6.457 17.828 1 93.19 28 ALA B O 1
ATOM 2153 N N . LEU B 1 29 ? -9.281 4.578 17.406 1 95.5 29 LEU B N 1
ATOM 2154 C CA . LEU B 1 29 ? -10.289 5.301 16.625 1 95.5 29 LEU B CA 1
ATOM 2155 C C . LEU B 1 29 ? -11.008 6.324 17.5 1 95.5 29 LEU B C 1
ATOM 2157 O O . LEU B 1 29 ? -11.273 7.445 17.047 1 95.5 29 LEU B O 1
ATOM 2161 N N . ALA B 1 30 ? -11.289 5.918 18.688 1 93.81 30 ALA B N 1
ATOM 2162 C CA . ALA B 1 30 ? -11.977 6.824 19.609 1 93.81 30 ALA B CA 1
ATOM 2163 C C . ALA B 1 30 ? -11.133 8.062 19.891 1 93.81 30 ALA B C 1
ATOM 2165 O O . ALA B 1 30 ? -11.648 9.18 19.938 1 93.81 30 ALA B O 1
ATOM 2166 N N . ARG B 1 31 ? -9.906 7.859 20.078 1 92.19 31 ARG B N 1
ATOM 2167 C CA . ARG B 1 31 ? -8.992 8.969 20.328 1 92.19 31 ARG B CA 1
ATOM 2168 C C . ARG B 1 31 ? -8.898 9.891 19.125 1 92.19 31 ARG B C 1
ATOM 2170 O O . ARG B 1 31 ? -8.922 11.117 19.281 1 92.19 31 ARG B O 1
ATOM 2177 N N . ILE B 1 32 ? -8.773 9.32 17.969 1 95.12 32 ILE B N 1
ATOM 2178 C CA . I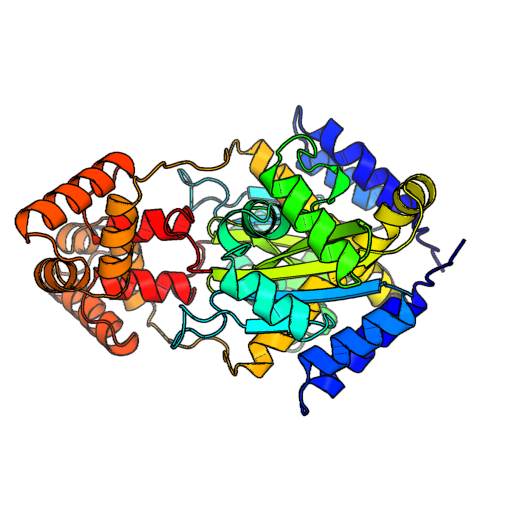LE B 1 32 ? -8.695 10.078 16.719 1 95.12 32 ILE B CA 1
ATOM 2179 C C . ILE B 1 32 ? -9.969 10.906 16.547 1 95.12 32 ILE B C 1
ATOM 2181 O O . ILE B 1 32 ? -9.906 12.094 16.234 1 95.12 32 ILE B O 1
ATOM 2185 N N . LEU B 1 33 ? -11.109 10.25 16.766 1 96.69 33 LEU B N 1
ATOM 2186 C CA . LEU B 1 33 ? -12.406 10.914 16.656 1 96.69 33 LEU B CA 1
ATOM 2187 C C . LEU B 1 33 ? -12.469 12.148 17.531 1 96.69 33 LEU B C 1
ATOM 2189 O O . LEU B 1 33 ? -12.805 13.242 17.062 1 96.69 33 LEU B O 1
ATOM 2193 N N . ASP B 1 34 ? -12.031 11.992 18.734 1 94.31 34 ASP B N 1
ATOM 2194 C CA . ASP B 1 34 ? -12.125 13.062 19.734 1 94.31 34 ASP B CA 1
ATOM 2195 C C . ASP B 1 34 ? -11.133 14.188 19.422 1 94.31 34 ASP B C 1
ATOM 2197 O O . ASP B 1 34 ? -11.516 15.359 19.406 1 94.31 34 ASP B O 1
ATOM 2201 N N . GLN B 1 35 ? -9.984 13.875 19.109 1 93.69 35 GLN B N 1
ATOM 2202 C CA . GLN B 1 35 ? -8.922 14.867 18.969 1 93.69 35 GLN B CA 1
ATOM 2203 C C . GLN B 1 35 ? -9.109 15.688 17.688 1 93.69 35 GLN B C 1
ATOM 2205 O O . GLN B 1 35 ? -8.734 16.859 17.641 1 93.69 35 GLN B O 1
ATOM 2210 N N . TYR B 1 36 ? -9.75 15.086 16.641 1 95.25 36 TYR B N 1
ATOM 2211 C CA . TYR B 1 36 ? -9.922 15.797 15.383 1 95.25 36 TYR B CA 1
ATOM 2212 C C . TYR B 1 36 ? -11.336 16.344 15.258 1 95.25 36 TYR B C 1
ATOM 2214 O O . TYR B 1 36 ? -11.656 17.047 14.289 1 95.25 36 TYR B O 1
ATOM 2222 N N . GLY B 1 37 ? -12.18 16.078 16.234 1 94.81 37 GLY B N 1
ATOM 2223 C CA . GLY B 1 37 ? -13.547 16.578 16.203 1 94.81 37 GLY B CA 1
ATOM 2224 C C . GLY B 1 37 ? -14.344 16.016 15.031 1 94.81 37 GLY B C 1
ATOM 2225 O O . GLY B 1 37 ? -15.039 16.766 14.344 1 94.81 37 GLY B O 1
ATOM 2226 N N . LEU B 1 38 ? -14.219 14.75 14.758 1 97.56 38 LEU B N 1
ATOM 2227 C CA . LEU B 1 38 ? -14.906 14.094 13.648 1 97.56 38 LEU B CA 1
ATOM 2228 C C . LEU B 1 38 ? -16.25 13.539 14.094 1 97.56 38 LEU B C 1
ATOM 2230 O O . LEU B 1 38 ? -16.516 13.422 15.289 1 97.56 38 LEU B O 1
ATOM 2234 N N . LYS B 1 39 ? -17.062 13.328 13.164 1 98.31 39 LYS B N 1
ATOM 2235 C CA . LYS B 1 39 ? -18.344 12.719 13.469 1 98.31 39 LYS B CA 1
ATOM 2236 C C . LYS B 1 39 ? -18.219 11.211 13.641 1 98.31 39 LYS B C 1
ATOM 2238 O O . LYS B 1 39 ? -18.766 10.633 14.578 1 98.31 39 LYS B O 1
ATOM 2243 N N . THR B 1 40 ? -17.578 10.594 12.719 1 98.44 40 THR B N 1
ATOM 2244 C CA . THR B 1 40 ? -17.328 9.164 12.844 1 98.44 40 THR B CA 1
ATOM 2245 C C . THR B 1 40 ? -15.984 8.797 12.227 1 98.44 40 THR B C 1
ATOM 2247 O O . THR B 1 40 ? -15.43 9.562 11.43 1 98.44 40 THR B O 1
ATOM 2250 N N . VAL B 1 41 ? -15.43 7.652 12.641 1 98.25 41 VAL B N 1
ATOM 2251 C CA . VAL B 1 41 ? -14.211 7.051 12.102 1 98.25 41 VAL B CA 1
ATOM 2252 C C . VAL B 1 41 ? -14.422 5.547 11.922 1 98.25 41 VAL B C 1
ATOM 2254 O O . VAL B 1 41 ? -15.07 4.902 12.75 1 98.25 41 VAL B O 1
ATOM 2257 N N . ALA B 1 42 ? -13.883 5.027 10.836 1 97.94 42 ALA B N 1
ATOM 2258 C CA . ALA B 1 42 ? -14.016 3.602 10.562 1 97.94 42 ALA B CA 1
ATOM 2259 C C . ALA B 1 42 ? -12.742 3.041 9.93 1 97.94 42 ALA B C 1
ATOM 2261 O O . ALA B 1 42 ? -12.078 3.725 9.148 1 97.94 42 ALA B O 1
ATOM 2262 N N . TYR B 1 43 ? -12.398 1.82 10.289 1 96.88 43 TYR B N 1
ATOM 2263 C CA . TYR B 1 43 ? -11.336 1.041 9.664 1 96.88 43 TYR B CA 1
ATOM 2264 C C . TYR B 1 43 ? -11.852 -0.323 9.219 1 96.88 43 TYR B C 1
ATOM 2266 O O . TYR B 1 43 ? -12.43 -1.064 10.016 1 96.88 43 TYR B O 1
ATOM 2274 N N . LEU B 1 44 ? -11.688 -0.551 7.977 1 95.19 44 LEU B N 1
ATOM 2275 C CA . LEU B 1 44 ? -12.008 -1.845 7.383 1 95.19 44 LEU B CA 1
ATOM 2276 C C . LEU B 1 44 ? -10.758 -2.521 6.84 1 95.19 44 LEU B C 1
ATOM 2278 O O . LEU B 1 44 ? -10.062 -1.96 5.992 1 95.19 44 LEU B O 1
ATOM 2282 N N . GLY B 1 45 ? -10.422 -3.699 7.352 1 92.38 45 GLY B N 1
ATOM 2283 C CA . GLY B 1 45 ? -9.289 -4.48 6.887 1 92.38 45 GLY B CA 1
ATOM 2284 C C . GLY B 1 45 ? -9.695 -5.766 6.191 1 92.38 45 GLY B C 1
ATOM 2285 O O . GLY B 1 45 ? -10.523 -6.523 6.711 1 92.38 45 GLY B O 1
ATOM 2286 N N . ALA B 1 46 ? -9.109 -5.922 5.012 1 87.25 46 ALA B N 1
ATOM 2287 C CA . ALA B 1 46 ? -9.328 -7.152 4.258 1 87.25 46 ALA B CA 1
ATOM 2288 C C . ALA B 1 46 ? -8.031 -7.945 4.109 1 87.25 46 ALA B C 1
ATOM 2290 O O . ALA B 1 46 ? -6.969 -7.367 3.875 1 87.25 46 ALA B O 1
ATOM 2291 N N . GLY B 1 47 ? -8.164 -9.258 4.277 1 80.25 47 GLY B N 1
ATOM 2292 C CA . GLY B 1 47 ? -7.023 -10.125 4.059 1 80.25 47 GLY B CA 1
ATOM 2293 C C . GLY B 1 47 ? -5.977 -10.023 5.152 1 80.25 47 GLY B C 1
ATOM 2294 O O . GLY B 1 47 ? -4.793 -10.273 4.914 1 80.25 47 GLY B O 1
ATOM 2295 N N . LEU B 1 48 ? -6.41 -9.617 6.355 1 82.94 48 LEU B N 1
ATOM 2296 C CA . LEU B 1 48 ? -5.441 -9.414 7.426 1 82.94 48 LEU B CA 1
ATOM 2297 C C . LEU B 1 48 ? -4.969 -10.75 7.996 1 82.94 48 LEU B C 1
ATOM 2299 O O . LEU B 1 48 ? -3.812 -10.875 8.414 1 82.94 48 LEU B O 1
ATOM 2303 N N . ASN B 1 49 ? -5.918 -11.602 8.031 1 74.06 49 ASN B N 1
ATOM 2304 C CA . ASN B 1 49 ? -5.625 -12.93 8.547 1 74.06 49 ASN B CA 1
ATOM 2305 C C . ASN B 1 49 ? -5.543 -13.961 7.426 1 74.06 49 ASN B C 1
ATOM 2307 O O . ASN B 1 49 ? -6.531 -14.219 6.738 1 74.06 49 ASN B O 1
ATOM 2311 N N . PRO B 1 50 ? -4.414 -14.523 7.242 1 66.12 50 PRO B N 1
ATOM 2312 C CA . PRO B 1 50 ? -4.277 -15.477 6.145 1 66.12 50 PRO B CA 1
ATOM 2313 C C . PRO B 1 50 ? -5.164 -16.703 6.316 1 66.12 50 PRO B C 1
ATOM 2315 O O . PRO B 1 50 ? -5.504 -17.375 5.336 1 66.12 50 PRO B O 1
ATOM 2318 N N . GLN B 1 51 ? -5.465 -17.047 7.539 1 64.31 51 GLN B N 1
ATOM 2319 C CA . GLN B 1 51 ? -6.277 -18.234 7.797 1 64.31 51 GLN B CA 1
ATOM 2320 C C . GLN B 1 51 ? -7.762 -17.922 7.609 1 64.31 51 GLN B C 1
ATOM 2322 O O . GLN B 1 51 ? -8.57 -18.844 7.461 1 64.31 51 GLN B O 1
ATOM 2327 N N . ARG B 1 52 ? -8.133 -16.688 7.734 1 64.56 52 ARG B N 1
ATOM 2328 C CA . ARG B 1 52 ? -9.516 -16.25 7.598 1 64.56 52 ARG B CA 1
ATOM 2329 C C . ARG B 1 52 ? -9.633 -15.109 6.586 1 64.56 52 ARG B C 1
ATOM 2331 O O . ARG B 1 52 ? -10.125 -14.031 6.914 1 64.56 52 ARG B O 1
ATOM 2338 N N . THR B 1 53 ? -9.281 -15.445 5.367 1 61.44 53 THR B N 1
ATOM 2339 C CA . THR B 1 53 ? -9.125 -14.398 4.359 1 61.44 53 THR B CA 1
ATOM 2340 C C . THR B 1 53 ? -10.477 -13.812 3.965 1 61.44 53 THR B C 1
ATOM 2342 O O . THR B 1 53 ? -10.562 -12.664 3.535 1 61.44 53 THR B O 1
ATOM 2345 N N . LEU B 1 54 ? -11.445 -14.516 4.379 1 65.25 54 LEU B N 1
ATOM 2346 C CA . LEU B 1 54 ? -12.75 -14.094 3.877 1 65.25 54 LEU B CA 1
ATOM 2347 C C . LEU B 1 54 ? -13.484 -13.242 4.914 1 65.25 54 LEU B C 1
ATOM 2349 O O . LEU B 1 54 ? -14.531 -12.664 4.617 1 65.25 54 LEU B O 1
ATOM 2353 N N . GLU B 1 55 ? -12.883 -13.07 6.051 1 76.19 55 GLU B N 1
ATOM 2354 C CA . GLU B 1 55 ? -13.531 -12.273 7.09 1 76.19 55 GLU B CA 1
ATOM 2355 C C . GLU B 1 55 ? -12.812 -10.938 7.281 1 76.19 55 GLU B C 1
ATOM 2357 O O . GLU B 1 55 ? -11.68 -10.898 7.758 1 76.19 55 GLU B O 1
ATOM 2362 N N . PRO B 1 56 ? -13.547 -9.914 7.027 1 85.5 56 PRO B N 1
ATOM 2363 C CA . PRO B 1 56 ? -12.891 -8.617 7.191 1 85.5 56 PRO B CA 1
ATOM 2364 C C . PRO B 1 56 ? -12.789 -8.188 8.656 1 85.5 56 PRO B C 1
ATOM 2366 O O . PRO B 1 56 ? -13.57 -8.648 9.492 1 85.5 56 PRO B O 1
ATOM 2369 N N . TYR B 1 57 ? -11.789 -7.496 8.977 1 89.88 57 TYR B N 1
ATOM 2370 C CA . TYR B 1 57 ? -11.625 -6.832 10.266 1 89.88 57 TYR B CA 1
ATOM 2371 C C . TYR B 1 57 ? -12.305 -5.469 10.266 1 89.88 57 TYR B C 1
ATOM 2373 O O . TYR B 1 57 ? -12.031 -4.633 9.398 1 89.88 57 TYR B O 1
ATOM 2381 N N . LEU B 1 58 ? -13.234 -5.32 11.203 1 92.88 58 LEU B N 1
ATOM 2382 C CA . LEU B 1 58 ? -13.977 -4.066 11.25 1 92.88 58 LEU B CA 1
ATOM 2383 C C . LEU B 1 58 ? -13.844 -3.4 12.617 1 92.88 58 LEU B C 1
ATOM 2385 O O . LEU B 1 58 ? -14.102 -4.027 13.641 1 92.88 58 LEU B O 1
ATOM 2389 N N . ALA B 1 59 ? -13.383 -2.193 12.633 1 94.44 59 ALA B N 1
ATOM 2390 C CA . ALA B 1 59 ? -13.414 -1.307 13.789 1 94.44 59 ALA B CA 1
ATOM 2391 C C . ALA B 1 59 ? -14.047 0.036 13.445 1 94.44 59 ALA B C 1
ATOM 2393 O O . ALA B 1 59 ? -13.594 0.727 12.531 1 94.44 59 ALA B O 1
ATOM 2394 N N . VAL B 1 60 ? -15.094 0.368 14.164 1 96.19 60 VAL B N 1
ATOM 2395 C CA . VAL B 1 60 ? -15.828 1.571 13.781 1 96.19 60 VAL B CA 1
ATOM 2396 C C . VAL B 1 60 ? -16.328 2.283 15.039 1 96.19 60 VAL B C 1
ATOM 2398 O O . VAL B 1 60 ? -16.391 1.69 16.125 1 96.19 60 VAL B O 1
ATOM 2401 N N . THR B 1 61 ? -16.625 3.533 14.836 1 97.12 61 THR B N 1
ATOM 2402 C CA . THR B 1 61 ? -17.297 4.305 15.883 1 97.12 61 THR B CA 1
ATOM 2403 C C . THR B 1 61 ? -18.766 4.484 15.57 1 97.12 61 THR B C 1
ATOM 2405 O O . THR B 1 61 ? -19.469 5.262 16.234 1 97.12 61 THR B O 1
ATOM 2408 N N . TYR B 1 62 ? -19.25 3.789 14.547 1 96.62 62 TYR B N 1
ATOM 2409 C CA . TYR B 1 62 ? -20.656 3.82 14.188 1 96.62 62 TYR B CA 1
ATOM 2410 C C . TYR B 1 62 ? -21.516 3.234 15.297 1 96.62 62 TYR B C 1
ATOM 2412 O O . TYR B 1 62 ? -21.031 2.438 16.109 1 96.62 62 TYR B O 1
ATOM 2420 N N . CYS B 1 63 ? -22.797 3.662 15.312 1 97 63 CYS B N 1
ATOM 2421 C CA . CYS B 1 63 ? -23.719 2.979 16.219 1 97 63 CYS B CA 1
ATOM 2422 C C . CYS B 1 63 ? -24.016 1.567 15.719 1 97 63 CYS B C 1
ATOM 2424 O O . CYS B 1 63 ? -23.984 1.306 14.516 1 97 63 CYS B O 1
ATOM 2426 N N . ASP B 1 64 ? -24.375 0.697 16.625 1 97 64 ASP B N 1
ATOM 2427 C CA . ASP B 1 64 ? -24.609 -0.714 16.312 1 97 64 ASP B CA 1
ATOM 2428 C C . ASP B 1 64 ? -25.766 -0.888 15.336 1 97 64 ASP B C 1
ATOM 2430 O O . ASP B 1 64 ? -25.734 -1.79 14.492 1 97 64 ASP B O 1
ATOM 2434 N N . GLU B 1 65 ? -26.703 -0.055 15.422 1 97.88 65 GLU B N 1
ATOM 2435 C CA . GLU B 1 65 ? -27.875 -0.145 14.555 1 97.88 65 GLU B CA 1
ATOM 2436 C C . GLU B 1 65 ? -27.5 0.068 13.094 1 97.88 65 GLU B C 1
ATOM 2438 O O . GLU B 1 65 ? -27.984 -0.638 12.211 1 97.88 65 GLU B O 1
ATOM 2443 N N . TRP B 1 66 ? -26.656 0.985 12.875 1 98.06 66 TRP B N 1
ATOM 2444 C CA . TRP B 1 66 ? -26.203 1.229 11.508 1 98.06 66 TRP B CA 1
ATOM 2445 C C . TRP B 1 66 ? -25.391 0.055 10.977 1 98.06 66 TRP B C 1
ATOM 2447 O O . TRP B 1 66 ? -25.578 -0.381 9.844 1 98.06 66 TRP B O 1
ATOM 2457 N N . VAL B 1 67 ? -24.5 -0.444 11.797 1 97.44 67 VAL B N 1
ATOM 2458 C CA . VAL B 1 67 ? -23.656 -1.563 11.391 1 97.44 67 VAL B CA 1
ATOM 2459 C C . VAL B 1 67 ? -24.531 -2.748 10.984 1 97.44 67 VAL B C 1
ATOM 2461 O O . VAL B 1 67 ? -24.328 -3.35 9.93 1 97.44 67 VAL B O 1
ATOM 2464 N N . SER B 1 68 ? -25.516 -3.033 11.766 1 97.25 68 SER B N 1
ATOM 2465 C CA . SER B 1 68 ? -26.438 -4.137 11.492 1 97.25 68 SER B CA 1
ATOM 2466 C C . SER B 1 68 ? -27.234 -3.893 10.219 1 97.25 68 SER B C 1
ATOM 2468 O O . SER B 1 68 ? -27.375 -4.789 9.391 1 97.25 68 SER B O 1
ATOM 2470 N N . HIS B 1 69 ? -27.75 -2.693 10.102 1 97.94 69 HIS B N 1
ATOM 2471 C CA . HIS B 1 69 ? -28.531 -2.332 8.93 1 97.94 69 HIS B CA 1
ATOM 2472 C C . HIS B 1 69 ? -27.703 -2.414 7.656 1 97.94 69 HIS B C 1
ATOM 2474 O O . HIS B 1 69 ? -28.141 -2.982 6.656 1 97.94 69 HIS B O 1
ATOM 2480 N N . TYR B 1 70 ? -26.516 -1.87 7.703 1 97.12 70 TYR B N 1
ATOM 2481 C CA . TYR B 1 70 ? -25.578 -1.867 6.586 1 97.12 70 TYR B CA 1
ATOM 2482 C C . TYR B 1 70 ? -25.312 -3.285 6.102 1 97.12 70 TYR B C 1
ATOM 2484 O O . TYR B 1 70 ? -25.359 -3.555 4.898 1 97.12 70 TYR B O 1
ATOM 2492 N N . LYS B 1 71 ? -25.094 -4.188 7.023 1 94.88 71 LYS B N 1
ATOM 2493 C CA . LYS B 1 71 ? -24.812 -5.586 6.707 1 94.88 71 LYS B CA 1
ATOM 2494 C C . LYS B 1 71 ? -26.062 -6.277 6.16 1 94.88 71 LYS B C 1
ATOM 2496 O O . LYS B 1 71 ? -26 -7.004 5.164 1 94.88 71 LYS B O 1
ATOM 2501 N N . ALA B 1 72 ? -27.188 -6.047 6.766 1 96.5 72 ALA B N 1
ATOM 2502 C CA . ALA B 1 72 ? -28.438 -6.707 6.406 1 96.5 72 ALA B CA 1
ATOM 2503 C C . ALA B 1 72 ? -28.859 -6.352 4.98 1 96.5 72 ALA B C 1
ATOM 2505 O O . ALA B 1 72 ? -29.359 -7.203 4.238 1 96.5 72 ALA B O 1
ATOM 2506 N N . VAL B 1 73 ? -28.641 -5.113 4.602 1 96.31 73 VAL B N 1
ATOM 2507 C CA . VAL B 1 73 ? -29.062 -4.633 3.289 1 96.31 73 VAL B CA 1
ATOM 2508 C C . VAL B 1 73 ? -28.031 -5.039 2.238 1 96.31 73 VAL B C 1
ATOM 2510 O O . VAL B 1 73 ? -28.328 -5.07 1.043 1 96.31 73 VAL B O 1
ATOM 2513 N N . GLY B 1 74 ? -26.781 -5.273 2.695 1 94.25 74 GLY B N 1
ATOM 2514 C CA . GLY B 1 74 ? -25.703 -5.582 1.775 1 94.25 74 GLY B CA 1
ATOM 2515 C C . GLY B 1 74 ? -25.125 -4.352 1.11 1 94.25 74 GLY B C 1
ATOM 2516 O O . GLY B 1 74 ? -24.812 -4.367 -0.086 1 94.25 74 GLY B O 1
ATOM 2517 N N . TYR B 1 75 ? -24.969 -3.268 1.831 1 95.5 75 TYR B N 1
ATOM 2518 C CA . TYR B 1 75 ? -24.516 -1.993 1.277 1 95.5 75 TYR B CA 1
ATOM 2519 C C . TYR B 1 75 ? -23.078 -2.08 0.798 1 95.5 75 TYR B C 1
ATOM 2521 O O . TYR B 1 75 ? -22.641 -1.295 -0.052 1 95.5 75 TYR B O 1
ATOM 2529 N N . VAL B 1 76 ? -22.328 -3.061 1.345 1 91.69 76 VAL B N 1
ATOM 2530 C CA . VAL B 1 76 ? -20.922 -3.203 0.978 1 91.69 76 VAL B CA 1
ATOM 2531 C C . VAL B 1 76 ? -20.797 -3.41 -0.53 1 91.69 76 VAL B C 1
ATOM 2533 O O . VAL B 1 76 ? -19.812 -3 -1.142 1 91.69 76 VAL B O 1
ATOM 2536 N N . ASP B 1 77 ? -21.812 -3.9 -1.148 1 86.81 77 ASP B N 1
ATOM 2537 C CA . ASP B 1 77 ? -21.781 -4.242 -2.568 1 86.81 77 ASP B CA 1
ATOM 2538 C C . ASP B 1 77 ? -22.016 -3.008 -3.436 1 86.81 77 ASP B C 1
ATOM 2540 O O . ASP B 1 77 ? -21.734 -3.023 -4.637 1 86.81 77 ASP B O 1
ATOM 2544 N N . ILE B 1 78 ? -22.484 -1.91 -2.855 1 91.5 78 ILE B N 1
ATOM 2545 C CA . ILE B 1 78 ? -22.828 -0.762 -3.691 1 91.5 78 ILE B CA 1
ATOM 2546 C C . ILE B 1 78 ? -22.156 0.493 -3.137 1 91.5 78 ILE B C 1
ATOM 2548 O O . ILE B 1 78 ? -22.156 1.544 -3.783 1 91.5 78 ILE B O 1
ATOM 2552 N N . ASP B 1 79 ? -21.609 0.46 -1.931 1 95.44 79 ASP B N 1
ATOM 2553 C CA . ASP B 1 79 ? -20.969 1.601 -1.287 1 95.44 79 ASP B CA 1
ATOM 2554 C C . ASP B 1 79 ? -19.75 2.062 -2.082 1 95.44 79 ASP B C 1
ATOM 2556 O O . ASP B 1 79 ? -18.719 1.375 -2.113 1 95.44 79 ASP B O 1
ATOM 2560 N N . PRO B 1 80 ? -19.844 3.229 -2.654 1 95.5 80 PRO B N 1
ATOM 2561 C CA . PRO B 1 80 ? -18.703 3.68 -3.459 1 95.5 80 PRO B CA 1
ATOM 2562 C C . PRO B 1 80 ? -17.438 3.9 -2.627 1 95.5 80 PRO B C 1
ATOM 2564 O O . PRO B 1 80 ? -16.328 3.771 -3.141 1 95.5 80 PRO B O 1
ATOM 2567 N N . ALA B 1 81 ? -17.594 4.227 -1.323 1 96.44 81 ALA B N 1
ATOM 2568 C CA . ALA B 1 81 ? -16.422 4.383 -0.469 1 96.44 81 ALA B CA 1
ATOM 2569 C C . ALA B 1 81 ? -15.602 3.094 -0.412 1 96.44 81 ALA B C 1
ATOM 2571 O O . ALA B 1 81 ? -14.367 3.129 -0.449 1 96.44 81 ALA B O 1
ATOM 2572 N N . VAL B 1 82 ? -16.281 2.018 -0.369 1 93.75 82 VAL B N 1
ATOM 2573 C CA . VAL B 1 82 ? -15.625 0.718 -0.292 1 93.75 82 VAL B CA 1
ATOM 2574 C C . VAL B 1 82 ? -15.219 0.26 -1.69 1 93.75 82 VAL B C 1
ATOM 2576 O O . VAL B 1 82 ? -14.062 -0.099 -1.921 1 93.75 82 VAL B O 1
ATOM 2579 N N . GLN B 1 83 ? -16.109 0.367 -2.688 1 88.25 83 GLN B N 1
ATOM 2580 C CA . GLN B 1 83 ? -15.883 -0.16 -4.031 1 88.25 83 GLN B CA 1
ATOM 2581 C C . GLN B 1 83 ? -14.766 0.593 -4.738 1 88.25 83 GLN B C 1
ATOM 2583 O O . GLN B 1 83 ? -13.938 -0.013 -5.426 1 88.25 83 GLN B O 1
ATOM 2588 N N . ILE B 1 84 ? -14.727 1.855 -4.574 1 90 84 ILE B N 1
ATOM 2589 C CA . ILE B 1 84 ? -13.703 2.689 -5.199 1 90 84 ILE B CA 1
ATOM 2590 C C . ILE B 1 84 ? -12.469 2.738 -4.309 1 90 84 ILE B C 1
ATOM 2592 O O . ILE B 1 84 ? -11.344 2.564 -4.785 1 90 84 ILE B O 1
ATOM 2596 N N . GLY B 1 85 ? -12.656 2.91 -3.023 1 91.62 85 GLY B N 1
ATOM 2597 C CA . GLY B 1 85 ? -11.562 3.074 -2.084 1 91.62 85 GLY B CA 1
ATOM 2598 C C . GLY B 1 85 ? -10.625 1.884 -2.047 1 91.62 85 GLY B C 1
ATOM 2599 O O . GLY B 1 85 ? -9.398 2.049 -2.023 1 91.62 85 GLY B O 1
ATOM 2600 N N . MET B 1 86 ? -11.172 0.786 -2.119 1 88.44 86 MET B N 1
ATOM 2601 C CA . MET B 1 86 ? -10.375 -0.428 -1.989 1 88.44 86 MET B CA 1
ATOM 2602 C C . MET B 1 86 ? -9.586 -0.698 -3.266 1 88.44 86 MET B C 1
ATOM 2604 O O . MET B 1 86 ? -8.695 -1.553 -3.281 1 88.44 86 MET B O 1
ATOM 2608 N N . ARG B 1 87 ? -9.82 0.072 -4.301 1 83.06 87 ARG B N 1
ATOM 2609 C CA . ARG B 1 87 ? -9.156 -0.148 -5.582 1 83.06 87 ARG B CA 1
ATOM 2610 C C . ARG B 1 87 ? -8.211 1.002 -5.91 1 83.06 87 ARG B C 1
ATOM 2612 O O . ARG B 1 87 ? -7.641 1.051 -7.004 1 83.06 87 ARG B O 1
ATOM 2619 N N . ARG B 1 88 ? -8.055 1.906 -5.027 1 88.56 88 ARG B N 1
ATOM 2620 C CA . ARG B 1 88 ? -7.184 3.061 -5.215 1 88.56 88 ARG B CA 1
ATOM 2621 C C . ARG B 1 88 ? -6.008 3.021 -4.25 1 88.56 88 ARG B C 1
ATOM 2623 O O . ARG B 1 88 ? -5.992 2.219 -3.312 1 88.56 88 ARG B O 1
ATOM 2630 N N . ILE B 1 89 ? -5.035 3.842 -4.57 1 91.94 89 ILE B N 1
ATOM 2631 C CA . ILE B 1 89 ? -3.941 3.986 -3.615 1 91.94 89 ILE B CA 1
ATOM 2632 C C . ILE B 1 89 ? -3.988 5.375 -2.982 1 91.94 89 ILE B C 1
ATOM 2634 O O . ILE B 1 89 ? -3.375 5.609 -1.938 1 91.94 89 ILE B O 1
ATOM 2638 N N . VA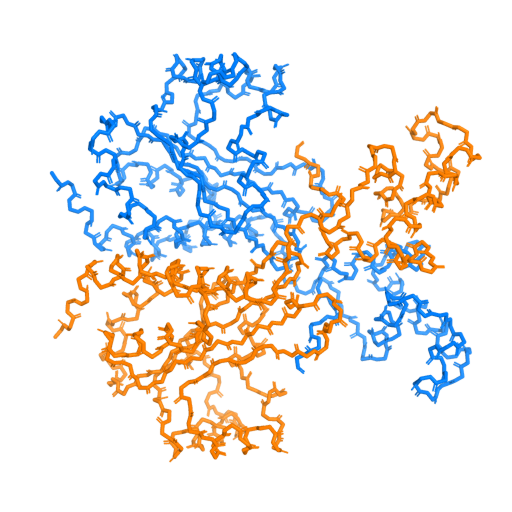L B 1 90 ? -4.77 6.336 -3.635 1 94.81 90 VAL B N 1
ATOM 2639 C CA . VAL B 1 90 ? -4.891 7.691 -3.105 1 94.81 90 VAL B CA 1
ATOM 2640 C C . VAL B 1 90 ? -6.258 7.871 -2.449 1 94.81 90 VAL B C 1
ATOM 2642 O O . VAL B 1 90 ? -7.199 7.129 -2.75 1 94.81 90 VAL B O 1
ATOM 2645 N N . PRO B 1 91 ? -6.438 8.883 -1.569 1 97.31 91 PRO B N 1
ATOM 2646 C CA . PRO B 1 91 ? -7.707 9.109 -0.875 1 97.31 91 PRO B CA 1
ATOM 2647 C C . PRO B 1 91 ? -8.852 9.438 -1.829 1 97.31 91 PRO B C 1
ATOM 2649 O O . PRO B 1 91 ? -8.625 9.969 -2.916 1 97.31 91 PRO B O 1
ATOM 2652 N N . VAL B 1 92 ? -10.031 9.102 -1.357 1 97.06 92 VAL B N 1
ATOM 2653 C CA . VAL B 1 92 ? -11.242 9.422 -2.102 1 97.06 92 VAL B CA 1
ATOM 2654 C C . VAL B 1 92 ? -12.148 10.32 -1.255 1 97.06 92 VAL B C 1
ATOM 2656 O O . VAL B 1 92 ? -12.523 9.945 -0.141 1 97.06 92 VAL B O 1
ATOM 2659 N N . ASP B 1 93 ? -12.383 11.422 -1.812 1 97.62 93 ASP B N 1
ATOM 2660 C CA . ASP B 1 93 ? -13.359 12.32 -1.196 1 97.62 93 ASP B CA 1
ATOM 2661 C C . ASP B 1 93 ? -14.789 11.922 -1.575 1 97.62 93 ASP B C 1
ATOM 2663 O O . ASP B 1 93 ? -15.094 11.734 -2.756 1 97.62 93 ASP B O 1
ATOM 2667 N N . TRP B 1 94 ? -15.711 11.82 -0.604 1 97.62 94 TRP B N 1
ATOM 2668 C CA . TRP B 1 94 ? -17.062 11.32 -0.863 1 97.62 94 TRP B CA 1
ATOM 2669 C C . TRP B 1 94 ? -17.828 12.289 -1.748 1 97.62 94 TRP B C 1
ATOM 2671 O O . TRP B 1 94 ? -18.844 11.914 -2.357 1 97.62 94 TRP B O 1
ATOM 2681 N N . SER B 1 95 ? -17.391 13.516 -1.813 1 94.81 95 SER B N 1
ATOM 2682 C CA . SER B 1 95 ? -18.047 14.492 -2.676 1 94.81 95 SER B CA 1
ATOM 2683 C C . SER B 1 95 ? -17.891 14.117 -4.148 1 94.81 95 SER B C 1
ATOM 2685 O O . SER B 1 95 ? -18.609 14.648 -5.004 1 94.81 95 SER B O 1
ATOM 2687 N N . SER B 1 96 ? -16.953 13.234 -4.461 1 93.94 96 SER B N 1
ATOM 2688 C CA . SER B 1 96 ? -16.719 12.844 -5.848 1 93.94 96 SER B CA 1
ATOM 2689 C C . SER B 1 96 ? -17.672 11.734 -6.273 1 93.94 96 SER B C 1
ATOM 2691 O O . SER B 1 96 ? -17.75 11.391 -7.457 1 93.94 96 SER B O 1
ATOM 2693 N N . PHE B 1 97 ? -18.453 11.219 -5.355 1 95.06 97 PHE B N 1
ATOM 2694 C CA . PHE B 1 97 ? -19.359 10.125 -5.684 1 95.06 97 PHE B CA 1
ATOM 2695 C C . PHE B 1 97 ? -20.547 10.641 -6.477 1 95.06 97 PHE B C 1
ATOM 2697 O O . PHE B 1 97 ? -20.953 11.797 -6.328 1 95.06 97 PHE B O 1
ATOM 2704 N N . ASP B 1 98 ? -21.062 9.727 -7.301 1 91.25 98 ASP B N 1
ATOM 2705 C CA . ASP B 1 98 ? -22.234 10.07 -8.102 1 91.25 98 ASP B CA 1
ATOM 2706 C C . ASP B 1 98 ? -23.484 10.18 -7.234 1 91.25 98 ASP B C 1
ATOM 2708 O O . ASP B 1 98 ? -24.203 9.188 -7.035 1 91.25 98 ASP B O 1
ATOM 2712 N N . GLY B 1 99 ? -23.859 11.344 -6.855 1 87.19 99 GLY B N 1
ATOM 2713 C CA . GLY B 1 99 ? -25 11.594 -5.988 1 87.19 99 GLY B CA 1
ATOM 2714 C C . GLY B 1 99 ? -26.328 11.438 -6.695 1 87.19 99 GLY B C 1
ATOM 2715 O O . GLY B 1 99 ? -27.391 11.422 -6.055 1 87.19 99 GLY B O 1
ATOM 2716 N N . THR B 1 100 ? -26.312 11.305 -7.945 1 90.19 100 THR B N 1
ATOM 2717 C CA . THR B 1 100 ? -27.562 11.156 -8.688 1 90.19 100 THR B CA 1
ATOM 2718 C C . THR B 1 100 ? -28 9.703 -8.719 1 90.19 100 THR B C 1
ATOM 2720 O O . THR B 1 100 ? -29.156 9.406 -9.031 1 90.19 100 THR B O 1
ATOM 2723 N N . ASN B 1 101 ? -27.125 8.812 -8.445 1 93.62 101 ASN B N 1
ATOM 2724 C CA . ASN B 1 101 ? -27.469 7.402 -8.32 1 93.62 101 ASN B CA 1
ATOM 2725 C C . ASN B 1 101 ? -28.375 7.152 -7.113 1 93.62 101 ASN B C 1
ATOM 2727 O O . ASN B 1 101 ? -28 7.438 -5.977 1 93.62 101 ASN B O 1
ATOM 2731 N N . PRO B 1 102 ? -29.562 6.641 -7.367 1 95.12 102 PRO B N 1
ATOM 2732 C CA . PRO B 1 102 ? -30.516 6.516 -6.27 1 95.12 102 PRO B CA 1
ATOM 2733 C C . PRO B 1 102 ? -30.031 5.582 -5.16 1 95.12 102 PRO B C 1
ATOM 2735 O O . PRO B 1 102 ? -30.359 5.793 -3.988 1 95.12 102 PRO B O 1
ATOM 2738 N N . HIS B 1 103 ? -29.328 4.566 -5.508 1 94.81 103 HIS B N 1
ATOM 2739 C CA . HIS B 1 103 ? -28.812 3.639 -4.512 1 94.81 103 HIS B CA 1
ATOM 2740 C C . HIS B 1 103 ? -27.781 4.309 -3.619 1 94.81 103 HIS B C 1
ATOM 2742 O O . HIS B 1 103 ? -27.766 4.109 -2.402 1 94.81 103 HIS B O 1
ATOM 2748 N N . VAL B 1 104 ? -26.984 5.082 -4.207 1 94.75 104 VAL B N 1
ATOM 2749 C CA . VAL B 1 104 ? -25.953 5.801 -3.475 1 94.75 104 VAL B CA 1
ATOM 2750 C C . VAL B 1 104 ? -26.594 6.871 -2.59 1 94.75 104 VAL B C 1
ATOM 2752 O O . VAL B 1 104 ? -26.219 7.023 -1.424 1 94.75 104 VAL B O 1
ATOM 2755 N N . ARG B 1 105 ? -27.531 7.488 -3.152 1 95.88 105 ARG B N 1
ATOM 2756 C CA . ARG B 1 105 ? -28.25 8.5 -2.391 1 95.88 105 ARG B CA 1
ATOM 2757 C C . ARG B 1 105 ? -28.938 7.891 -1.174 1 95.88 105 ARG B C 1
ATOM 2759 O O . ARG B 1 105 ? -28.906 8.461 -0.083 1 95.88 105 ARG B O 1
ATOM 2766 N N . LYS B 1 106 ? -29.547 6.805 -1.416 1 97.56 106 LYS B N 1
ATOM 2767 C CA . LYS B 1 106 ? -30.219 6.121 -0.313 1 97.56 106 LYS B CA 1
ATOM 2768 C C . LYS B 1 106 ? -29.219 5.707 0.764 1 97.56 106 LYS B C 1
ATOM 2770 O O . LYS B 1 106 ? -29.453 5.914 1.955 1 97.56 106 LYS B O 1
ATOM 2775 N N . LEU B 1 107 ? -28.125 5.16 0.393 1 97.69 107 LEU B N 1
ATOM 2776 C CA . LEU B 1 107 ? -27.078 4.711 1.312 1 97.69 107 LEU B CA 1
ATOM 2777 C C . LEU B 1 107 ? -26.609 5.855 2.197 1 97.69 107 LEU B C 1
ATOM 2779 O O . LEU B 1 107 ? -26.641 5.75 3.426 1 97.69 107 LEU B O 1
ATOM 2783 N N . PHE B 1 108 ? -26.266 6.953 1.625 1 96.81 108 PHE B N 1
ATOM 2784 C CA . PHE B 1 108 ? -25.672 8.039 2.393 1 96.81 108 PHE B CA 1
ATOM 2785 C C . PHE B 1 108 ? -26.734 8.828 3.137 1 96.81 108 PHE B C 1
ATOM 2787 O O . PHE B 1 108 ? -26.469 9.414 4.188 1 96.81 108 PHE B O 1
ATOM 2794 N N . GLY B 1 109 ? -27.969 8.836 2.555 1 97.19 109 GLY B N 1
ATOM 2795 C CA . GLY B 1 109 ? -29.078 9.375 3.314 1 97.19 109 GLY B CA 1
ATOM 2796 C C . GLY B 1 109 ? -29.344 8.625 4.609 1 97.19 109 GLY B C 1
ATOM 2797 O O . GLY B 1 109 ? -29.469 9.242 5.672 1 97.19 109 GLY B O 1
ATOM 2798 N N . GLU B 1 110 ? -29.375 7.324 4.508 1 98.12 110 GLU B N 1
ATOM 2799 C CA . GLU B 1 110 ? -29.578 6.5 5.699 1 98.12 110 GLU B CA 1
ATOM 2800 C C . GLU B 1 110 ? -28.406 6.633 6.664 1 98.12 110 GLU B C 1
ATOM 2802 O O . GLU B 1 110 ? -28.594 6.73 7.875 1 98.12 110 GLU B O 1
ATOM 2807 N N . ALA B 1 111 ? -27.219 6.641 6.137 1 98.12 111 ALA B N 1
ATOM 2808 C CA . ALA B 1 111 ? -26.047 6.812 6.984 1 98.12 111 ALA B CA 1
ATOM 2809 C C . ALA B 1 111 ? -26.156 8.078 7.824 1 98.12 111 ALA B C 1
ATOM 2811 O O . ALA B 1 111 ? -25.859 8.062 9.023 1 98.12 111 ALA B O 1
ATOM 2812 N N . ALA B 1 112 ? -26.578 9.125 7.176 1 97.5 112 ALA B N 1
ATOM 2813 C CA . ALA B 1 112 ? -26.75 10.398 7.875 1 97.5 112 ALA B CA 1
ATOM 2814 C C . ALA B 1 112 ? -27.797 10.289 8.977 1 97.5 112 ALA B C 1
ATOM 2816 O O . ALA B 1 112 ? -27.625 10.852 10.062 1 97.5 112 ALA B O 1
ATOM 2817 N N . GLU B 1 113 ? -28.844 9.602 8.68 1 97.75 113 GLU B N 1
ATOM 2818 C CA . GLU B 1 113 ? -29.906 9.406 9.656 1 97.75 113 GLU B CA 1
ATOM 2819 C C . GLU B 1 113 ? -29.391 8.641 10.875 1 97.75 113 GLU B C 1
ATOM 2821 O O . GLU B 1 113 ? -29.859 8.867 11.992 1 97.75 113 GLU B O 1
ATOM 2826 N N . PHE B 1 114 ? -28.438 7.82 10.625 1 98.06 114 PHE B N 1
ATOM 2827 C CA . PHE B 1 114 ? -27.875 7.023 11.711 1 98.06 114 PHE B CA 1
ATOM 2828 C C . PHE B 1 114 ? -26.703 7.734 12.367 1 98.06 114 PHE B C 1
ATOM 2830 O O . PHE B 1 114 ? -26.016 7.16 13.203 1 98.06 114 PHE B O 1
ATOM 2837 N N . GLY B 1 115 ? -26.344 8.898 11.898 1 97.5 115 GLY B N 1
ATOM 2838 C CA . GLY B 1 115 ? -25.422 9.727 12.656 1 97.5 115 GLY B CA 1
ATOM 2839 C C . GLY B 1 115 ? -24.078 9.891 11.969 1 97.5 115 GLY B C 1
ATOM 2840 O O . GLY B 1 115 ? -23.141 10.43 12.555 1 97.5 115 GLY B O 1
ATOM 2841 N N . LEU B 1 116 ? -23.891 9.422 10.797 1 98.19 116 LEU B N 1
ATOM 2842 C CA . LEU B 1 116 ? -22.656 9.68 10.062 1 98.19 116 LEU B CA 1
ATOM 2843 C C . LEU B 1 116 ? -22.641 11.094 9.5 1 98.19 116 LEU B C 1
ATOM 2845 O O . LEU B 1 116 ? -23.688 11.648 9.18 1 98.19 116 LEU B O 1
ATOM 2849 N N . GLY B 1 117 ? -21.453 11.641 9.406 1 97.75 117 GLY B N 1
ATOM 2850 C CA . GLY B 1 117 ? -21.328 12.938 8.75 1 97.75 117 GLY B CA 1
ATOM 2851 C C . GLY B 1 117 ? -21.531 12.875 7.254 1 97.75 117 GLY B C 1
ATOM 2852 O O . GLY B 1 117 ? -21.328 11.828 6.633 1 97.75 117 GLY B O 1
ATOM 2853 N N . ARG B 1 118 ? -21.875 14.016 6.766 1 95.81 118 ARG B N 1
ATOM 2854 C CA . ARG B 1 118 ? -22.172 14.078 5.336 1 95.81 118 ARG B CA 1
ATOM 2855 C C . ARG B 1 118 ? -20.891 14.258 4.516 1 95.81 118 ARG B C 1
ATOM 2857 O O . ARG B 1 118 ? -20.859 13.922 3.33 1 95.81 118 ARG B O 1
ATOM 2864 N N . GLN B 1 119 ? -19.953 14.922 5.109 1 97.5 119 GLN B N 1
ATOM 2865 C CA . GLN B 1 119 ? -18.641 14.992 4.465 1 97.5 119 GLN B CA 1
ATOM 2866 C C . GLN B 1 119 ? -17.781 13.789 4.844 1 97.5 119 GLN B C 1
ATOM 2868 O O . GLN B 1 119 ? -17.703 13.422 6.016 1 97.5 119 GLN B O 1
ATOM 2873 N N . GLY B 1 120 ? -17.234 13.109 3.807 1 98.25 120 GLY B N 1
ATOM 2874 C CA . GLY B 1 120 ? -16.484 11.906 4.098 1 98.25 120 GLY B CA 1
ATOM 2875 C C . GLY B 1 120 ? -15.211 11.789 3.27 1 98.25 120 GLY B C 1
ATOM 2876 O O . GLY B 1 120 ? -15.133 12.336 2.168 1 98.25 120 GLY B O 1
ATOM 2877 N N . LEU B 1 121 ? -14.234 11.164 3.803 1 98.38 121 LEU B N 1
ATOM 2878 C CA . LEU B 1 121 ? -12.953 10.859 3.18 1 98.38 121 LEU B CA 1
ATOM 2879 C C . LEU B 1 121 ? -12.523 9.422 3.48 1 98.38 121 LEU B C 1
ATOM 2881 O O . LEU B 1 121 ? -12.578 8.984 4.633 1 98.38 121 LEU B O 1
ATOM 2885 N N . SER B 1 122 ? -12.242 8.68 2.463 1 98.5 122 SER B N 1
ATOM 2886 C CA . SER B 1 122 ? -11.742 7.316 2.631 1 98.5 122 SER B CA 1
ATOM 2887 C C . SER B 1 122 ? -10.305 7.191 2.119 1 98.5 122 SER B C 1
ATOM 2889 O O . SER B 1 122 ? -10 7.609 1.001 1 98.5 122 SER B O 1
ATOM 2891 N N . ILE B 1 123 ? -9.461 6.637 2.918 1 98.38 123 ILE B N 1
ATOM 2892 C CA . ILE B 1 123 ? -8.039 6.512 2.627 1 98.38 123 ILE B CA 1
ATOM 2893 C C . ILE B 1 123 ? -7.656 5.035 2.527 1 98.38 123 ILE B C 1
ATOM 2895 O O . ILE B 1 123 ? -7.684 4.312 3.525 1 98.38 123 ILE B O 1
ATOM 2899 N N . PRO B 1 124 ? -7.219 4.625 1.377 1 96.94 124 PRO B N 1
ATOM 2900 C CA . PRO B 1 124 ? -6.797 3.23 1.215 1 96.94 124 PRO B CA 1
ATOM 2901 C C . PRO B 1 124 ? -5.355 2.992 1.662 1 96.94 124 PRO B C 1
ATOM 2903 O O . PRO B 1 124 ? -4.527 3.904 1.601 1 96.94 124 PRO B O 1
ATOM 2906 N N . VAL B 1 125 ? -5.137 1.823 2.168 1 95.88 125 VAL B N 1
ATOM 2907 C CA . VAL B 1 125 ? -3.797 1.336 2.479 1 95.88 125 VAL B CA 1
ATOM 2908 C C . VAL B 1 125 ? -3.617 -0.073 1.917 1 95.88 125 VAL B C 1
ATOM 2910 O O . VAL B 1 125 ? -4.473 -0.938 2.107 1 95.88 125 VAL B O 1
ATOM 2913 N N . HIS B 1 126 ? -2.555 -0.226 1.204 1 91.44 126 HIS B N 1
ATOM 2914 C CA . HIS B 1 126 ? -2.174 -1.563 0.763 1 91.44 126 HIS B CA 1
ATOM 2915 C C . HIS B 1 126 ? -1.017 -2.109 1.593 1 91.44 126 HIS B C 1
ATOM 2917 O O . HIS B 1 126 ? -0.077 -1.377 1.912 1 91.44 126 HIS B O 1
ATOM 2923 N N . GLY B 1 127 ? -1.177 -3.326 1.983 1 88.06 127 GLY B N 1
ATOM 2924 C CA . GLY B 1 127 ? -0.174 -3.941 2.838 1 88.06 127 GLY B CA 1
ATOM 2925 C C . GLY B 1 127 ? 0.783 -4.844 2.082 1 88.06 127 GLY B C 1
ATOM 2926 O O . GLY B 1 127 ? 0.717 -4.938 0.854 1 88.06 127 GLY B O 1
ATOM 2927 N N . ARG B 1 128 ? 1.667 -5.402 2.848 1 79.69 128 ARG B N 1
ATOM 2928 C CA . ARG B 1 128 ? 2.793 -6.156 2.309 1 79.69 128 ARG B CA 1
ATOM 2929 C C . ARG B 1 128 ? 2.338 -7.508 1.763 1 79.69 128 ARG B C 1
ATOM 2931 O O . ARG B 1 128 ? 2.971 -8.062 0.862 1 79.69 128 ARG B O 1
ATOM 2938 N N . PHE B 1 129 ? 1.217 -8.086 2.27 1 74.06 129 PHE B N 1
ATOM 2939 C CA . PHE B 1 129 ? 0.848 -9.461 1.976 1 74.06 129 PHE B CA 1
ATOM 2940 C C . PHE B 1 129 ? -0.421 -9.516 1.134 1 74.06 129 PHE B C 1
ATOM 2942 O O . PHE B 1 129 ? -1.151 -10.508 1.165 1 74.06 129 PHE B O 1
ATOM 2949 N N . GLY B 1 130 ? -0.693 -8.438 0.502 1 76.81 130 GLY B N 1
ATOM 2950 C CA . GLY B 1 130 ? -1.93 -8.367 -0.258 1 76.81 130 GLY B CA 1
ATOM 2951 C C . GLY B 1 130 ? -3.107 -7.875 0.562 1 76.81 130 GLY B C 1
ATOM 2952 O O . GLY B 1 130 ? -4.207 -7.695 0.033 1 76.81 130 GLY B O 1
ATOM 2953 N N . ASP B 1 131 ? -2.867 -7.711 1.826 1 85.62 131 ASP B N 1
ATOM 2954 C CA . ASP B 1 131 ? -3.9 -7.152 2.693 1 85.62 131 ASP B CA 1
ATOM 2955 C C . ASP B 1 131 ? -4.176 -5.691 2.348 1 85.62 131 ASP B C 1
ATOM 2957 O O . ASP B 1 131 ? -3.305 -5 1.817 1 85.62 131 ASP B O 1
ATOM 2961 N N . ARG B 1 132 ? -5.406 -5.293 2.688 1 90 132 ARG B N 1
ATOM 2962 C CA . ARG B 1 132 ? -5.84 -3.932 2.396 1 90 132 ARG B CA 1
ATOM 2963 C C . ARG B 1 132 ? -6.578 -3.326 3.588 1 90 132 ARG B C 1
ATOM 2965 O O . ARG B 1 132 ? -7.25 -4.039 4.336 1 90 132 ARG B O 1
ATOM 2972 N N . GLY B 1 133 ? -6.395 -2.119 3.699 1 94 133 GLY B N 1
ATOM 2973 C CA . GLY B 1 133 ? -7.133 -1.337 4.676 1 94 133 GLY B CA 1
ATOM 2974 C C . GLY B 1 133 ? -7.836 -0.134 4.07 1 94 133 GLY B C 1
ATOM 2975 O O . GLY B 1 133 ? -7.355 0.443 3.094 1 94 133 GLY B O 1
ATOM 2976 N N . LEU B 1 134 ? -8.945 0.149 4.578 1 96.88 134 LEU B N 1
ATOM 2977 C CA . LEU B 1 134 ? -9.664 1.37 4.242 1 96.88 134 LEU B CA 1
ATOM 2978 C C . LEU B 1 134 ? -10.016 2.156 5.5 1 96.88 134 LEU B C 1
ATOM 2980 O O . LEU B 1 134 ? -10.766 1.672 6.352 1 96.88 134 LEU B O 1
ATOM 2984 N N . PHE B 1 135 ? -9.453 3.303 5.625 1 98.31 135 PHE B N 1
ATOM 2985 C CA . PHE B 1 135 ? -9.703 4.211 6.738 1 98.31 135 PHE B CA 1
ATOM 2986 C C . PHE B 1 135 ? -10.625 5.344 6.312 1 98.31 135 PHE B C 1
ATOM 2988 O O . PHE B 1 135 ? -10.305 6.102 5.395 1 98.31 135 PHE B O 1
ATOM 2995 N N . SER B 1 136 ? -11.789 5.477 6.969 1 98.5 136 SER B N 1
ATOM 2996 C CA . SER B 1 136 ? -12.773 6.473 6.574 1 98.5 136 SER B CA 1
ATOM 2997 C C . SER B 1 136 ? -13.125 7.395 7.738 1 98.5 136 SER B C 1
ATOM 2999 O O . SER B 1 136 ? -13.273 6.938 8.875 1 98.5 136 SER B O 1
ATOM 3001 N N . ILE B 1 137 ? -13.234 8.648 7.41 1 98.56 137 ILE B N 1
ATOM 3002 C CA . ILE B 1 137 ? -13.672 9.641 8.391 1 98.56 137 ILE B CA 1
ATOM 3003 C C . ILE B 1 137 ? -14.867 10.414 7.852 1 98.56 137 ILE B C 1
ATOM 3005 O O . ILE B 1 137 ? -15.008 10.586 6.641 1 98.56 137 ILE B O 1
ATOM 3009 N N . THR B 1 138 ? -15.734 10.828 8.719 1 98.56 138 THR B N 1
ATOM 3010 C CA . THR B 1 138 ? -16.828 11.711 8.336 1 98.56 138 THR B CA 1
ATOM 3011 C C . THR B 1 138 ? -16.875 12.938 9.242 1 98.56 138 THR B C 1
ATOM 3013 O O . THR B 1 138 ? -16.344 12.922 10.352 1 98.56 138 THR B O 1
ATOM 3016 N N . SER B 1 139 ? -17.469 13.953 8.727 1 97.81 139 SER B N 1
ATOM 3017 C CA . SER B 1 139 ? -17.547 15.234 9.43 1 97.81 139 SER B CA 1
ATOM 3018 C C . SER B 1 139 ? -18.875 15.938 9.164 1 97.81 139 SER B C 1
ATOM 3020 O O . SER B 1 139 ? -19.5 15.719 8.117 1 97.81 139 SER B O 1
ATOM 3022 N N . ASP B 1 140 ? -19.203 16.812 10.133 1 96.06 140 ASP B N 1
ATOM 3023 C CA . ASP B 1 140 ? -20.422 17.625 9.992 1 96.06 140 ASP B CA 1
ATOM 3024 C C . ASP B 1 140 ? -20.078 19 9.438 1 96.06 140 ASP B C 1
ATOM 3026 O O . ASP B 1 140 ? -20.922 19.906 9.453 1 96.06 140 ASP B O 1
ATOM 3030 N N . LEU B 1 141 ? -18.922 19.156 9.008 1 96.56 141 LEU B N 1
ATOM 3031 C CA . LEU B 1 141 ? -18.547 20.438 8.43 1 96.56 141 LEU B CA 1
ATOM 3032 C C . LEU B 1 141 ? -19.406 20.766 7.211 1 96.56 141 LEU B C 1
ATOM 3034 O O . LEU B 1 141 ? -19.875 19.844 6.52 1 96.56 141 LEU B O 1
ATOM 3038 N N . SER B 1 142 ? -19.594 22.062 7.004 1 96.81 142 SER B N 1
ATOM 3039 C CA . SER B 1 142 ? -20.234 22.469 5.758 1 96.81 142 SER B CA 1
ATOM 3040 C C . SER B 1 142 ? -19.375 22.094 4.551 1 96.81 142 SER B C 1
ATOM 3042 O O . SER B 1 142 ? -18.172 21.875 4.676 1 96.81 142 SER B O 1
ATOM 3044 N N . PRO B 1 143 ? -20.016 22.031 3.412 1 95.38 143 PRO B N 1
ATOM 3045 C CA . PRO B 1 143 ? -19.234 21.719 2.211 1 95.38 143 PRO B CA 1
ATOM 3046 C C . PRO B 1 143 ? -18.062 22.688 2.008 1 95.38 143 PRO B C 1
ATOM 3048 O O . PRO B 1 143 ? -16.969 22.25 1.641 1 95.38 143 PRO B O 1
ATOM 3051 N N . SER B 1 144 ? -18.312 23.922 2.248 1 96.12 144 SER B N 1
ATOM 3052 C CA . SER B 1 144 ? -17.266 24.906 2.068 1 96.12 144 SER B CA 1
ATOM 3053 C C . SER B 1 144 ? -16.141 24.719 3.088 1 96.12 144 SER B C 1
ATOM 3055 O O . SER B 1 144 ? -14.961 24.781 2.742 1 96.12 144 SER B O 1
ATOM 3057 N N . ASP B 1 145 ? -16.484 24.5 4.336 1 96.31 145 ASP B N 1
ATOM 3058 C CA . ASP B 1 145 ? -15.484 24.281 5.375 1 96.31 145 ASP B CA 1
ATOM 3059 C C . ASP B 1 145 ? -14.711 22.984 5.121 1 96.31 145 ASP B C 1
ATOM 3061 O O . ASP B 1 145 ? -13.508 22.922 5.383 1 96.31 145 ASP B O 1
ATOM 3065 N N . TRP B 1 146 ? -15.43 22.031 4.664 1 96.12 146 TRP B N 1
ATOM 3066 C CA . TRP B 1 146 ? -14.797 20.75 4.336 1 96.12 146 TRP B CA 1
ATOM 3067 C C . TRP B 1 146 ? -13.766 20.922 3.225 1 96.12 146 TRP B C 1
ATOM 3069 O O . TRP B 1 146 ? -12.648 20.406 3.322 1 96.12 146 TRP B O 1
ATOM 3079 N N . ALA B 1 147 ? -14.117 21.641 2.197 1 94.44 147 ALA B N 1
ATOM 3080 C CA . ALA B 1 147 ? -13.211 21.891 1.083 1 94.44 147 ALA B CA 1
ATOM 3081 C C . ALA B 1 147 ? -11.93 22.562 1.563 1 94.44 147 ALA B C 1
ATOM 3083 O O . ALA B 1 147 ? -10.836 22.25 1.08 1 94.44 147 ALA B O 1
ATOM 3084 N N . ALA B 1 148 ? -12.07 23.391 2.523 1 92.69 148 ALA B N 1
ATOM 3085 C CA . ALA B 1 148 ? -10.93 24.125 3.049 1 92.69 148 ALA B CA 1
ATOM 3086 C C . ALA B 1 148 ? -10.062 23.25 3.943 1 92.69 148 ALA B C 1
ATOM 3088 O O . ALA B 1 148 ? -8.844 23.438 4.016 1 92.69 148 ALA B O 1
ATOM 3089 N N . ALA B 1 149 ? -10.648 22.266 4.559 1 93.88 149 ALA B N 1
ATOM 3090 C CA . ALA B 1 149 ? -9.953 21.469 5.566 1 93.88 149 ALA B CA 1
ATOM 3091 C C . ALA B 1 149 ? -9.438 20.156 4.969 1 93.88 149 ALA B C 1
ATOM 3093 O O . ALA B 1 149 ? -8.586 19.484 5.562 1 93.88 149 ALA B O 1
ATOM 3094 N N . ARG B 1 150 ? -9.922 19.812 3.869 1 94.12 150 ARG B N 1
ATOM 3095 C CA . ARG B 1 150 ? -9.75 18.484 3.293 1 94.12 150 ARG B CA 1
ATOM 3096 C C . ARG B 1 150 ? -8.266 18.125 3.146 1 94.12 150 ARG B C 1
ATOM 3098 O O . ARG B 1 150 ? -7.852 17.016 3.471 1 94.12 150 ARG B O 1
ATOM 3105 N N . LEU B 1 151 ? -7.5 19.047 2.639 1 92.81 151 LEU B N 1
ATOM 3106 C CA . LEU B 1 151 ? -6.086 18.766 2.418 1 92.81 151 LEU B CA 1
ATOM 3107 C C . LEU B 1 151 ? -5.367 18.531 3.74 1 92.81 151 LEU B C 1
ATOM 3109 O O . LEU B 1 151 ? -4.43 17.734 3.811 1 92.81 151 LEU B O 1
ATOM 3113 N N . HIS B 1 152 ? -5.82 19.203 4.762 1 93.62 152 HIS B N 1
ATOM 3114 C CA . HIS B 1 152 ? -5.25 18.969 6.086 1 93.62 152 HIS B CA 1
ATOM 3115 C C . HIS B 1 152 ? -5.598 17.578 6.598 1 93.62 152 HIS B C 1
ATOM 3117 O O . HIS B 1 152 ? -4.758 16.906 7.211 1 93.62 152 HIS B O 1
ATOM 3123 N N . TYR B 1 153 ? -6.82 17.172 6.34 1 95.19 153 TYR B N 1
ATOM 3124 C CA . TYR B 1 153 ? -7.211 15.812 6.695 1 95.19 153 TYR B CA 1
ATOM 3125 C C . TYR B 1 153 ? -6.398 14.781 5.914 1 95.19 153 TYR B C 1
ATOM 3127 O O . TYR B 1 153 ? -5.914 13.805 6.48 1 95.19 153 TYR B O 1
ATOM 3135 N N . ILE B 1 154 ? -6.23 15.055 4.645 1 96.12 154 ILE B N 1
ATOM 3136 C CA . ILE B 1 154 ? -5.453 14.141 3.812 1 96.12 154 ILE B CA 1
ATOM 3137 C C . ILE B 1 154 ? -4.027 14.039 4.352 1 96.12 154 ILE B C 1
ATOM 3139 O O . ILE B 1 154 ? -3.492 12.938 4.5 1 96.12 154 ILE B O 1
ATOM 3143 N N . ARG B 1 155 ? -3.455 15.125 4.695 1 95.75 155 ARG B N 1
ATOM 3144 C CA . ARG B 1 155 ? -2.086 15.188 5.199 1 95.75 155 ARG B CA 1
ATOM 3145 C C . ARG B 1 155 ? -1.916 14.328 6.441 1 95.75 155 ARG B C 1
ATOM 3147 O O . ARG B 1 155 ? -0.948 13.57 6.551 1 95.75 155 ARG B O 1
ATOM 3154 N N . ASP B 1 156 ? -2.842 14.391 7.332 1 96.56 156 ASP B N 1
ATOM 3155 C CA . ASP B 1 156 ? -2.699 13.68 8.594 1 96.56 156 ASP B CA 1
ATOM 3156 C C . ASP B 1 156 ? -3.203 12.242 8.477 1 96.56 156 ASP B C 1
ATOM 3158 O O . ASP B 1 156 ? -2.584 11.312 9 1 96.56 156 ASP B O 1
ATOM 3162 N N . PHE B 1 157 ? -4.207 12.031 7.75 1 97.5 157 PHE B N 1
ATOM 3163 C CA . PHE B 1 157 ? -4.914 10.758 7.836 1 97.5 157 PHE B CA 1
ATOM 3164 C C . PHE B 1 157 ? -4.293 9.734 6.895 1 97.5 157 PHE B C 1
ATOM 3166 O O . PHE B 1 157 ? -4.477 8.523 7.082 1 97.5 157 PHE B O 1
ATOM 3173 N N . GLN B 1 158 ? -3.617 10.164 5.855 1 97.56 158 GLN B N 1
ATOM 3174 C CA . GLN B 1 158 ? -2.836 9.188 5.102 1 97.56 158 GLN B CA 1
ATOM 3175 C C . GLN B 1 158 ? -1.735 8.578 5.969 1 97.56 158 GLN B C 1
ATOM 3177 O O . GLN B 1 158 ? -1.401 7.402 5.82 1 97.56 158 GLN B O 1
ATOM 3182 N N . VAL B 1 159 ? -1.194 9.375 6.879 1 97.06 159 VAL B N 1
ATOM 3183 C CA . VAL B 1 159 ? -0.206 8.867 7.824 1 97.06 159 VAL B CA 1
ATOM 3184 C C . VAL B 1 159 ? -0.883 7.938 8.828 1 97.06 159 VAL B C 1
ATOM 3186 O O . VAL B 1 159 ? -0.452 6.797 9.016 1 97.06 159 VAL B O 1
ATOM 3189 N N . LEU B 1 160 ? -1.938 8.391 9.375 1 96.69 160 LEU B N 1
ATOM 3190 C CA . LEU B 1 160 ? -2.637 7.613 10.391 1 96.69 160 LEU B CA 1
ATOM 3191 C C . LEU B 1 160 ? -3.137 6.289 9.82 1 96.69 160 LEU B C 1
ATOM 3193 O O . LEU B 1 160 ? -3.137 5.27 10.516 1 96.69 160 LEU B O 1
ATOM 3197 N N . ALA B 1 161 ? -3.566 6.305 8.586 1 97.62 161 ALA B N 1
ATOM 3198 C CA . ALA B 1 161 ? -4.098 5.102 7.949 1 97.62 161 ALA B CA 1
ATOM 3199 C C . ALA B 1 161 ? -3.053 3.99 7.922 1 97.62 161 ALA B C 1
ATOM 3201 O O . ALA B 1 161 ? -3.352 2.84 8.258 1 97.62 161 ALA B O 1
ATOM 3202 N N . VAL B 1 162 ? -1.88 4.328 7.586 1 96.56 162 VAL B N 1
ATOM 3203 C CA . VAL B 1 162 ? -0.81 3.342 7.484 1 96.56 162 VAL B CA 1
ATOM 3204 C C . VAL B 1 162 ? -0.493 2.781 8.867 1 96.56 162 VAL B C 1
ATOM 3206 O O . VAL B 1 162 ? -0.375 1.565 9.039 1 96.56 162 VAL B O 1
ATOM 3209 N N . HIS B 1 163 ? -0.374 3.625 9.805 1 94.19 163 HIS B N 1
ATOM 3210 C CA . HIS B 1 163 ? -0.003 3.195 11.148 1 94.19 163 HIS B CA 1
ATOM 3211 C C . HIS B 1 163 ? -1.132 2.41 11.805 1 94.19 163 HIS B C 1
ATOM 3213 O O . HIS B 1 163 ? -0.879 1.483 12.578 1 94.19 163 HIS B O 1
ATOM 3219 N N . LEU B 1 164 ? -2.371 2.789 11.547 1 93.81 164 LEU B N 1
ATOM 3220 C CA . LEU B 1 164 ? -3.506 2.014 12.039 1 93.81 164 LEU B CA 1
ATOM 3221 C C . LEU B 1 164 ? -3.533 0.628 11.406 1 93.81 164 LEU B C 1
ATOM 3223 O O . LEU B 1 164 ? -3.852 -0.359 12.07 1 93.81 164 LEU B O 1
ATOM 3227 N N . HIS B 1 165 ? -3.275 0.593 10.133 1 93.88 165 HIS B N 1
ATOM 3228 C CA . HIS B 1 165 ? -3.219 -0.697 9.453 1 93.88 165 HIS B CA 1
ATOM 3229 C C . HIS B 1 165 ? -2.135 -1.589 10.047 1 93.88 165 HIS B C 1
ATOM 3231 O O . HIS B 1 165 ? -2.355 -2.783 10.258 1 93.88 165 HIS B O 1
ATOM 3237 N N . ASP B 1 166 ? -1 -0.993 10.281 1 91 166 ASP B N 1
ATOM 3238 C CA . ASP B 1 166 ? 0.087 -1.729 10.922 1 91 166 ASP B CA 1
ATOM 3239 C C . ASP B 1 166 ? -0.342 -2.271 12.281 1 91 166 ASP B C 1
ATOM 3241 O O . ASP B 1 166 ? -0.029 -3.412 12.633 1 91 166 ASP B O 1
ATOM 3245 N N . LEU B 1 167 ? -1.021 -1.435 13.016 1 89.56 167 LEU B N 1
ATOM 3246 C CA . LEU B 1 167 ? -1.544 -1.83 14.32 1 89.56 167 LEU B CA 1
ATOM 3247 C C . LEU B 1 167 ? -2.518 -2.996 14.188 1 89.56 167 LEU B C 1
ATOM 3249 O O . LEU B 1 167 ? -2.457 -3.953 14.961 1 89.56 167 LEU B O 1
ATOM 3253 N N . ALA B 1 168 ? -3.428 -2.918 13.273 1 90.44 168 ALA B N 1
ATOM 3254 C CA . ALA B 1 168 ? -4.406 -3.979 13.039 1 90.44 168 ALA B CA 1
ATOM 3255 C C . ALA B 1 168 ? -3.715 -5.293 12.68 1 90.44 168 ALA B C 1
ATOM 3257 O O . ALA B 1 168 ? -4.117 -6.359 13.148 1 90.44 168 ALA B O 1
ATOM 3258 N N . LEU B 1 169 ? -2.697 -5.219 11.859 1 87.12 169 LEU B N 1
ATOM 3259 C CA . LEU B 1 169 ? -1.944 -6.406 11.477 1 87.12 169 LEU B CA 1
ATOM 3260 C C . LEU B 1 169 ? -1.291 -7.055 12.688 1 87.12 169 LEU B C 1
ATOM 3262 O O . LEU B 1 169 ? -1.306 -8.281 12.82 1 87.12 169 LEU B O 1
ATOM 3266 N N . ARG B 1 170 ? -0.713 -6.234 13.508 1 83.25 170 ARG B N 1
ATOM 3267 C CA . ARG B 1 170 ? -0.086 -6.75 14.727 1 83.25 170 ARG B CA 1
ATOM 3268 C C . ARG B 1 170 ? -1.119 -7.395 15.641 1 83.25 170 ARG B C 1
ATOM 3270 O O . ARG B 1 170 ? -0.845 -8.414 16.266 1 83.25 170 ARG B O 1
ATOM 3277 N N . HIS B 1 171 ? -2.223 -6.809 15.672 1 82.25 171 HIS B N 1
ATOM 3278 C CA . HIS B 1 171 ? -3.293 -7.293 16.531 1 82.25 171 HIS B CA 1
ATOM 3279 C C . HIS B 1 171 ? -3.771 -8.672 16.094 1 82.25 171 HIS B C 1
ATOM 3281 O O . HIS B 1 171 ? -4.039 -9.539 16.938 1 82.25 171 HIS B O 1
ATOM 3287 N N . VAL B 1 172 ? -3.922 -8.844 14.844 1 81.88 172 VAL B N 1
ATOM 3288 C CA . VAL B 1 172 ? -4.438 -10.117 14.352 1 81.88 172 VAL B CA 1
ATOM 3289 C C . VAL B 1 172 ? -3.324 -11.156 14.344 1 81.88 172 VAL B C 1
ATOM 3291 O O . VAL B 1 172 ? -3.564 -12.328 14.047 1 81.88 172 VAL B O 1
ATOM 3294 N N . GLY B 1 173 ? -2.174 -10.773 14.781 1 73.69 173 GLY B N 1
ATOM 3295 C CA . GLY B 1 173 ? -1.056 -11.695 14.922 1 73.69 173 GLY B CA 1
ATOM 3296 C C . GLY B 1 173 ? -0.377 -12.016 13.602 1 73.69 173 GLY B C 1
ATOM 3297 O O . GLY B 1 173 ? 0.192 -13.094 13.438 1 73.69 173 GLY B O 1
ATOM 3298 N N . ARG B 1 174 ? -0.855 -11.297 12.602 1 64.75 174 ARG B N 1
ATOM 3299 C CA . ARG B 1 174 ? -0.16 -11.555 11.352 1 64.75 174 ARG B CA 1
ATOM 3300 C C . ARG B 1 174 ? 1.324 -11.227 11.469 1 64.75 174 ARG B C 1
ATOM 3302 O O . ARG B 1 174 ? 1.692 -10.07 11.695 1 64.75 174 ARG B O 1
ATOM 3309 N N . GLU B 1 175 ? 1.979 -12.234 12.094 1 57.41 175 GLU B N 1
ATOM 3310 C CA . GLU B 1 175 ? 3.434 -12.133 12.164 1 57.41 175 GLU B CA 1
ATOM 3311 C C . GLU B 1 175 ? 4.051 -12.039 10.773 1 57.41 175 GLU B C 1
ATOM 3313 O O . GLU B 1 175 ? 3.412 -12.391 9.781 1 57.41 175 GLU B O 1
ATOM 3318 N N . ALA B 1 176 ? 5.297 -11.336 10.773 1 56.47 176 ALA B N 1
ATOM 3319 C CA . ALA B 1 176 ? 6.121 -11.141 9.586 1 56.47 176 ALA B CA 1
ATOM 3320 C C . ALA B 1 176 ? 5.977 -12.312 8.617 1 56.47 176 ALA B C 1
ATOM 3322 O O . ALA B 1 176 ? 5.098 -13.156 8.789 1 56.47 176 ALA B O 1
ATOM 3323 N N . GLU B 1 177 ? 7.312 -12.836 8.164 1 57.38 177 GLU B N 1
ATOM 3324 C CA . GLU B 1 177 ? 7.605 -13.781 7.082 1 57.38 177 GLU B CA 1
ATOM 3325 C C . GLU B 1 177 ? 7.098 -15.18 7.418 1 57.38 177 GLU B C 1
ATOM 3327 O O . GLU B 1 177 ? 7.781 -15.945 8.102 1 57.38 177 GLU B O 1
ATOM 3332 N N . PRO B 1 178 ? 5.617 -15.406 7.031 1 59.09 178 PRO B N 1
ATOM 3333 C CA . PRO B 1 178 ? 5.07 -16.688 7.48 1 59.09 178 PRO B CA 1
ATOM 3334 C C . PRO B 1 178 ? 5.828 -17.875 6.914 1 59.09 178 PRO B C 1
ATOM 3336 O O . PRO B 1 178 ? 5.82 -18.969 7.512 1 59.09 178 PRO B O 1
ATOM 3339 N N . TYR B 1 179 ? 6.516 -17.719 5.793 1 72.62 179 TYR B N 1
ATOM 3340 C CA . TYR B 1 179 ? 7.172 -18.844 5.145 1 72.62 179 TYR B CA 1
ATOM 3341 C C . TYR B 1 179 ? 8.609 -18.5 4.777 1 72.62 179 TYR B C 1
ATOM 3343 O O . TYR B 1 179 ? 8.922 -17.344 4.484 1 72.62 179 TYR B O 1
ATOM 3351 N N . THR B 1 180 ? 9.516 -19.453 5.035 1 80.62 180 THR B N 1
ATOM 3352 C CA . THR B 1 180 ? 10.898 -19.312 4.598 1 80.62 180 THR B CA 1
ATOM 3353 C C . THR B 1 180 ? 11.219 -20.281 3.471 1 80.62 180 THR B C 1
ATOM 3355 O O . THR B 1 180 ? 11.148 -21.5 3.662 1 80.62 180 THR B O 1
ATOM 3358 N N . LEU B 1 181 ? 11.398 -19.719 2.33 1 87.81 181 LEU B N 1
ATOM 3359 C CA . LEU B 1 181 ? 11.82 -20.531 1.195 1 87.81 181 LEU B CA 1
ATOM 3360 C C . LEU B 1 181 ? 13.312 -20.375 0.939 1 87.81 181 LEU B C 1
ATOM 3362 O O . LEU B 1 181 ? 13.859 -19.281 1.109 1 87.81 181 LEU B O 1
ATOM 3366 N N . SER B 1 182 ? 13.992 -21.531 0.607 1 89.38 182 SER B N 1
ATOM 3367 C CA . SER B 1 182 ? 15.367 -21.406 0.14 1 89.38 182 SER B CA 1
ATOM 3368 C C . SER B 1 182 ? 15.438 -20.609 -1.167 1 89.38 182 SER B C 1
ATOM 3370 O O . SER B 1 182 ? 14.438 -20.484 -1.872 1 89.38 182 SER B O 1
ATOM 3372 N N . PRO B 1 183 ? 16.641 -20.188 -1.48 1 87.88 183 PRO B N 1
ATOM 3373 C CA . PRO B 1 183 ? 16.781 -19.422 -2.721 1 87.88 183 PRO B CA 1
ATOM 3374 C C . PRO B 1 183 ? 16.359 -20.219 -3.955 1 87.88 183 PRO B C 1
ATOM 3376 O O . PRO B 1 183 ? 15.672 -19.688 -4.828 1 87.88 183 PRO B O 1
ATOM 3379 N N . ARG B 1 184 ? 16.688 -21.406 -3.914 1 92.38 184 ARG B N 1
ATOM 3380 C CA . ARG B 1 184 ? 16.375 -22.219 -5.086 1 92.38 184 ARG B CA 1
ATOM 3381 C C . ARG B 1 184 ? 14.891 -22.547 -5.148 1 92.38 184 ARG B C 1
ATOM 3383 O O . ARG B 1 184 ? 14.297 -22.578 -6.227 1 92.38 184 ARG B O 1
ATOM 3390 N N . GLU B 1 185 ? 14.281 -22.797 -3.994 1 93.62 185 GLU B N 1
ATOM 3391 C CA . GLU B 1 185 ? 12.836 -23.016 -3.943 1 93.62 185 GLU B CA 1
ATOM 3392 C C . GLU B 1 185 ? 12.086 -21.797 -4.469 1 93.62 185 GLU B C 1
ATOM 3394 O O . GLU B 1 185 ? 11.148 -21.922 -5.262 1 93.62 185 GLU B O 1
ATOM 3399 N N . ARG B 1 186 ? 12.531 -20.688 -4.094 1 91.62 186 ARG B N 1
ATOM 3400 C CA . ARG B 1 186 ? 11.914 -19.438 -4.496 1 91.62 186 ARG B CA 1
ATOM 3401 C C . ARG B 1 186 ? 12.062 -19.203 -6 1 91.62 186 ARG B C 1
ATOM 3403 O O . ARG B 1 186 ? 11.109 -18.812 -6.668 1 91.62 186 ARG B O 1
ATOM 3410 N N . GLU B 1 187 ? 13.227 -19.422 -6.473 1 90.38 187 GLU B N 1
ATOM 3411 C CA . GLU B 1 187 ? 13.484 -19.25 -7.898 1 90.38 187 GLU B CA 1
ATOM 3412 C C . GLU B 1 187 ? 12.586 -20.156 -8.734 1 90.38 187 GLU B C 1
ATOM 3414 O O . GLU B 1 187 ? 11.992 -19.719 -9.727 1 90.38 187 GLU B O 1
ATOM 3419 N N . CYS B 1 188 ? 12.531 -21.359 -8.328 1 94.25 188 CYS B N 1
ATOM 3420 C CA . CYS B 1 188 ? 11.695 -22.312 -9.055 1 94.25 188 CYS B CA 1
ATOM 3421 C C . CYS B 1 188 ? 10.227 -21.875 -9.031 1 94.25 188 CYS B C 1
ATOM 3423 O O . CYS B 1 188 ? 9.547 -21.938 -10.055 1 94.25 188 CYS B O 1
ATOM 3425 N N . LEU B 1 189 ? 9.781 -21.438 -7.898 1 92.88 189 LEU B N 1
ATOM 3426 C CA . LEU B 1 189 ? 8.391 -21.016 -7.754 1 92.88 189 LEU B CA 1
ATOM 3427 C C . LEU B 1 189 ? 8.117 -19.766 -8.578 1 92.88 189 LEU B C 1
ATOM 3429 O O . LEU B 1 189 ? 7.035 -19.609 -9.141 1 92.88 189 LEU B O 1
ATOM 3433 N N . LEU B 1 190 ? 9.102 -18.906 -8.641 1 89.75 190 LEU B N 1
ATOM 3434 C CA . LEU B 1 190 ? 8.984 -17.703 -9.43 1 89.75 190 LEU B CA 1
ATOM 3435 C C . LEU B 1 190 ? 8.805 -18.031 -10.906 1 89.75 190 LEU B C 1
ATOM 3437 O O . LEU B 1 190 ? 7.945 -17.438 -11.578 1 89.75 190 LEU B O 1
ATOM 3441 N N . TRP B 1 191 ? 9.578 -18.922 -11.391 1 91.25 191 TRP B N 1
ATOM 3442 C CA . TRP B 1 191 ? 9.469 -19.312 -12.789 1 91.25 191 TRP B CA 1
ATOM 3443 C C . TRP B 1 191 ? 8.141 -20.016 -13.055 1 91.25 191 TRP B C 1
ATOM 3445 O O . TRP B 1 191 ? 7.531 -19.828 -14.109 1 91.25 191 TRP B O 1
ATOM 3455 N N . ALA B 1 192 ? 7.715 -20.812 -12.094 1 93.06 192 ALA B N 1
ATOM 3456 C CA . ALA B 1 192 ? 6.391 -21.422 -12.219 1 93.06 192 ALA B CA 1
ATOM 3457 C C . ALA B 1 192 ? 5.309 -20.344 -12.312 1 93.06 192 ALA B C 1
ATOM 3459 O O . ALA B 1 192 ? 4.395 -20.438 -13.141 1 93.06 192 ALA B O 1
ATOM 3460 N N . ALA B 1 193 ? 5.438 -19.359 -11.531 1 90.12 193 ALA B N 1
ATOM 3461 C CA . ALA B 1 193 ? 4.488 -18.25 -11.516 1 90.12 193 ALA B CA 1
ATOM 3462 C C . ALA B 1 193 ? 4.484 -17.516 -12.852 1 90.12 193 ALA B C 1
ATOM 3464 O O . ALA B 1 193 ? 3.463 -16.953 -13.25 1 90.12 193 ALA B O 1
ATOM 3465 N N . GLU B 1 194 ? 5.625 -17.578 -13.5 1 88.38 194 GLU B N 1
ATOM 3466 C CA . GLU B 1 194 ? 5.762 -16.906 -14.797 1 88.38 194 GLU B CA 1
ATOM 3467 C C . GLU B 1 194 ? 5.344 -17.844 -15.938 1 88.38 194 GLU B C 1
ATOM 3469 O O . GLU B 1 194 ? 5.578 -17.531 -17.109 1 88.38 194 GLU B O 1
ATOM 3474 N N . GLY B 1 195 ? 4.844 -18.969 -15.555 1 92.06 195 GLY B N 1
ATOM 3475 C CA . GLY B 1 195 ? 4.242 -19.859 -16.547 1 92.06 195 GLY B CA 1
ATOM 3476 C C . GLY B 1 195 ? 5.23 -20.844 -17.141 1 92.06 195 GLY B C 1
ATOM 3477 O O . GLY B 1 195 ? 4.922 -21.531 -18.125 1 92.06 195 GLY B O 1
ATOM 3478 N N . LYS B 1 196 ? 6.359 -20.891 -16.531 1 94.62 196 LYS B N 1
ATOM 3479 C CA . LYS B 1 196 ? 7.352 -21.828 -17.062 1 94.62 196 LYS B CA 1
ATOM 3480 C C . LYS B 1 196 ? 7.098 -23.234 -16.531 1 94.62 196 LYS B C 1
ATOM 3482 O O . LYS B 1 196 ? 6.742 -23.422 -15.375 1 94.62 196 LYS B O 1
ATOM 3487 N N . THR B 1 197 ? 7.297 -24.234 -17.438 1 94.62 197 THR B N 1
ATOM 3488 C CA . THR B 1 197 ? 7.227 -25.641 -17.047 1 94.62 197 THR B CA 1
ATOM 3489 C C . THR B 1 197 ? 8.469 -26.047 -16.266 1 94.62 197 THR B C 1
ATOM 3491 O O . THR B 1 197 ? 9.469 -25.328 -16.266 1 94.62 197 THR B O 1
ATOM 3494 N N . ALA B 1 198 ? 8.328 -27.234 -15.664 1 94.81 198 ALA B N 1
ATOM 3495 C CA . ALA B 1 198 ? 9.492 -27.75 -14.953 1 94.81 198 ALA B CA 1
ATOM 3496 C C . ALA B 1 198 ? 10.688 -27.906 -15.891 1 94.81 198 ALA B C 1
ATOM 3498 O O . ALA B 1 198 ? 11.828 -27.625 -15.5 1 94.81 198 ALA B O 1
ATOM 3499 N N . TRP B 1 199 ? 10.422 -28.297 -17.062 1 96.12 199 TRP B N 1
ATOM 3500 C CA . TRP B 1 199 ? 11.492 -28.453 -18.031 1 96.12 199 TRP B CA 1
ATOM 3501 C C . TRP B 1 199 ? 12.125 -27.109 -18.375 1 96.12 199 TRP B C 1
ATOM 3503 O O . TRP B 1 199 ? 13.352 -26.969 -18.359 1 96.12 199 TRP B O 1
ATOM 3513 N N . GLU B 1 200 ? 11.352 -26.141 -18.672 1 96.38 200 GLU B N 1
ATOM 3514 C CA . GLU B 1 200 ? 11.867 -24.812 -18.984 1 96.38 200 GLU B CA 1
ATOM 3515 C C . GLU B 1 200 ? 12.672 -24.25 -17.812 1 96.38 200 GLU B C 1
ATOM 3517 O O . GLU B 1 200 ? 13.734 -23.656 -18.016 1 96.38 200 GLU B O 1
ATOM 3522 N N . CYS B 1 201 ? 12.164 -24.422 -16.656 1 95.62 201 CYS B N 1
ATOM 3523 C CA . CYS B 1 201 ? 12.859 -23.969 -15.453 1 95.62 201 CYS B CA 1
ATOM 3524 C C . CYS B 1 201 ? 14.227 -24.625 -15.336 1 95.62 201 CYS B C 1
ATOM 3526 O O . CYS B 1 201 ? 15.211 -23.969 -14.984 1 95.62 201 CYS B O 1
ATOM 3528 N N . SER B 1 202 ? 14.273 -25.938 -15.617 1 97.19 202 SER B N 1
ATOM 3529 C CA . SER B 1 202 ? 15.539 -26.656 -15.531 1 97.19 202 SER B CA 1
ATOM 3530 C C . SER B 1 202 ? 16.578 -26.078 -16.484 1 97.19 202 SER B C 1
ATOM 3532 O O . SER B 1 202 ? 17.75 -25.969 -16.141 1 97.19 202 SER B O 1
ATOM 3534 N N . VAL B 1 203 ? 16.203 -25.641 -17.625 1 97 203 VAL B N 1
ATOM 3535 C CA . VAL B 1 203 ? 17.078 -25.062 -18.625 1 97 203 VAL B CA 1
ATOM 3536 C C . VAL B 1 203 ? 17.547 -23.672 -18.156 1 97 203 VAL B C 1
ATOM 3538 O O . VAL B 1 203 ? 18.734 -23.359 -18.219 1 97 203 VAL B O 1
ATOM 3541 N N . ILE B 1 204 ? 16.641 -22.922 -17.656 1 94.31 204 ILE B N 1
ATOM 3542 C CA . ILE B 1 204 ? 16.922 -21.547 -17.25 1 94.31 204 ILE B CA 1
ATOM 3543 C C . ILE B 1 204 ? 17.922 -21.547 -16.094 1 94.31 204 ILE B C 1
ATOM 3545 O O . ILE B 1 204 ? 18.844 -20.719 -16.062 1 94.31 204 ILE B O 1
ATOM 3549 N N . LEU B 1 205 ? 17.766 -22.5 -15.188 1 95.12 205 LEU B N 1
ATOM 3550 C CA . LEU B 1 205 ? 18.516 -22.469 -13.945 1 95.12 205 LEU B CA 1
ATOM 3551 C C . LEU B 1 205 ? 19.75 -23.375 -14.039 1 95.12 205 LEU B C 1
ATOM 3553 O O . LEU B 1 205 ? 20.578 -23.406 -13.125 1 95.12 205 LEU B O 1
ATOM 3557 N N . GLY B 1 206 ? 19.781 -24.109 -15.109 1 96.75 206 GLY B N 1
ATOM 3558 C CA . GLY B 1 206 ? 20.891 -25.047 -15.242 1 96.75 206 GLY B CA 1
ATOM 3559 C C . GLY B 1 206 ? 20.828 -26.203 -14.273 1 96.75 206 GLY B C 1
ATOM 3560 O O . GLY B 1 206 ? 21.828 -26.578 -13.68 1 96.75 206 GLY B O 1
ATOM 3561 N N . LEU B 1 207 ? 19.672 -26.703 -14.055 1 97.31 207 LEU B N 1
ATOM 3562 C CA . LEU B 1 207 ? 19.406 -27.828 -13.164 1 97.31 207 LEU B CA 1
ATOM 3563 C C . LEU B 1 207 ? 18.766 -28.984 -13.922 1 97.31 207 LEU B C 1
ATOM 3565 O O . LEU B 1 207 ? 18.359 -28.812 -15.078 1 97.31 207 LEU B O 1
ATOM 3569 N N . SER B 1 208 ? 18.719 -30.109 -13.289 1 97.56 208 SER B N 1
ATOM 3570 C CA . SER B 1 208 ? 17.938 -31.203 -13.867 1 97.56 208 SER B CA 1
ATOM 3571 C C . SER B 1 208 ? 16.453 -31.016 -13.609 1 97.56 208 SER B C 1
ATOM 3573 O O . SER B 1 208 ? 16.062 -30.359 -12.641 1 97.56 208 SER B O 1
ATOM 3575 N N . ILE B 1 209 ? 15.688 -31.641 -14.461 1 97 209 ILE B N 1
ATOM 3576 C CA . ILE B 1 209 ? 14.242 -31.547 -14.305 1 97 209 ILE B CA 1
ATOM 3577 C C . ILE B 1 209 ? 13.828 -32.156 -12.969 1 97 209 ILE B C 1
ATOM 3579 O O . ILE B 1 209 ? 12.914 -31.672 -12.305 1 97 209 ILE B O 1
ATOM 3583 N N . HIS B 1 210 ? 14.492 -33.188 -12.602 1 97.56 210 HIS B N 1
ATOM 3584 C CA . HIS B 1 210 ? 14.211 -33.844 -11.336 1 97.56 210 HIS B CA 1
ATOM 3585 C C . HIS B 1 210 ? 14.492 -32.906 -10.156 1 97.56 210 HIS B C 1
ATOM 3587 O O . HIS B 1 210 ? 13.688 -32.812 -9.219 1 97.56 210 HIS B O 1
ATOM 3593 N N . THR B 1 211 ? 15.531 -32.219 -10.18 1 97.69 211 THR B N 1
ATOM 3594 C CA . THR B 1 211 ? 15.914 -31.312 -9.109 1 97.69 211 THR B CA 1
ATOM 3595 C C . THR B 1 211 ? 14.906 -30.172 -8.992 1 97.69 211 THR B C 1
ATOM 3597 O O . THR B 1 211 ? 14.523 -29.781 -7.891 1 97.69 211 THR B O 1
ATOM 3600 N N . VAL B 1 212 ? 14.469 -29.688 -10.102 1 97.62 212 VAL B N 1
ATOM 3601 C CA . VAL B 1 212 ? 13.469 -28.625 -10.109 1 97.62 212 VAL B CA 1
ATOM 3602 C C . VAL B 1 212 ? 12.188 -29.125 -9.438 1 97.62 212 VAL B C 1
ATOM 3604 O O . VAL B 1 212 ? 11.609 -28.422 -8.602 1 97.62 212 VAL B O 1
ATOM 3607 N N . ARG B 1 213 ? 11.797 -30.312 -9.812 1 97.38 213 ARG B N 1
ATOM 3608 C CA . ARG B 1 213 ? 10.578 -30.875 -9.242 1 97.38 213 ARG B CA 1
ATOM 3609 C C . ARG B 1 213 ? 10.711 -31.062 -7.734 1 97.38 213 ARG B C 1
ATOM 3611 O O . ARG B 1 213 ? 9.75 -30.875 -6.988 1 97.38 213 ARG B O 1
ATOM 3618 N N . CYS B 1 214 ? 11.875 -31.422 -7.336 1 97.62 214 CYS B N 1
ATOM 3619 C CA . CYS B 1 214 ? 12.125 -31.578 -5.906 1 97.62 214 CYS B CA 1
ATOM 3620 C C . CYS B 1 214 ? 12 -30.25 -5.184 1 97.62 214 CYS B C 1
ATOM 3622 O O . CYS B 1 214 ? 11.398 -30.172 -4.109 1 97.62 214 CYS B O 1
ATOM 3624 N N . TYR B 1 215 ? 12.523 -29.172 -5.758 1 97.06 215 TYR B N 1
ATOM 3625 C CA . TYR B 1 215 ? 12.422 -27.844 -5.148 1 97.06 215 TYR B CA 1
ATOM 3626 C C . TYR B 1 215 ? 10.977 -27.375 -5.094 1 97.06 215 TYR B C 1
ATOM 3628 O O . TYR B 1 215 ? 10.555 -26.781 -4.105 1 97.06 215 TYR B O 1
ATOM 3636 N N . LEU B 1 216 ? 10.281 -27.656 -6.109 1 96.75 216 LEU B N 1
ATOM 3637 C CA . LEU B 1 216 ? 8.875 -27.266 -6.137 1 96.75 216 LEU B CA 1
ATOM 3638 C C . LEU B 1 216 ? 8.078 -28.031 -5.086 1 96.75 216 LEU B C 1
ATOM 3640 O O . LEU B 1 216 ? 7.195 -27.469 -4.434 1 96.75 216 LEU B O 1
ATOM 3644 N N . GLU B 1 217 ? 8.375 -29.266 -4.992 1 97.06 217 GLU B N 1
ATOM 3645 C CA . GLU B 1 217 ? 7.715 -30.078 -3.971 1 97.06 217 GLU B CA 1
ATOM 3646 C C . GLU B 1 217 ? 8.047 -29.578 -2.568 1 97.06 217 GLU B C 1
ATOM 3648 O O . GLU B 1 217 ? 7.164 -29.484 -1.714 1 97.06 217 GLU B O 1
ATOM 3653 N N . SER B 1 218 ? 9.281 -29.328 -2.383 1 96.81 218 SER B N 1
ATOM 3654 C CA . SER B 1 218 ? 9.711 -28.781 -1.1 1 96.81 218 SER B CA 1
ATOM 3655 C C . SER B 1 218 ? 9.008 -27.469 -0.792 1 96.81 218 SER B C 1
ATOM 3657 O O . SER B 1 218 ? 8.539 -27.25 0.326 1 96.81 218 SER B O 1
ATOM 3659 N N . ALA B 1 219 ? 8.914 -26.594 -1.747 1 94.88 219 ALA B N 1
ATOM 3660 C CA . ALA B 1 219 ? 8.234 -25.312 -1.588 1 94.88 219 ALA B CA 1
ATOM 3661 C C . ALA B 1 219 ? 6.762 -25.516 -1.236 1 94.88 219 ALA B C 1
ATOM 3663 O O . ALA B 1 219 ? 6.23 -24.844 -0.352 1 94.88 219 ALA B O 1
ATOM 3664 N N . ARG B 1 220 ? 6.141 -26.453 -1.927 1 94.62 220 ARG B N 1
ATOM 3665 C CA . ARG B 1 220 ? 4.738 -26.766 -1.657 1 94.62 220 ARG B CA 1
ATOM 3666 C C . ARG B 1 220 ? 4.543 -27.203 -0.21 1 94.62 220 ARG B C 1
ATOM 3668 O O . ARG B 1 220 ? 3.602 -26.766 0.454 1 94.62 220 ARG B O 1
ATOM 3675 N N . HIS B 1 221 ? 5.406 -27.969 0.204 1 94.88 221 HIS B N 1
ATOM 3676 C CA . HIS B 1 221 ? 5.324 -28.484 1.568 1 94.88 221 HIS B CA 1
ATOM 3677 C C . HIS B 1 221 ? 5.5 -27.359 2.586 1 94.88 221 HIS B C 1
ATOM 3679 O O . HIS B 1 221 ? 4.715 -27.234 3.529 1 94.88 221 HIS B O 1
ATOM 3685 N N . LYS B 1 222 ? 6.418 -26.484 2.357 1 92.56 222 LYS B N 1
ATOM 3686 C CA . LYS B 1 222 ? 6.699 -25.391 3.283 1 92.56 222 LYS B CA 1
ATOM 3687 C C . LYS B 1 222 ? 5.551 -24.375 3.305 1 92.56 222 LYS B C 1
ATOM 3689 O O . LYS B 1 222 ? 5.277 -23.766 4.34 1 92.56 222 LYS B O 1
ATOM 3694 N N . LEU B 1 223 ? 4.887 -24.328 2.211 1 91 223 LEU B N 1
ATOM 3695 C CA . LEU B 1 223 ? 3.785 -23.375 2.09 1 91 223 LEU B CA 1
ATOM 3696 C C . LEU B 1 223 ? 2.459 -24.031 2.455 1 91 223 LEU B C 1
ATOM 3698 O O . LEU B 1 223 ? 1.41 -23.391 2.43 1 91 223 LEU B O 1
ATOM 3702 N N . HIS B 1 224 ? 2.459 -25.344 2.732 1 91.56 224 HIS B N 1
ATOM 3703 C CA . HIS B 1 224 ? 1.253 -26.109 3.008 1 91.56 224 HIS B CA 1
ATOM 3704 C C . HIS B 1 224 ? 0.244 -25.984 1.873 1 91.56 224 HIS B C 1
ATOM 3706 O O . HIS B 1 224 ? -0.931 -25.688 2.111 1 91.56 224 HIS B O 1
ATOM 3712 N N . ALA B 1 225 ? 0.793 -26.172 0.712 1 93.94 225 ALA B N 1
ATOM 3713 C CA . ALA B 1 225 ? -0.029 -26.031 -0.487 1 93.94 225 ALA B CA 1
ATOM 3714 C C . ALA B 1 225 ? -0.341 -27.391 -1.103 1 93.94 225 ALA B C 1
ATOM 3716 O O . ALA B 1 225 ? 0.485 -28.297 -1.052 1 93.94 225 ALA B O 1
ATOM 3717 N N . SER B 1 226 ? -1.468 -27.516 -1.722 1 94.19 226 SER B N 1
ATOM 3718 C CA . SER B 1 226 ? -1.921 -28.781 -2.289 1 94.19 226 SER B CA 1
ATOM 3719 C C . SER B 1 226 ? -1.346 -29 -3.684 1 94.19 226 SER B C 1
ATOM 3721 O O . SER B 1 226 ? -1.39 -30.109 -4.215 1 94.19 226 SER B O 1
ATOM 3723 N N . GLY B 1 227 ? -0.858 -27.969 -4.316 1 94.19 227 GLY B N 1
ATOM 3724 C CA . GLY B 1 227 ? -0.275 -28.016 -5.648 1 94.19 227 GLY B CA 1
ATOM 3725 C C . GLY B 1 227 ? 0.495 -26.75 -6 1 94.19 227 GLY B C 1
ATOM 3726 O O . GLY B 1 227 ? 0.621 -25.844 -5.176 1 94.19 227 GLY B O 1
ATOM 3727 N N . ASN B 1 228 ? 0.988 -26.797 -7.238 1 93.19 228 ASN B N 1
ATOM 3728 C CA . ASN B 1 228 ? 1.807 -25.672 -7.645 1 93.19 228 ASN B CA 1
ATOM 3729 C C . ASN B 1 228 ? 0.984 -24.391 -7.73 1 93.19 228 ASN B C 1
ATOM 3731 O O . ASN B 1 228 ? 1.463 -23.312 -7.367 1 93.19 228 ASN B O 1
ATOM 3735 N N . THR B 1 229 ? -0.22 -24.562 -8.219 1 93.5 229 THR B N 1
ATOM 3736 C CA . THR B 1 229 ? -1.1 -23.391 -8.328 1 93.5 229 THR B CA 1
ATOM 3737 C C . THR B 1 229 ? -1.341 -22.766 -6.957 1 93.5 229 THR B C 1
ATOM 3739 O O . THR B 1 229 ? -1.201 -21.562 -6.789 1 93.5 229 THR B O 1
ATOM 3742 N N . HIS B 1 230 ? -1.647 -23.547 -6.098 1 93 230 HIS B N 1
ATOM 3743 C CA . HIS B 1 230 ? -1.873 -23.125 -4.723 1 93 230 HIS B CA 1
ATOM 3744 C C . HIS B 1 230 ? -0.602 -22.547 -4.109 1 93 230 HIS B C 1
ATOM 3746 O O . HIS B 1 230 ? -0.645 -21.516 -3.438 1 93 230 HIS B O 1
ATOM 3752 N N . ALA B 1 231 ? 0.49 -23.156 -4.348 1 93 231 ALA B N 1
ATOM 3753 C CA . ALA B 1 231 ? 1.772 -22.719 -3.799 1 93 231 ALA B CA 1
ATOM 3754 C C . ALA B 1 231 ? 2.141 -21.328 -4.305 1 93 231 ALA B C 1
ATOM 3756 O O . ALA B 1 231 ? 2.541 -20.469 -3.523 1 93 231 ALA B O 1
ATOM 3757 N N . VAL B 1 232 ? 1.97 -21.156 -5.539 1 91.25 232 VAL B N 1
ATOM 3758 C CA . VAL B 1 232 ? 2.285 -19.875 -6.145 1 91.25 232 VAL B CA 1
ATOM 3759 C C . VAL B 1 232 ? 1.356 -18.797 -5.578 1 91.25 232 VAL B C 1
ATOM 3761 O O . VAL B 1 232 ? 1.801 -17.703 -5.25 1 91.25 232 VAL B O 1
ATOM 3764 N N . ALA B 1 233 ? 0.116 -19.109 -5.465 1 87.31 233 ALA B N 1
ATOM 3765 C CA . ALA B 1 233 ? -0.844 -18.172 -4.898 1 87.31 233 ALA B CA 1
ATOM 3766 C C . ALA B 1 233 ? -0.446 -17.766 -3.482 1 87.31 233 ALA B C 1
ATOM 3768 O O . ALA B 1 233 ? -0.394 -16.562 -3.164 1 87.31 233 ALA B O 1
ATOM 3769 N N . LYS B 1 234 ? -0.138 -18.734 -2.697 1 85.25 234 LYS B N 1
ATOM 3770 C CA . LYS B 1 234 ? 0.243 -18.469 -1.312 1 85.25 234 LYS B CA 1
ATOM 3771 C C . LYS B 1 234 ? 1.534 -17.656 -1.24 1 85.25 234 LYS B C 1
ATOM 3773 O O . LYS B 1 234 ? 1.662 -16.75 -0.408 1 85.25 234 LYS B O 1
ATOM 3778 N N . ALA B 1 235 ? 2.43 -18.016 -2.08 1 85.69 235 ALA B N 1
ATOM 3779 C CA . ALA B 1 235 ? 3.725 -17.328 -2.076 1 85.69 235 ALA B CA 1
ATOM 3780 C C . ALA B 1 235 ? 3.576 -15.859 -2.445 1 85.69 235 ALA B C 1
ATOM 3782 O O . ALA B 1 235 ? 4.223 -14.992 -1.85 1 85.69 235 ALA B O 1
ATOM 3783 N N . ILE B 1 236 ? 2.756 -15.594 -3.383 1 80.19 236 ILE B N 1
ATOM 3784 C CA . ILE B 1 236 ? 2.52 -14.219 -3.809 1 80.19 236 ILE B CA 1
ATOM 3785 C C . ILE B 1 236 ? 1.819 -13.445 -2.693 1 80.19 236 ILE B C 1
ATOM 3787 O O . ILE B 1 236 ? 2.232 -12.344 -2.342 1 80.19 236 ILE B O 1
ATOM 3791 N N . LYS B 1 237 ? 0.835 -14.078 -2.117 1 76.56 237 LYS B N 1
ATOM 3792 C CA . LYS B 1 237 ? 0.071 -13.438 -1.052 1 76.56 237 LYS B CA 1
ATOM 3793 C C . LYS B 1 237 ? 0.945 -13.18 0.172 1 76.56 237 LYS B C 1
ATOM 37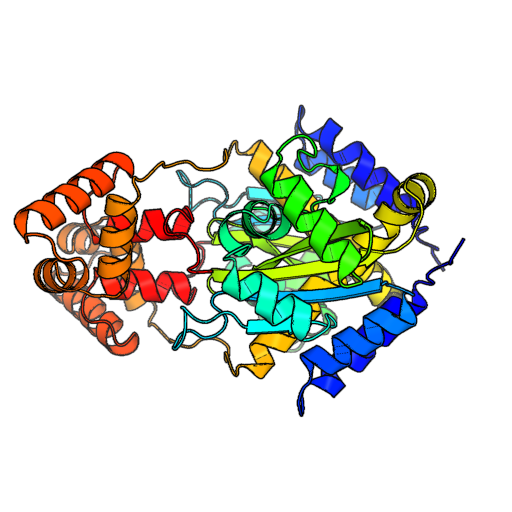95 O O . LYS B 1 237 ? 0.759 -12.18 0.874 1 76.56 237 LYS B O 1
ATOM 3800 N N . ALA B 1 238 ? 1.914 -14.07 0.33 1 75.19 238 ALA B N 1
ATOM 3801 C CA . ALA B 1 238 ? 2.793 -13.953 1.49 1 75.19 238 ALA B CA 1
ATOM 3802 C C . ALA B 1 238 ? 4.031 -13.125 1.157 1 75.19 238 ALA B C 1
ATOM 3804 O O . ALA B 1 238 ? 4.883 -12.891 2.02 1 75.19 238 ALA B O 1
ATOM 3805 N N . ASP B 1 239 ? 4.191 -12.781 -0.053 1 76.06 239 ASP B N 1
ATOM 3806 C CA . ASP B 1 239 ? 5.305 -11.977 -0.547 1 76.06 239 ASP B CA 1
ATOM 3807 C C . ASP B 1 239 ? 6.637 -12.688 -0.327 1 76.06 239 ASP B C 1
ATOM 3809 O O . ASP B 1 239 ? 7.613 -12.07 0.104 1 76.06 239 ASP B O 1
ATOM 3813 N N . VAL B 1 240 ? 6.617 -13.891 -0.485 1 73.94 240 VAL B N 1
ATOM 3814 C CA . VAL B 1 240 ? 7.863 -14.609 -0.247 1 73.94 240 VAL B CA 1
ATOM 3815 C C . VAL B 1 240 ? 8.625 -14.781 -1.561 1 73.94 240 VAL B C 1
ATOM 3817 O O . VAL B 1 240 ? 9.789 -15.172 -1.562 1 73.94 240 VAL B O 1
ATOM 3820 N N . LEU B 1 241 ? 7.98 -14.508 -2.646 1 74.5 241 LEU B N 1
ATOM 3821 C CA . LEU B 1 241 ? 8.68 -14.609 -3.92 1 74.5 241 LEU B CA 1
ATOM 3822 C C . LEU B 1 241 ? 9.578 -13.398 -4.152 1 74.5 241 LEU B C 1
ATOM 3824 O O . LEU B 1 241 ? 10.523 -13.461 -4.938 1 74.5 241 LEU B O 1
ATOM 3828 N N . GLY B 1 242 ? 9.422 -12.5 -3.287 1 63.78 242 GLY B N 1
ATOM 3829 C CA . GLY B 1 242 ? 10.25 -11.312 -3.379 1 63.78 242 GLY B CA 1
ATOM 3830 C C . GLY B 1 242 ? 10.094 -10.578 -4.699 1 63.78 242 GLY B C 1
ATOM 3831 O O . GLY B 1 242 ? 9.43 -11.07 -5.613 1 63.78 242 GLY B O 1
ATOM 3832 N N . LEU B 1 243 ? 10.344 -9.172 -4.754 1 59.06 243 LEU B N 1
ATOM 3833 C CA . LEU B 1 243 ? 10.438 -8.375 -5.969 1 59.06 243 LEU B CA 1
ATOM 3834 C C . LEU B 1 243 ? 11.875 -8.344 -6.492 1 59.06 243 LEU B C 1
ATOM 3836 O O . LEU B 1 243 ? 12.82 -8.297 -5.707 1 59.06 243 LEU B O 1
ATOM 3840 N N . PRO B 1 244 ? 11.992 -8.977 -7.738 1 56.53 244 PRO B N 1
ATOM 3841 C CA . PRO B 1 244 ? 13.344 -8.805 -8.266 1 56.53 244 PRO B CA 1
ATOM 3842 C C . PRO B 1 244 ? 13.797 -7.348 -8.273 1 56.53 244 PRO B C 1
ATOM 3844 O O . PRO B 1 244 ? 13.031 -6.465 -8.68 1 56.53 244 PRO B O 1
ATOM 3847 N N . LEU B 1 245 ? 14.547 -6.977 -7.219 1 55.5 245 LEU B N 1
ATOM 3848 C CA . LEU B 1 245 ? 15.062 -5.613 -7.242 1 55.5 245 LEU B CA 1
ATOM 3849 C C . LEU B 1 245 ? 16.359 -5.539 -8.031 1 55.5 245 LEU B C 1
ATOM 3851 O O . LEU B 1 245 ? 17.125 -6.508 -8.07 1 55.5 245 LEU B O 1
#

pLDDT: mean 88.83, std 12.39, range [32.91, 98.56]

Solvent-accessible surface area (backbone atoms only — not comparable to full-atom values): 26217 Å² total; per-residue (Å²): 128,84,69,79,45,74,58,60,58,51,54,48,62,70,47,48,71,71,33,60,82,55,85,34,64,48,54,50,44,52,50,50,29,63,76,69,69,40,54,29,36,36,39,42,32,33,39,57,37,84,91,43,42,66,53,59,47,78,39,63,64,68,50,69,66,49,57,52,50,41,60,74,74,46,43,74,81,66,35,58,66,54,63,50,26,72,71,40,67,60,69,41,56,52,84,73,53,67,70,80,40,65,68,50,36,49,50,55,51,50,41,40,74,60,56,40,31,82,39,37,39,27,31,27,36,44,40,80,43,73,17,34,30,38,32,34,40,19,23,77,55,50,73,69,56,38,66,72,42,44,64,60,49,49,40,50,45,53,40,48,36,44,55,49,46,52,50,49,31,54,68,69,56,47,62,73,80,86,54,84,70,54,70,65,27,32,52,51,44,48,38,34,36,71,40,41,47,58,62,55,44,11,64,76,70,70,49,50,49,66,56,43,51,50,31,46,50,51,44,16,59,67,62,72,30,82,38,69,37,14,25,39,36,51,33,56,37,58,44,61,61,60,75,58,120,128,84,68,78,46,74,58,59,58,50,54,50,61,69,48,47,72,75,33,63,74,78,79,32,65,49,53,51,44,52,50,50,28,61,77,67,68,40,53,31,35,34,37,41,29,33,40,56,37,84,90,43,43,67,52,62,46,78,39,62,64,67,51,69,67,50,56,52,50,41,60,73,74,46,43,74,80,65,35,59,66,54,63,50,25,74,73,40,66,60,69,40,56,53,84,74,51,67,68,80,40,65,69,48,37,50,51,55,52,51,39,39,75,62,58,40,31,84,41,38,40,28,30,25,36,44,40,82,42,72,16,36,30,38,33,35,40,19,23,76,55,50,73,69,57,38,66,72,42,44,63,60,49,50,40,50,45,51,42,48,38,44,54,50,46,52,49,49,30,56,67,71,55,46,62,75,81,86,56,86,70,54,71,63,27,32,52,50,43,48,39,33,36,70,41,42,48,58,62,56,44,11,64,74,69,70,47,50,49,67,56,44,51,50,30,46,50,51,42,16,59,68,61,72,30,81,37,68,37,13,27,39,37,50,32,56,37,56,44,60,60,61,75,55,117

InterPro domains:
  IPR000792 Transcription regulator LuxR, C-terminal [PF00196] (180-234)
  IPR000792 Transcription regulator LuxR, C-terminal [PR00038] (181-195)
  IPR000792 Transcription regulator LuxR, C-terminal [PR00038] (195-211)
  IPR000792 Transcription regulator LuxR, C-terminal [PR00038] (211-223)
  IPR000792 Transcription regulator LuxR, C-terminal [PS50043] (174-239)
  IPR000792 Transcription regulator LuxR, C-terminal [SM00421] (178-235)
  IPR000792 Transcription regulator LuxR, C-terminal [cd06170] (181-237)
  IPR005143 Transcription factor LuxR-like, autoinducer-binding domain [PF03472] (22-166)
  IPR016032 Signal transduction response regulator, C-terminal effector [SSF46894] (170-241)
  IPR036388 Winged helix-like DNA-binding domain superfamily [G3DSA:1.10.10.10] (180-240)
  IPR036693 Transcription factor LuxR-like, autoinducer-binding domain superfamily [G3DSA:3.30.450.80] (1-171)
  IPR036693 Transcription factor LuxR-like, autoinducer-binding domain superfamily [SSF75516] (11-172)

Nearest PDB structures (foldseek):
  7r3g-assembly1_B  TM=7.888E-01  e=1.032E-13  Pseudomonas aeruginosa PAO1
  7r3h-assembly2_C  TM=7.792E-01  e=2.487E-13  Pseudomonas aeruginosa PAO1
  6v7w-assembly1_B  TM=6.106E-01  e=1.996E-13  Pseudomonas aeruginosa UCBPP-PA14
  2q0o-assembly1_B  TM=4.660E-01  e=1.091E-13  Sinorhizobium fredii NGR234
  1l3l-assembly2_A  TM=4.890E-01  e=2.381E-11  Agrobacterium tumefaciens

Sequence (490 aa):
MNNWRATTLFEILINLPDLADQQQVEAALARILDQYGLKTVAYLGAGLNPQRTLEPYLAVTYCDEWVSHYKAVGYVDIDPAVQIGMRRIVPVDWSSFDGTNPHVRKLFGEAAEFGLGRQGLSIPVHGRFGDRGLFSITSDLSPSDWAAARLHYIRDFQVLAVHLHDLALRHVGREAEPYTLSPRERECLLWAAEGKTAWECSVILGLSIHTVRCYLESARHKLHASGNTHAVAKAIKADVLGLPLMNNWRATTLFEILINLPDLADQQQVEAALARILDQYGLKTVAYLGAGLNPQRTLEPYLAVTYCDEWVSHYKAVGYVDIDPAVQIGMRRIVPVDWSSFDGTNPHVRKLFGEAAEFGLGRQGLSIPVHGRFGDRGLFSITSDLSPSDWAAARLHYIRDFQVLAVHLHDLALRHVGREAEPYTLSPRERECLLWAAEGKTAWECSVILGLSIHTVRCYLESARHKLHASGNTHAVAKAIKADVLGLPL

Secondary structure (DSSP, 8-state):
-----HHHHHHHHHHHHHHTTSSHHHHHHHHHHHHHT-SEEEEEEES--GGGTTS-EEEE-S-HHHHHHHHHHTGGGT-HHHHHHTT-SS-EEGGGS-TT-HHHHHHHHHHHHTT--SEEEEEEEE-TTS-EEEEEEEE---HHHHHHHHHHHHHHHHHHHHHHHHHHHHHTT--S------HHHHHHHHHHHTT--HHHHHHHHT--HHHHHHHHHHHHHHHT-SSHHHHHHHHHHHT-S----/-----HHHHHHHHHHGGGGGSSSHHHHHHHHHHHHHT-SEEEEEEES--GGGTTS-EEEE-S-HHHHHHHHHHTGGGT-HHHHHHTT-SS-EEGGGS-TT-HHHHHHHHHHHHTT--SEEEEEEEE-TTS-EEEEEEEE---HHHHHHHHHHHHHHHHHHHHHHHHHHHHHTT--S------HHHHHHHHHHHTT--HHHHHHHHT--HHHHHHHHHHHHHHHT-SSHHHHHHHHHHHT-S----

Organism: Mesorhizobium plurifarium (NCBI:txid69974)

Radius of gyration: 23.33 Å; Cα contacts (8 Å, |Δi|>4): 803; chains: 2; bounding box: 62×61×47 Å